Protein AF-0000000069714007 (afdb_homodimer)

Solvent-accessible surface area (backbone atoms only — not comparable to full-atom values): 21966 Å² total; per-residue (Å²): 89,36,37,36,24,44,69,87,39,59,52,26,38,43,43,52,38,53,30,43,69,69,70,55,85,66,53,75,39,84,47,55,59,91,82,41,50,42,71,35,67,73,44,36,73,62,24,87,84,42,52,67,26,30,37,36,42,80,87,69,51,64,38,42,49,43,67,18,42,47,48,28,51,43,58,77,53,71,58,96,72,40,51,57,40,83,46,50,68,47,28,18,37,28,45,25,41,34,45,49,43,37,68,49,32,36,54,30,41,50,45,13,47,42,18,61,69,37,81,50,49,91,82,41,90,55,41,48,71,48,8,56,50,25,45,49,44,31,61,68,39,48,60,60,55,21,54,44,36,68,75,27,85,23,69,56,30,84,53,76,33,54,32,41,46,51,43,50,46,30,65,64,49,37,52,82,69,76,48,78,86,50,81,92,33,51,37,46,50,54,48,50,56,56,52,58,65,34,66,38,50,47,71,70,42,79,79,127,89,37,38,35,24,44,68,87,40,60,52,26,37,41,43,50,39,53,29,43,67,69,69,54,84,67,53,74,39,84,48,55,59,89,81,40,51,42,70,36,68,74,44,35,73,61,25,88,85,41,56,68,25,30,34,35,43,80,89,69,48,64,40,42,48,42,67,18,44,48,49,30,52,45,58,79,54,73,57,96,72,40,50,57,41,83,48,49,66,46,28,18,36,27,46,27,43,34,46,48,43,37,68,50,33,37,54,29,41,49,47,14,45,42,18,61,68,36,80,50,51,92,81,42,90,57,42,48,71,48,8,54,52,25,45,50,46,31,61,69,38,49,61,59,54,21,56,43,37,68,75,28,86,22,68,56,30,85,53,76,34,53,33,42,46,50,42,50,45,31,66,64,50,37,52,82,67,76,50,79,87,50,82,92,34,52,37,46,50,54,46,49,56,56,52,57,65,33,66,37,49,47,72,70,43,80,78,127

Foldseek 3Di:
DEWEDACLDLLNVLLLLLCLVLVHDHHYDYADVLVPSLVDPVNCVQPVVSDDGWDQDPVGHIDDDSVRVSVVVCVVRPDPAGLCADDDVLNVLSVVLLCLCVVQFQVLLVLLLCQCVVSVVVPDDRPNVSSVVSLVSNVVCLVVQLVCLVVALASSHPDHHSSRSSNLSRQVSCVSVVDDDDPVSVSSVVSNVVVCPDPSNVVSPPDD/DEWEAACLDLLNVLLLLLCLVLVHDHHYDYADVLVPSLVDPVNCVQPVVSDDGWDQDPVGHIDDDSVRVSVVVCVVRPDPAGLCADDDVLNVLSVVLLCLCVVQFQVLLVLLLCQCVVSVVVPDDRPNVSSVVSLVSNVVCLVVQLVCLVVALARSHPDHHSSRSSNLSRQVSCVSVVDDDDPVSVSSVVSNVVVCPDPSNVVSPPDD

InterPro domains:
  IPR004045 Glutathione S-transferase, N-terminal [PF13409] (10-75)
  IPR004045 Glutathione S-transferase, N-terminal [PS50404] (1-81)
  IPR004046 Glutathione S-transferase, C-terminal [PF00043] (134-199)
  IPR010987 Glutathione S-transferase, C-terminal-like [PS50405] (87-208)
  IPR034345 Gtt2-like, N-terminal [cd03051] (1-74)
  IPR034346 Gtt2-like, C-terminal [cd03182] (87-201)
  IPR036249 Thioredoxin-like superfamily [SSF52833] (1-91)
  IPR036282 Glutathione S-transferase, C-terminal domain superfamily [SSF47616] (80-206)
  IPR040079 Glutathione transferase family [SFLDS00019] (1-198)

Structure (mmCIF, N/CA/C/O backbone):
data_AF-0000000069714007-model_v1
#
loop_
_entity.id
_entity.type
_entity.pdbx_description
1 polymer 'Glutathione S-transferase Gst'
#
loop_
_atom_site.group_PDB
_atom_site.id
_atom_site.type_symbol
_atom_site.label_atom_id
_atom_site.label_alt_id
_atom_site.label_comp_id
_atom_site.label_asym_id
_atom_site.label_entity_id
_atom_site.label_seq_id
_atom_site.pdbx_PDB_ins_code
_atom_site.Cartn_x
_atom_site.Cartn_y
_atom_site.Cartn_z
_atom_site.occupancy
_atom_site.B_iso_or_equiv
_atom_site.auth_seq_id
_atom_site.auth_comp_id
_atom_site.auth_asym_id
_atom_site.auth_atom_id
_atom_site.pdbx_PDB_model_num
ATOM 1 N N . MET A 1 1 ? -5.938 -3.932 24.625 1 96.88 1 MET A N 1
ATOM 2 C CA . MET A 1 1 ? -5.102 -3.621 23.469 1 96.88 1 MET A CA 1
ATOM 3 C C . MET A 1 1 ? -3.92 -2.744 23.875 1 96.88 1 MET A C 1
ATOM 5 O O . MET A 1 1 ? -4.012 -1.97 24.828 1 96.88 1 MET A O 1
ATOM 9 N N . LYS A 1 2 ? -2.783 -2.928 23.172 1 98 2 LYS A N 1
ATOM 10 C CA . LYS A 1 2 ? -1.594 -2.094 23.312 1 98 2 LYS A CA 1
ATOM 11 C C . LYS A 1 2 ? -0.913 -1.863 21.969 1 98 2 LYS A C 1
ATOM 13 O O . LYS A 1 2 ? -0.906 -2.748 21.109 1 98 2 LYS A O 1
ATOM 18 N N . LEU A 1 3 ? -0.347 -0.684 21.875 1 98.56 3 LEU A N 1
ATOM 19 C CA . LEU A 1 3 ? 0.32 -0.316 20.625 1 98.56 3 LEU A CA 1
ATOM 20 C C . LEU A 1 3 ? 1.828 -0.211 20.828 1 98.56 3 LEU A C 1
ATOM 22 O O . LEU A 1 3 ? 2.299 0.637 21.594 1 98.56 3 LEU A O 1
ATOM 26 N N . TYR A 1 4 ? 2.586 -1.122 20.203 1 98.44 4 TYR A N 1
ATOM 27 C CA . TYR A 1 4 ? 4.043 -1.044 20.156 1 98.44 4 TYR A CA 1
ATOM 28 C C . TYR A 1 4 ? 4.5 -0.059 19.094 1 98.44 4 TYR A C 1
ATOM 30 O O . TYR A 1 4 ? 4.145 -0.193 17.922 1 98.44 4 TYR A O 1
ATOM 38 N N . GLU A 1 5 ? 5.289 0.936 19.531 1 97.44 5 GLU A N 1
ATOM 39 C CA . GLU A 1 5 ? 5.637 1.971 18.562 1 97.44 5 GLU A CA 1
ATOM 40 C C . GLU A 1 5 ? 6.91 2.707 18.984 1 97.44 5 GLU A C 1
ATOM 42 O O . GLU A 1 5 ? 7.484 2.422 20.031 1 97.44 5 GLU A O 1
ATOM 47 N N . LEU A 1 6 ? 7.469 3.494 18.141 1 95.81 6 LEU A N 1
ATOM 48 C CA . LEU A 1 6 ? 8.352 4.637 18.359 1 95.81 6 LEU A CA 1
ATOM 49 C C . LEU A 1 6 ? 7.727 5.918 17.812 1 95.81 6 LEU A C 1
ATOM 51 O O . LEU A 1 6 ? 7.664 6.117 16.609 1 95.81 6 LEU A O 1
ATOM 55 N N . ALA A 1 7 ? 7.305 6.77 18.641 1 91.81 7 ALA A N 1
ATOM 56 C CA . ALA A 1 7 ? 6.312 7.816 18.422 1 91.81 7 ALA A CA 1
ATOM 57 C C . ALA A 1 7 ? 6.715 8.703 17.25 1 91.81 7 ALA A C 1
ATOM 59 O O . ALA A 1 7 ? 5.883 9.031 16.391 1 91.81 7 ALA A O 1
ATOM 60 N N . PRO A 1 8 ? 7.953 9.039 17.094 1 91.06 8 PRO A N 1
ATOM 61 C CA . PRO A 1 8 ? 8.297 10.016 16.047 1 91.06 8 PRO A CA 1
ATOM 62 C C . PRO A 1 8 ? 8.297 9.414 14.648 1 91.06 8 PRO A C 1
ATOM 64 O O . PRO A 1 8 ? 8.352 10.141 13.656 1 91.06 8 PRO A O 1
ATOM 67 N N . THR A 1 9 ? 8.25 8.078 14.562 1 94.56 9 THR A N 1
ATOM 68 C CA . THR A 1 9 ? 8.297 7.457 13.242 1 94.56 9 THR A CA 1
ATOM 69 C C . THR A 1 9 ? 7.012 7.727 12.469 1 94.56 9 THR A C 1
ATOM 71 O O . THR A 1 9 ? 5.926 7.754 13.055 1 94.56 9 THR A O 1
ATOM 74 N N . PRO A 1 10 ? 7.117 7.918 11.219 1 96.81 10 PRO A N 1
ATOM 75 C CA . PRO A 1 10 ? 5.965 8.32 10.414 1 96.81 10 PRO A CA 1
ATOM 76 C C . PRO A 1 10 ? 4.797 7.34 10.523 1 96.81 10 PRO A C 1
ATOM 78 O O . PRO A 1 10 ? 3.648 7.758 10.68 1 96.81 10 PRO A O 1
ATOM 81 N N . SER A 1 11 ? 5.07 6.027 10.43 1 97.44 11 SER A N 1
ATOM 82 C CA . SER A 1 11 ? 3.996 5.039 10.477 1 97.44 11 SER A CA 1
ATOM 83 C C . SER A 1 11 ? 3.309 5.035 11.844 1 97.44 11 SER A C 1
ATOM 85 O O . SER A 1 11 ? 2.09 4.867 11.922 1 97.44 11 SER A O 1
ATOM 87 N N . ALA A 1 12 ? 4.082 5.184 12.891 1 97.75 12 ALA A N 1
ATOM 88 C CA . ALA A 1 12 ? 3.494 5.297 14.219 1 97.75 12 ALA A CA 1
ATOM 89 C C . ALA A 1 12 ? 2.689 6.586 14.359 1 97.75 12 ALA A C 1
ATOM 91 O O . ALA A 1 12 ? 1.626 6.598 14.984 1 97.75 12 ALA A O 1
ATOM 92 N N . ARG A 1 13 ? 3.217 7.684 13.82 1 97.81 13 ARG A N 1
ATOM 93 C CA . ARG A 1 13 ? 2.521 8.969 13.844 1 97.81 13 ARG A CA 1
ATOM 94 C C . ARG A 1 13 ? 1.177 8.875 13.133 1 97.81 13 ARG A C 1
ATOM 96 O O . ARG A 1 13 ? 0.19 9.461 13.586 1 97.81 13 ARG A O 1
ATOM 103 N N . ARG A 1 14 ? 1.117 8.18 12.016 1 98.69 14 ARG A N 1
ATOM 104 C CA . ARG A 1 14 ? -0.143 7.98 11.312 1 98.69 14 ARG A CA 1
ATOM 105 C C . ARG A 1 14 ? -1.193 7.363 12.227 1 98.69 14 ARG A C 1
ATOM 107 O O . ARG A 1 14 ? -2.316 7.863 12.32 1 98.69 14 ARG A O 1
ATOM 114 N N . VAL A 1 15 ? -0.797 6.281 12.922 1 98.81 15 VAL A N 1
ATOM 115 C CA . VAL A 1 15 ? -1.733 5.59 13.797 1 98.81 15 VAL A CA 1
ATOM 116 C C . VAL A 1 15 ? -2.121 6.504 14.961 1 98.81 15 VAL A C 1
ATOM 118 O O . VAL A 1 15 ? -3.285 6.543 15.367 1 98.81 15 VAL A O 1
ATOM 121 N N . SER A 1 16 ? -1.171 7.277 15.461 1 98.5 16 SER A N 1
ATOM 122 C CA . SER A 1 16 ? -1.433 8.164 16.594 1 98.5 16 SER A CA 1
ATOM 123 C C . SER A 1 16 ? -2.428 9.258 16.219 1 98.5 16 SER A C 1
ATOM 125 O O . SER A 1 16 ? -3.346 9.562 16.984 1 98.5 16 SER A O 1
ATOM 127 N N . ILE A 1 17 ? -2.221 9.875 15.062 1 98.5 17 ILE A N 1
ATOM 128 C CA . ILE A 1 17 ? -3.154 10.898 14.602 1 98.5 17 ILE A CA 1
ATOM 129 C C . ILE A 1 17 ? -4.535 10.281 14.398 1 98.5 17 ILE A C 1
ATOM 131 O O . ILE A 1 17 ? -5.551 10.875 14.766 1 98.5 17 ILE A O 1
ATOM 135 N N . PHE A 1 18 ? -4.598 9.07 13.797 1 98.75 18 PHE A N 1
ATOM 136 C CA . PHE A 1 18 ? 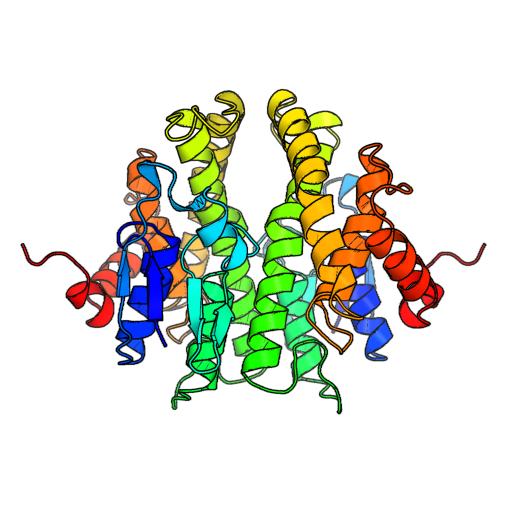-5.844 8.352 13.578 1 98.75 18 PHE A CA 1
ATOM 137 C C . PHE A 1 18 ? -6.582 8.125 14.891 1 98.75 18 PHE A C 1
ATOM 139 O O . PHE A 1 18 ? -7.777 8.406 15 1 98.75 18 PHE A O 1
ATOM 146 N N . LEU A 1 19 ? -5.859 7.621 15.922 1 98.5 19 LEU A N 1
ATOM 147 C CA . LEU A 1 19 ? -6.418 7.379 17.25 1 98.5 19 LEU A CA 1
ATOM 148 C C . LEU A 1 19 ? -6.965 8.664 17.859 1 98.5 19 LEU A C 1
ATOM 150 O O . LEU A 1 19 ? -8.078 8.68 18.391 1 98.5 19 LEU A O 1
ATOM 154 N N . ALA A 1 20 ? -6.203 9.703 17.734 1 98.06 20 ALA A N 1
ATOM 155 C CA . ALA A 1 20 ? -6.609 10.992 18.297 1 98.06 20 ALA A CA 1
ATOM 156 C C . ALA A 1 20 ? -7.875 11.508 17.609 1 98.06 20 ALA A C 1
ATOM 158 O O . ALA A 1 20 ? -8.773 12.023 18.281 1 98.06 20 ALA A O 1
ATOM 159 N N . GLU A 1 21 ? -7.949 11.383 16.312 1 97.88 21 GLU A N 1
ATOM 160 C CA . GLU A 1 21 ? -9.125 11.812 15.57 1 97.88 21 GLU A CA 1
ATOM 161 C C . GLU A 1 21 ? -10.375 11.055 16.016 1 97.88 21 GLU A C 1
ATOM 163 O O . GLU A 1 21 ? -11.477 11.609 16.016 1 97.88 21 GLU A O 1
ATOM 168 N N . LYS A 1 22 ? -10.188 9.828 16.422 1 97.69 22 LYS A N 1
ATOM 169 C CA . LYS A 1 22 ? -11.312 8.977 16.797 1 97.69 22 LYS A CA 1
ATOM 170 C C . LYS A 1 22 ? -11.586 9.047 18.297 1 97.69 22 LYS A C 1
ATOM 172 O O . LYS A 1 22 ? -12.555 8.453 18.781 1 97.69 22 LYS A O 1
ATOM 177 N N . GLY A 1 23 ? -10.711 9.703 19 1 96.94 23 GLY A N 1
ATOM 178 C CA . GLY A 1 23 ? -10.859 9.789 20.438 1 96.94 23 GLY A CA 1
ATOM 179 C C . GLY A 1 23 ? -10.57 8.477 21.156 1 96.94 23 GLY A C 1
ATOM 180 O O . GLY A 1 23 ? -11.188 8.172 22.172 1 96.94 23 GLY A O 1
ATOM 181 N N . ILE A 1 24 ? -9.727 7.648 20.594 1 97.5 24 ILE A N 1
ATOM 182 C CA . ILE A 1 24 ? -9.398 6.34 21.141 1 97.5 24 ILE A CA 1
ATOM 183 C C . ILE A 1 24 ? -8.094 6.434 21.938 1 97.5 24 ILE A C 1
ATOM 185 O O . ILE A 1 24 ? -7.098 6.973 21.438 1 97.5 24 ILE A O 1
ATOM 189 N N . VAL A 1 25 ? -8.117 5.926 23.078 1 97.19 25 VAL A N 1
ATOM 190 C CA . VAL A 1 25 ? -6.922 5.867 23.922 1 97.19 25 VAL A CA 1
ATOM 191 C C . VAL A 1 25 ? -6.523 4.41 24.141 1 97.19 25 VAL A C 1
ATOM 193 O O . VAL A 1 25 ? -7.332 3.604 24.609 1 97.19 25 VAL A O 1
ATOM 196 N N . ILE A 1 26 ? -5.312 4.148 23.766 1 97.06 26 ILE A N 1
ATOM 197 C CA . ILE A 1 26 ? -4.789 2.805 23.984 1 97.06 26 ILE A CA 1
ATOM 198 C C . ILE A 1 26 ? -3.398 2.889 24.609 1 97.06 26 ILE A C 1
ATOM 200 O O . ILE A 1 26 ? -2.605 3.766 24.25 1 97.06 26 ILE A O 1
ATOM 204 N N . PRO A 1 27 ? -3.043 2.002 25.531 1 98.12 27 PRO A N 1
ATOM 205 C CA . PRO A 1 27 ? -1.688 1.989 26.078 1 98.12 27 PRO A CA 1
ATOM 206 C C . PRO A 1 27 ? -0.609 1.854 25.016 1 98.12 27 PRO A C 1
ATOM 208 O O . PRO A 1 27 ? -0.809 1.152 24.016 1 98.12 27 PRO A O 1
ATOM 211 N N . ARG A 1 28 ? 0.517 2.529 25.281 1 98 28 ARG A N 1
ATOM 212 C CA . ARG A 1 28 ? 1.633 2.531 24.344 1 98 28 ARG A CA 1
ATOM 213 C C . ARG A 1 28 ? 2.84 1.8 24.922 1 98 28 ARG A C 1
ATOM 215 O O . ARG A 1 28 ? 3.113 1.896 26.109 1 98 28 ARG A O 1
ATOM 222 N N . VAL A 1 29 ? 3.518 1.077 24.109 1 97.81 29 VAL A N 1
ATOM 223 C CA . VAL A 1 29 ? 4.781 0.431 24.453 1 97.81 29 VAL A CA 1
ATOM 224 C C . VAL A 1 29 ? 5.887 0.922 23.531 1 97.81 29 VAL A C 1
ATOM 226 O O . VAL A 1 29 ? 5.805 0.743 22.312 1 97.81 29 VAL A O 1
ATOM 229 N N . ASN A 1 30 ? 6.883 1.522 24.109 1 97.62 30 ASN A N 1
ATOM 230 C CA . ASN A 1 30 ? 7.988 2.043 23.297 1 97.62 30 ASN A CA 1
ATOM 231 C C . ASN A 1 30 ? 8.906 0.922 22.812 1 97.62 30 ASN A C 1
ATOM 233 O O . ASN A 1 30 ? 9.281 0.041 23.594 1 97.62 30 ASN A O 1
ATOM 237 N N . VAL A 1 31 ? 9.195 0.917 21.547 1 97.25 31 VAL A N 1
ATOM 238 C CA . VAL A 1 31 ? 10.141 -0.017 20.938 1 97.25 31 VAL A CA 1
ATOM 239 C C . VAL A 1 31 ? 11.359 0.743 20.422 1 97.25 31 VAL A C 1
ATOM 241 O O . VAL A 1 31 ? 11.227 1.656 19.594 1 97.25 31 VAL A O 1
ATOM 244 N N . ASP A 1 32 ? 12.594 0.413 20.844 1 94.69 32 ASP A N 1
ATOM 245 C CA . ASP A 1 32 ? 13.828 1.06 20.422 1 94.69 32 ASP A CA 1
ATOM 246 C C . ASP A 1 32 ? 14.297 0.521 19.078 1 94.69 32 ASP A C 1
ATOM 248 O O . ASP A 1 32 ? 15.211 -0.303 19.016 1 94.69 32 ASP A O 1
ATOM 252 N N . ILE A 1 33 ? 13.805 1.102 18.062 1 92.12 33 ILE A N 1
ATOM 253 C CA . ILE A 1 33 ? 14.117 0.651 16.719 1 92.12 33 ILE A CA 1
ATOM 254 C C . ILE A 1 33 ? 15.562 1.021 16.375 1 92.12 33 ILE A C 1
ATOM 256 O O . ILE A 1 33 ? 16.219 0.33 15.586 1 92.12 33 ILE A O 1
ATOM 260 N N . ARG A 1 34 ? 16.078 2.078 16.859 1 88.94 34 ARG A N 1
ATOM 261 C CA . ARG A 1 34 ? 17.422 2.537 16.562 1 88.94 34 ARG A CA 1
ATOM 262 C C . ARG A 1 34 ? 18.469 1.507 17.016 1 88.94 34 ARG A C 1
ATOM 264 O O . ARG A 1 34 ? 19.438 1.25 16.297 1 88.94 34 ARG A O 1
ATOM 271 N N . SER A 1 35 ? 18.188 0.883 18.141 1 91.19 35 SER A N 1
ATOM 272 C CA . SER A 1 35 ? 19.109 -0.121 18.656 1 91.19 35 SER A CA 1
ATOM 273 C C . SER A 1 35 ? 18.781 -1.509 18.125 1 91.19 35 SER A C 1
ATOM 275 O O . SER A 1 35 ? 19.406 -2.496 18.5 1 91.19 35 SER A O 1
ATOM 277 N N . GLY A 1 36 ? 17.719 -1.608 17.344 1 91.56 36 GLY A N 1
ATOM 278 C CA . GLY A 1 36 ? 17.391 -2.857 16.688 1 91.56 36 GLY A CA 1
ATOM 279 C C . GLY A 1 36 ? 16.516 -3.77 17.531 1 91.56 36 GLY A C 1
ATOM 280 O O . GLY A 1 36 ? 16.531 -4.988 17.344 1 91.56 36 GLY A O 1
ATOM 281 N N . GLU A 1 37 ? 15.812 -3.262 18.469 1 92.94 37 GLU A N 1
ATOM 282 C CA . GLU A 1 37 ? 14.938 -4.062 19.312 1 92.94 37 GLU A CA 1
ATOM 283 C C . GLU A 1 37 ? 13.914 -4.824 18.484 1 92.94 37 GLU A C 1
ATOM 285 O O . GLU A 1 37 ? 13.531 -5.945 18.828 1 92.94 37 GLU A O 1
ATOM 290 N N . ASN A 1 38 ? 13.516 -4.234 17.344 1 91.88 38 ASN A N 1
ATOM 291 C CA . ASN A 1 38 ? 12.539 -4.867 16.469 1 91.88 38 ASN A CA 1
ATOM 292 C C . ASN A 1 38 ? 13.141 -6.047 15.719 1 91.88 38 ASN A C 1
ATOM 294 O O . ASN A 1 38 ? 12.43 -6.777 15.023 1 91.88 38 ASN A O 1
ATOM 298 N N . LEU A 1 39 ? 14.414 -6.27 15.859 1 91.44 39 LEU A N 1
ATOM 299 C CA . LEU A 1 39 ? 15.102 -7.352 15.156 1 91.44 39 LEU A CA 1
ATOM 300 C C . LEU A 1 39 ? 15.258 -8.57 16.062 1 91.44 39 LEU A C 1
ATOM 302 O O . LEU A 1 39 ? 15.656 -9.641 15.594 1 91.44 39 LEU A O 1
ATOM 306 N N . ASN A 1 40 ? 14.945 -8.406 17.297 1 93 40 ASN A N 1
ATOM 307 C CA . ASN A 1 40 ? 15.086 -9.539 18.203 1 93 40 ASN A CA 1
ATOM 308 C C . ASN A 1 40 ? 14.008 -10.586 17.969 1 93 40 ASN A C 1
ATOM 310 O O . ASN A 1 40 ? 12.922 -10.266 17.484 1 93 40 ASN A O 1
ATOM 314 N N . PRO A 1 41 ? 14.297 -11.836 18.25 1 93 41 PRO A N 1
ATOM 315 C CA . PRO A 1 41 ? 13.359 -12.93 18.016 1 93 41 PRO A CA 1
ATOM 316 C C . PRO A 1 41 ? 12.031 -12.742 18.75 1 93 41 PRO A C 1
ATOM 318 O O . PRO A 1 41 ? 10.977 -13.125 18.234 1 93 41 PRO A O 1
ATOM 321 N N . GLU A 1 42 ? 12.117 -12.203 19.891 1 93.38 42 GLU A N 1
ATOM 322 C CA . GLU A 1 42 ? 10.906 -12 20.672 1 93.38 42 GLU A CA 1
ATOM 323 C C . GLU A 1 42 ? 9.938 -11.062 19.969 1 93.38 42 GLU A C 1
ATOM 325 O O . GLU A 1 42 ? 8.742 -11.344 19.891 1 93.38 42 GLU A O 1
ATOM 330 N N . PHE A 1 43 ? 10.492 -9.938 19.453 1 94.88 43 PHE A N 1
ATOM 331 C CA . PHE A 1 43 ? 9.641 -9 18.734 1 94.88 43 PHE A CA 1
ATOM 332 C C . PHE A 1 43 ? 9.188 -9.586 17.406 1 94.88 43 PHE A C 1
ATOM 334 O O . PHE A 1 43 ? 8.023 -9.453 17.031 1 94.88 43 PHE A O 1
ATOM 341 N N . LYS A 1 44 ? 10.047 -10.273 16.75 1 92.31 44 LYS A N 1
ATOM 342 C CA . LYS A 1 44 ? 9.742 -10.859 15.461 1 92.31 44 LYS A CA 1
ATOM 343 C C . LYS A 1 44 ? 8.656 -11.93 15.586 1 92.31 44 LYS A C 1
ATOM 345 O O . LYS A 1 44 ? 7.902 -12.172 14.641 1 92.31 44 LYS A O 1
ATOM 350 N N . ALA A 1 45 ? 8.562 -12.531 16.734 1 92 45 ALA A N 1
ATOM 351 C CA . ALA A 1 45 ? 7.523 -13.523 16.984 1 92 45 ALA A CA 1
ATOM 352 C C . ALA A 1 45 ? 6.148 -12.875 17.047 1 92 45 ALA A C 1
ATOM 354 O O . ALA A 1 45 ? 5.129 -13.523 16.797 1 92 45 ALA A O 1
ATOM 355 N N . LYS A 1 46 ? 6.125 -11.578 17.328 1 93.56 46 LYS A N 1
ATOM 356 C CA . LYS A 1 46 ? 4.875 -10.828 17.438 1 93.56 46 LYS A CA 1
ATOM 357 C C . LYS A 1 46 ? 4.52 -10.156 16.125 1 93.56 46 LYS A C 1
ATOM 359 O O . LYS A 1 46 ? 3.357 -10.148 15.711 1 93.56 46 LYS A O 1
ATOM 364 N N . SER A 1 47 ? 5.613 -9.594 15.523 1 94.69 47 SER A N 1
ATOM 365 C CA . SER A 1 47 ? 5.414 -8.789 14.32 1 94.69 47 SER A CA 1
ATOM 366 C C . SER A 1 47 ? 5.883 -9.531 13.078 1 94.69 47 SER A C 1
ATOM 368 O O . SER A 1 47 ? 7.082 -9.578 12.789 1 94.69 47 SER A O 1
ATOM 370 N N . ILE A 1 48 ? 5.016 -9.898 12.281 1 92.06 48 ILE A N 1
ATOM 371 C CA . ILE A 1 48 ? 5.285 -10.75 11.125 1 92.06 48 ILE A CA 1
ATOM 372 C C . ILE A 1 48 ? 6.191 -10.008 10.141 1 92.06 48 ILE A C 1
ATOM 374 O O . ILE A 1 48 ? 7.016 -10.633 9.469 1 92.06 48 ILE A O 1
ATOM 378 N N . ASN A 1 49 ? 6.031 -8.68 10.055 1 93.38 49 ASN A N 1
ATOM 379 C CA . ASN A 1 49 ? 6.867 -7.934 9.125 1 93.38 49 ASN A CA 1
ATOM 380 C C . ASN A 1 49 ? 8.078 -7.316 9.82 1 93.38 49 ASN A C 1
ATOM 382 O O . ASN A 1 49 ? 8.859 -6.594 9.203 1 93.38 49 ASN A O 1
ATOM 386 N N . GLY A 1 50 ? 8.188 -7.551 11.188 1 93.38 50 GLY A N 1
ATOM 387 C CA . GLY A 1 50 ? 9.328 -7.086 11.961 1 93.38 50 GLY A CA 1
ATOM 388 C C . GLY A 1 50 ? 9.344 -5.582 12.156 1 93.38 50 GLY A C 1
ATOM 389 O O . GLY A 1 50 ? 10.391 -5 12.453 1 93.38 50 GLY A O 1
ATOM 390 N N . ARG A 1 51 ? 8.211 -4.941 11.953 1 95.19 51 ARG A N 1
ATOM 391 C CA . ARG A 1 51 ? 8.18 -3.482 11.984 1 95.19 51 ARG A CA 1
ATOM 392 C C . ARG A 1 51 ? 7.195 -2.975 13.031 1 95.19 51 ARG A C 1
ATOM 394 O O . ARG A 1 51 ? 6.41 -3.752 13.578 1 95.19 51 ARG A O 1
ATOM 401 N N . ILE A 1 52 ? 7.309 -1.776 13.414 1 96.88 52 ILE A N 1
ATOM 402 C CA . ILE A 1 52 ? 6.316 -1.025 14.172 1 96.88 52 ILE A CA 1
ATOM 403 C C . ILE A 1 52 ? 5.566 -0.074 13.242 1 96.88 52 ILE A C 1
ATOM 405 O O . ILE A 1 52 ? 6.059 0.269 12.164 1 96.88 52 ILE A O 1
ATOM 409 N N . PRO A 1 53 ? 4.348 0.292 13.586 1 98.19 53 PRO A N 1
ATOM 410 C CA . PRO A 1 53 ? 3.604 -0.032 14.805 1 98.19 53 PRO A CA 1
ATOM 411 C C . PRO A 1 53 ? 3.006 -1.437 14.773 1 98.19 53 PRO A C 1
ATOM 413 O O . PRO A 1 53 ? 2.805 -2.004 13.695 1 98.19 53 PRO A O 1
ATOM 416 N N . LEU A 1 54 ? 2.857 -1.991 15.891 1 98.56 54 LEU A N 1
ATOM 417 C CA . LEU A 1 54 ? 2.254 -3.297 16.125 1 98.56 54 LEU A CA 1
ATOM 418 C C . LEU A 1 54 ? 1.167 -3.203 17.203 1 98.56 54 LEU A C 1
ATOM 420 O O . LEU A 1 54 ? 1.41 -2.691 18.297 1 98.56 54 LEU A O 1
ATOM 424 N N . LEU A 1 55 ? -0.041 -3.609 16.859 1 98.81 55 LEU A N 1
ATOM 425 C CA . LEU A 1 55 ? -1.149 -3.59 17.812 1 98.81 55 LEU A CA 1
ATOM 426 C C . LEU A 1 55 ? -1.368 -4.969 18.422 1 98.81 55 LEU A C 1
ATOM 428 O O . LEU A 1 55 ? -1.603 -5.941 17.703 1 98.81 55 LEU A O 1
ATOM 432 N N . GLU A 1 56 ? -1.225 -5.094 19.656 1 98.44 56 GLU A N 1
ATOM 433 C CA . GLU A 1 56 ? -1.628 -6.293 20.375 1 98.44 56 GLU A CA 1
ATOM 434 C C . GLU A 1 56 ? -3.105 -6.238 20.766 1 98.44 56 GLU A C 1
ATOM 436 O O . GLU A 1 56 ? -3.545 -5.293 21.422 1 98.44 56 GLU A O 1
ATOM 441 N N . LEU A 1 57 ? -3.822 -7.195 20.344 1 97.94 57 LEU A N 1
ATOM 442 C CA . LEU A 1 57 ? -5.254 -7.266 20.625 1 97.94 57 LEU A CA 1
ATOM 443 C C . LEU A 1 57 ? -5.512 -7.906 21.984 1 97.94 57 LEU A C 1
ATOM 445 O O . LEU A 1 57 ? -4.617 -8.531 22.562 1 97.94 57 LEU A O 1
ATOM 449 N N . ASP A 1 58 ? -6.793 -7.801 22.422 1 95.69 58 ASP A N 1
ATOM 450 C CA . ASP A 1 58 ? -7.148 -8.297 23.75 1 95.69 58 ASP A CA 1
ATOM 451 C C . ASP A 1 58 ? -7.082 -9.82 23.812 1 95.69 58 ASP A C 1
ATOM 453 O O . ASP A 1 58 ? -6.836 -10.398 24.859 1 95.69 58 ASP A O 1
ATOM 457 N N . ASP A 1 59 ? -7.285 -10.445 22.719 1 93.81 59 ASP A N 1
ATOM 458 C CA . ASP A 1 59 ? -7.289 -11.906 22.688 1 93.81 59 ASP A CA 1
ATOM 459 C C . ASP A 1 59 ? -5.875 -12.453 22.5 1 93.81 59 ASP A C 1
ATOM 461 O O . ASP A 1 59 ? -5.688 -13.664 22.344 1 93.81 59 ASP A O 1
ATOM 465 N N . GLY A 1 60 ? -4.914 -11.562 22.375 1 93.19 60 GLY A N 1
ATOM 466 C CA . GLY A 1 60 ? -3.531 -11.992 22.297 1 93.19 60 GLY A CA 1
ATOM 467 C C . GLY A 1 60 ? -2.986 -12 20.875 1 93.19 60 GLY A C 1
ATOM 468 O O . GLY A 1 60 ? -1.788 -12.203 20.672 1 93.19 60 GLY A O 1
ATOM 469 N N . ASN A 1 61 ? -3.795 -11.758 19.891 1 94.25 61 ASN A N 1
ATOM 470 C CA . ASN A 1 61 ? -3.334 -11.664 18.516 1 94.25 61 ASN A CA 1
ATOM 471 C C . ASN A 1 61 ? -2.691 -10.312 18.234 1 94.25 61 ASN A C 1
ATOM 473 O O . ASN A 1 61 ? -2.807 -9.383 19.031 1 94.25 61 ASN A O 1
ATOM 477 N N . TYR A 1 62 ? -1.96 -10.25 17.094 1 97.81 62 TYR A N 1
ATOM 478 C CA . TYR A 1 62 ? -1.258 -9.023 16.719 1 97.81 62 TYR A CA 1
ATOM 479 C C . TYR A 1 62 ? -1.655 -8.57 15.32 1 97.81 62 TYR A C 1
ATOM 481 O O . TYR A 1 62 ? -1.975 -9.398 14.461 1 97.81 62 TYR A O 1
ATOM 489 N N . LEU A 1 63 ? -1.636 -7.285 15.148 1 98.38 63 LEU A N 1
ATOM 490 C CA . LEU A 1 63 ? -1.819 -6.656 13.844 1 98.38 63 LEU A CA 1
ATOM 491 C C . LEU A 1 63 ? -0.692 -5.668 13.555 1 98.38 63 LEU A C 1
ATOM 493 O O . LEU A 1 63 ? -0.404 -4.793 14.375 1 98.38 63 LEU A O 1
ATOM 497 N N . CYS A 1 64 ? -0.042 -5.887 12.43 1 98.06 64 CYS A N 1
ATOM 498 C CA . CYS A 1 64 ? 0.918 -4.895 11.961 1 98.06 64 CYS A CA 1
ATOM 499 C C . CYS A 1 64 ? 0.401 -4.176 10.727 1 98.06 64 CYS A C 1
ATOM 501 O O . CYS A 1 64 ? -0.752 -4.359 10.328 1 98.06 64 CYS A O 1
ATOM 503 N N . GLU A 1 65 ? 1.257 -3.352 10.188 1 98.31 65 GLU A N 1
ATOM 504 C CA . GLU A 1 65 ? 0.859 -2.449 9.109 1 98.31 65 GLU A CA 1
ATOM 505 C C . GLU A 1 65 ? -0.086 -1.365 9.617 1 98.31 65 GLU A C 1
ATOM 507 O O . GLU A 1 65 ? -1.229 -1.65 9.977 1 98.31 65 GLU A O 1
ATOM 512 N N . SER A 1 66 ? 0.393 -0.155 9.586 1 98.69 66 SER A N 1
ATOM 513 C CA . SER A 1 66 ? -0.308 0.962 10.211 1 98.69 66 SER A CA 1
ATOM 514 C C . SER A 1 66 ? -1.702 1.141 9.617 1 98.69 66 SER A C 1
ATOM 516 O O . SER A 1 66 ? -2.658 1.428 10.336 1 98.69 66 SER A O 1
ATOM 518 N N . VAL A 1 67 ? -1.895 0.903 8.289 1 98.81 67 VAL A N 1
ATOM 519 C CA . VAL A 1 67 ? -3.201 1.074 7.668 1 98.81 67 VAL A CA 1
ATOM 520 C C . VAL A 1 67 ? -4.141 -0.042 8.117 1 98.81 67 VAL A C 1
ATOM 522 O O . VAL A 1 67 ? -5.336 0.188 8.32 1 98.81 67 VAL A O 1
ATOM 525 N N . ALA A 1 68 ? -3.631 -1.292 8.25 1 98.81 68 ALA A N 1
ATOM 526 C CA . ALA A 1 68 ? -4.434 -2.402 8.758 1 98.81 68 ALA A CA 1
ATOM 527 C C . ALA A 1 68 ? -4.891 -2.139 10.195 1 98.81 68 ALA A C 1
ATOM 529 O O . ALA A 1 68 ? -6.035 -2.426 10.547 1 98.81 68 ALA A O 1
ATOM 530 N N . ILE A 1 69 ? -4 -1.599 11.008 1 98.81 69 ILE A N 1
ATOM 531 C CA . ILE A 1 69 ? -4.324 -1.234 12.383 1 98.81 69 ILE A CA 1
ATOM 532 C C . ILE A 1 69 ? -5.453 -0.204 12.391 1 98.81 69 ILE A C 1
ATOM 534 O O . ILE A 1 69 ? -6.445 -0.365 13.102 1 98.81 69 ILE A O 1
ATOM 538 N N . CYS A 1 70 ? -5.32 0.814 11.57 1 98.88 70 CYS A N 1
ATOM 539 C CA . CYS A 1 70 ? -6.336 1.859 11.492 1 98.88 70 CYS A CA 1
ATOM 540 C C . CYS A 1 70 ? -7.668 1.291 11.016 1 98.88 70 CYS A C 1
ATOM 542 O O . CYS A 1 70 ? -8.727 1.674 11.516 1 98.88 70 CYS A O 1
ATOM 544 N N . ARG A 1 71 ? -7.59 0.404 10.023 1 98.62 71 ARG A N 1
ATOM 545 C CA . ARG A 1 71 ? -8.812 -0.21 9.523 1 98.62 71 ARG A CA 1
ATOM 546 C C . ARG A 1 71 ? -9.531 -0.989 10.617 1 98.62 71 ARG A C 1
ATOM 548 O O . ARG A 1 71 ? -10.75 -0.895 10.758 1 98.62 71 ARG A O 1
ATOM 555 N N . TYR A 1 72 ? -8.789 -1.749 11.406 1 98.62 72 TYR A N 1
ATOM 556 C CA . TYR A 1 72 ? -9.359 -2.496 12.523 1 98.62 72 TYR A CA 1
ATOM 557 C C . TYR A 1 72 ? -10.039 -1.562 13.508 1 98.62 72 TYR A C 1
ATOM 559 O O . TYR A 1 72 ? -11.195 -1.783 13.891 1 98.62 72 TYR A O 1
ATOM 567 N N . LEU A 1 73 ? -9.375 -0.493 13.867 1 98.69 73 LEU A N 1
ATOM 568 C CA . LEU A 1 73 ? -9.867 0.456 14.859 1 98.69 73 LEU A CA 1
ATOM 569 C C . LEU A 1 73 ? -11.117 1.173 14.352 1 98.69 73 LEU A C 1
ATOM 571 O O . LEU A 1 73 ? -12.055 1.409 15.117 1 98.69 73 LEU A O 1
ATOM 575 N N . GLU A 1 74 ? -11.094 1.513 13.07 1 98.38 74 GLU A N 1
ATOM 576 C CA . GLU A 1 74 ? -12.281 2.119 12.477 1 98.38 74 GLU A CA 1
ATOM 577 C C . GLU A 1 74 ? -13.492 1.199 12.594 1 98.38 74 GLU A C 1
ATOM 579 O O . GLU A 1 74 ? -14.586 1.644 12.961 1 98.38 74 GLU A O 1
ATOM 584 N N . GLU A 1 75 ? -13.266 -0.079 12.297 1 97.19 75 GLU A N 1
ATOM 585 C CA . GLU A 1 75 ? -14.359 -1.047 12.242 1 97.19 75 GLU A CA 1
ATOM 586 C C . GLU A 1 75 ? -14.938 -1.29 13.633 1 97.19 75 GLU A C 1
ATOM 588 O O . GLU A 1 75 ? -16.156 -1.457 13.781 1 97.19 75 GLU A O 1
ATOM 593 N N . ILE A 1 76 ? -14.133 -1.274 14.648 1 97.38 76 ILE A N 1
ATOM 594 C CA . ILE A 1 76 ? -14.633 -1.636 15.977 1 97.38 76 ILE A CA 1
ATOM 595 C C . ILE A 1 76 ? -15.055 -0.378 16.719 1 97.38 76 ILE A C 1
ATOM 597 O O . ILE A 1 76 ? -15.625 -0.463 17.812 1 97.38 76 ILE A O 1
ATOM 601 N N . HIS A 1 77 ? -14.797 0.818 16.156 1 97.25 77 HIS A N 1
ATOM 602 C CA . HIS A 1 77 ? -15.25 2.1 16.672 1 97.25 77 HIS A CA 1
ATOM 603 C C . HIS A 1 77 ? -15.898 2.941 15.578 1 97.25 77 HIS A C 1
ATOM 605 O O . HIS A 1 77 ? -15.414 4.023 15.25 1 97.25 77 HIS A O 1
ATOM 611 N N . PRO A 1 78 ? -17.031 2.447 15.117 1 94.25 78 PRO A N 1
ATOM 612 C CA . PRO A 1 78 ? -17.656 3.17 14.008 1 94.25 78 PRO A CA 1
ATOM 613 C C . PRO A 1 78 ? -18.109 4.574 14.398 1 94.25 78 PRO A C 1
ATOM 615 O O . PRO A 1 78 ? -18.438 4.816 15.555 1 94.25 78 PRO A O 1
ATOM 618 N N . SER A 1 79 ? -17.984 5.477 13.508 1 93.25 79 SER A N 1
ATOM 619 C CA . SER A 1 79 ? -18.469 6.848 13.672 1 93.25 79 SER A CA 1
ATOM 620 C C . SER A 1 79 ? -19.391 7.246 12.523 1 93.25 79 SER A C 1
ATOM 622 O O . SER A 1 79 ? -19.531 6.508 11.547 1 93.25 79 SER A O 1
ATOM 624 N N . GLU A 1 80 ? -20.062 8.359 12.641 1 91.94 80 GLU A N 1
ATOM 625 C CA . GLU A 1 80 ? -20.969 8.859 11.609 1 91.94 80 GLU A CA 1
ATOM 626 C C . GLU A 1 80 ? -20.219 9.086 10.289 1 91.94 80 GLU A C 1
ATOM 628 O O . GLU A 1 80 ? -20.719 8.711 9.219 1 91.94 80 GLU A O 1
ATOM 633 N N . THR A 1 81 ? -19.094 9.68 10.477 1 93.38 81 THR A N 1
ATOM 634 C CA . THR A 1 81 ? -18.25 9.859 9.305 1 93.38 81 THR A CA 1
ATOM 635 C C . THR A 1 81 ? -17 8.977 9.406 1 93.38 81 THR A C 1
ATOM 637 O O . THR A 1 81 ? -16.156 9.188 10.273 1 93.38 81 THR A O 1
ATOM 640 N N . SER A 1 82 ? -16.953 8.023 8.508 1 97.19 82 SER A N 1
ATOM 641 C CA . SER A 1 82 ? -15.828 7.09 8.492 1 97.19 82 SER A CA 1
ATOM 642 C C . SER A 1 82 ? -14.57 7.742 7.934 1 97.19 82 SER A C 1
ATOM 644 O O . SER A 1 82 ? -14.641 8.492 6.957 1 97.19 82 SER A O 1
ATOM 646 N N . LEU A 1 83 ? -13.438 7.426 8.453 1 98.56 83 LEU A N 1
ATOM 647 C CA . LEU A 1 83 ? -12.156 7.906 7.945 1 98.56 83 LEU A CA 1
ATOM 648 C C . LEU A 1 83 ? -11.711 7.086 6.738 1 98.56 83 LEU A C 1
ATOM 650 O O . LEU A 1 83 ? -10.68 7.383 6.125 1 98.56 83 LEU A O 1
ATOM 654 N N . PHE A 1 84 ? -12.539 6.086 6.375 1 98.62 84 PHE A N 1
ATOM 655 C CA . PHE A 1 84 ? -12.227 5.258 5.219 1 98.62 84 PHE A CA 1
ATOM 656 C C . PHE A 1 84 ? -13.297 5.406 4.141 1 98.62 84 PHE A C 1
ATOM 658 O O . PHE A 1 84 ? -13.305 4.664 3.158 1 98.62 84 PHE A O 1
ATOM 665 N N . GLY A 1 85 ? -14.164 6.383 4.297 1 97.69 85 GLY A N 1
ATOM 666 C CA . GLY A 1 85 ? -15.219 6.617 3.324 1 97.69 85 GLY A CA 1
ATOM 667 C C . GLY A 1 85 ? -16.562 6.062 3.756 1 97.69 85 GLY A C 1
ATOM 668 O O . GLY A 1 85 ? -16.625 5.102 4.527 1 97.69 85 GLY A O 1
ATOM 669 N N . ASN A 1 86 ? -17.672 6.566 3.203 1 97 86 ASN A N 1
ATOM 670 C CA . ASN A 1 86 ? -19 6.254 3.715 1 97 86 ASN A CA 1
ATOM 671 C C . ASN A 1 86 ? -19.859 5.574 2.656 1 97 86 ASN A C 1
ATOM 673 O O . ASN A 1 86 ? -20.984 5.145 2.945 1 97 86 ASN A O 1
ATOM 677 N N . ASN A 1 87 ? -19.5 5.512 1.477 1 97.06 87 ASN A N 1
ATOM 678 C CA . ASN A 1 87 ? -20.156 4.805 0.385 1 97.06 87 ASN A CA 1
ATOM 679 C C . ASN A 1 87 ? -19.141 4.145 -0.547 1 97.06 87 ASN A C 1
ATOM 681 O O . ASN A 1 87 ? -17.938 4.359 -0.413 1 97.06 87 ASN A O 1
ATOM 685 N N . PRO A 1 88 ? -19.578 3.326 -1.452 1 97.25 88 PRO A N 1
ATOM 686 C CA . PRO A 1 88 ? -18.656 2.533 -2.266 1 97.25 88 PRO A CA 1
ATOM 687 C C . PRO A 1 88 ? -17.641 3.396 -3.004 1 97.25 88 PRO A C 1
ATOM 689 O O . PRO A 1 88 ? -16.438 3.1 -2.975 1 97.25 88 PRO A O 1
ATOM 692 N N . LEU A 1 89 ? -18.062 4.402 -3.596 1 97.69 89 LEU A N 1
ATOM 693 C CA . LEU A 1 89 ? -17.172 5.234 -4.383 1 97.69 89 LEU A CA 1
ATOM 694 C C . LEU A 1 89 ? -16.188 5.988 -3.482 1 97.69 89 LEU A C 1
ATOM 696 O O . LEU A 1 89 ? -15 6.078 -3.783 1 97.69 89 LEU A O 1
ATOM 700 N N . GLU A 1 90 ? -16.672 6.562 -2.373 1 97.44 90 GLU A N 1
ATOM 701 C CA . GLU A 1 90 ? -15.805 7.266 -1.431 1 97.44 90 GLU A CA 1
ATOM 702 C C . GLU A 1 90 ? -14.734 6.332 -0.865 1 97.44 90 GLU A C 1
ATOM 704 O O . GLU A 1 90 ? -13.562 6.703 -0.772 1 97.44 90 GLU A O 1
ATOM 709 N N . ARG A 1 91 ? -15.133 5.098 -0.54 1 98.12 91 ARG A N 1
ATOM 710 C CA . ARG A 1 91 ? -14.195 4.129 0.008 1 98.12 91 ARG A CA 1
ATOM 711 C C . ARG A 1 91 ? -13.109 3.787 -1.006 1 98.12 91 ARG A C 1
ATOM 713 O O . ARG A 1 91 ? -11.938 3.66 -0.65 1 98.12 91 ARG A O 1
ATOM 720 N N . ALA A 1 92 ? -13.516 3.678 -2.213 1 98.5 92 ALA A N 1
ATOM 721 C CA . ALA A 1 92 ? -12.562 3.377 -3.281 1 98.5 92 ALA A CA 1
ATOM 722 C C . ALA A 1 92 ? -11.609 4.547 -3.512 1 98.5 92 ALA A C 1
ATOM 724 O O . ALA A 1 92 ? -10.406 4.344 -3.699 1 98.5 92 ALA A O 1
ATOM 725 N N . LYS A 1 93 ? -12.133 5.742 -3.475 1 98.25 93 LYS A N 1
ATOM 726 C CA . LYS A 1 93 ? -11.305 6.926 -3.682 1 98.25 93 LYS A CA 1
ATOM 727 C C . LYS A 1 93 ? -10.312 7.109 -2.539 1 98.25 93 LYS A C 1
ATOM 729 O O . LYS A 1 93 ? -9.156 7.492 -2.766 1 98.25 93 LYS A O 1
ATOM 734 N N . VAL A 1 94 ? -10.758 6.848 -1.346 1 98.69 94 VAL A N 1
ATOM 735 C CA . VAL A 1 94 ? -9.875 6.926 -0.19 1 98.69 94 VAL A CA 1
ATOM 736 C C . VAL A 1 94 ? -8.742 5.906 -0.335 1 98.69 94 VAL A C 1
ATOM 738 O O . VAL A 1 94 ? -7.57 6.238 -0.15 1 98.69 94 VAL A O 1
ATOM 741 N N . GLU A 1 95 ? -9.078 4.684 -0.708 1 98.75 95 GLU A N 1
ATOM 742 C CA . GLU A 1 95 ? -8.062 3.66 -0.951 1 98.75 95 GLU A CA 1
ATOM 743 C C . GLU A 1 95 ? -7.086 4.098 -2.039 1 98.75 95 GLU A C 1
ATOM 745 O O . GLU A 1 95 ? -5.871 3.965 -1.879 1 98.75 95 GLU A O 1
ATOM 750 N N . MET A 1 96 ? -7.648 4.617 -3.07 1 98.75 96 MET A N 1
ATOM 751 C CA . MET A 1 96 ? -6.852 5.047 -4.215 1 98.75 96 MET A CA 1
ATOM 752 C C . MET A 1 96 ? -5.828 6.098 -3.803 1 98.75 96 MET A C 1
ATOM 754 O O . MET A 1 96 ? -4.629 5.922 -4.023 1 98.75 96 MET A O 1
ATOM 758 N N . TRP A 1 97 ? -6.242 7.105 -3.139 1 98.75 97 TRP A N 1
ATOM 759 C CA . TRP A 1 97 ? -5.359 8.211 -2.795 1 98.75 97 TRP A CA 1
ATOM 760 C C . TRP A 1 97 ? -4.43 7.832 -1.647 1 98.75 97 TRP A C 1
ATOM 762 O O . TRP A 1 97 ? -3.283 8.281 -1.592 1 98.75 97 TRP A O 1
ATOM 772 N N . GLN A 1 98 ? -4.98 7.039 -0.706 1 98.75 98 GLN A N 1
ATOM 773 C CA . GLN A 1 98 ? -4.102 6.488 0.321 1 98.75 98 GLN A CA 1
ATOM 774 C C . GLN A 1 98 ? -2.918 5.758 -0.303 1 98.75 98 GLN A C 1
ATOM 776 O O . GLN A 1 98 ? -1.774 5.945 0.117 1 98.75 98 GLN A O 1
ATOM 781 N N . ARG A 1 99 ? -3.18 4.996 -1.317 1 98.75 99 ARG A N 1
ATOM 782 C CA . ARG A 1 99 ? -2.141 4.227 -1.997 1 98.75 99 ARG A CA 1
ATOM 783 C C . ARG A 1 99 ? -1.228 5.141 -2.809 1 98.75 99 ARG A C 1
ATOM 785 O O . ARG A 1 99 ? -0.004 5 -2.766 1 98.75 99 ARG A O 1
ATOM 792 N N . ILE A 1 100 ? -1.773 6.09 -3.49 1 98.62 100 ILE A N 1
ATOM 793 C CA . ILE A 1 100 ? -0.974 6.992 -4.312 1 98.62 100 ILE A CA 1
ATOM 794 C C . ILE A 1 100 ? 0.013 7.754 -3.43 1 98.62 100 ILE A C 1
ATOM 796 O O . ILE A 1 100 ? 1.213 7.785 -3.711 1 98.62 100 ILE A O 1
ATOM 800 N N . ILE A 1 101 ? -0.468 8.305 -2.295 1 98.69 101 ILE A N 1
ATOM 801 C CA . ILE A 1 101 ? 0.379 9.086 -1.397 1 98.69 101 ILE A CA 1
ATOM 802 C C . ILE A 1 101 ? 1.442 8.18 -0.777 1 98.69 101 ILE A C 1
ATOM 804 O O . ILE A 1 101 ? 2.604 8.57 -0.651 1 98.69 101 ILE A O 1
ATOM 808 N N . GLU A 1 102 ? 1.031 7.012 -0.454 1 98.25 102 GLU A N 1
ATOM 809 C CA . GLU A 1 102 ? 1.962 6.102 0.206 1 98.25 102 GLU A CA 1
ATOM 810 C C . GLU A 1 102 ? 3.02 5.59 -0.769 1 98.25 102 GLU A C 1
ATOM 812 O O . GLU A 1 102 ? 4.215 5.656 -0.483 1 98.25 102 GLU A O 1
ATOM 817 N N . LEU A 1 103 ? 2.625 5.141 -1.95 1 98.19 103 LEU A N 1
ATOM 818 C CA . LEU A 1 103 ? 3.49 4.406 -2.865 1 98.19 103 LEU A CA 1
ATOM 819 C C . LEU A 1 103 ? 4.355 5.363 -3.68 1 98.19 103 LEU A C 1
ATOM 821 O O . LEU A 1 103 ? 5.48 5.02 -4.059 1 98.19 103 LEU A O 1
ATOM 825 N N . GLN A 1 104 ? 3.844 6.574 -3.945 1 98.19 104 GLN A N 1
ATOM 826 C CA . GLN A 1 104 ? 4.598 7.523 -4.758 1 98.19 104 GLN A CA 1
ATOM 827 C C . GLN A 1 104 ? 5.223 8.617 -3.891 1 98.19 104 GLN A C 1
ATOM 829 O O . GLN A 1 104 ? 6.102 9.352 -4.344 1 98.19 104 GLN A O 1
ATOM 834 N N . GLY A 1 105 ? 4.762 8.766 -2.672 1 98.5 105 GLY A N 1
ATOM 835 C CA . GLY A 1 105 ? 5.254 9.812 -1.789 1 98.5 105 GLY A CA 1
ATOM 836 C C . GLY A 1 105 ? 6.031 9.281 -0.602 1 98.5 105 GLY A C 1
ATOM 837 O O . GLY A 1 105 ? 7.258 9.18 -0.649 1 98.5 105 GLY A O 1
ATOM 838 N N . LEU A 1 106 ? 5.312 8.773 0.387 1 98.69 106 LEU A N 1
ATOM 839 C CA . LEU A 1 106 ? 5.867 8.508 1.71 1 98.69 106 LEU A CA 1
ATOM 840 C C . LEU A 1 106 ? 6.902 7.391 1.649 1 98.69 106 LEU A C 1
ATOM 842 O O . LEU A 1 106 ? 8.031 7.555 2.125 1 98.69 106 LEU A O 1
ATOM 846 N N . MET A 1 107 ? 6.582 6.258 1.06 1 98.12 107 MET A N 1
ATOM 847 C CA . MET A 1 107 ? 7.496 5.121 1.015 1 98.12 107 MET A CA 1
ATOM 848 C C . MET A 1 107 ? 8.727 5.441 0.17 1 98.12 107 MET A C 1
ATOM 850 O O . MET A 1 107 ? 9.828 4.992 0.478 1 98.12 107 MET A O 1
ATOM 854 N N . VAL A 1 108 ? 8.508 6.203 -0.91 1 98.5 108 VAL A N 1
ATOM 855 C CA . VAL A 1 108 ? 9.625 6.66 -1.733 1 98.5 108 VAL A CA 1
ATOM 856 C C . VAL A 1 108 ? 10.516 7.598 -0.922 1 98.5 108 VAL A C 1
ATOM 858 O O . VAL A 1 108 ? 11.742 7.539 -1.024 1 98.5 108 VAL A O 1
ATOM 861 N N . GLY A 1 109 ? 9.914 8.477 -0.15 1 98.69 109 GLY A N 1
ATOM 862 C CA . GLY A 1 109 ? 10.664 9.305 0.77 1 98.69 109 GLY A CA 1
ATOM 863 C C . GLY A 1 109 ? 11.492 8.508 1.76 1 98.69 109 GLY A C 1
ATOM 864 O O . GLY A 1 109 ? 12.641 8.859 2.049 1 98.69 109 GLY A O 1
ATOM 865 N N . PHE A 1 110 ? 10.914 7.395 2.307 1 98.06 110 PHE A N 1
ATOM 866 C CA . PHE A 1 110 ? 11.641 6.508 3.201 1 98.06 110 PHE A CA 1
ATOM 867 C C . PHE A 1 110 ? 12.883 5.945 2.512 1 98.06 110 PHE A C 1
ATOM 869 O O . PHE A 1 110 ? 13.961 5.887 3.107 1 98.06 110 PHE A O 1
ATOM 876 N N . GLN A 1 111 ? 12.711 5.531 1.265 1 98 111 GLN A N 1
ATOM 877 C CA . GLN A 1 111 ? 13.836 4.992 0.512 1 98 111 GLN A CA 1
ATOM 878 C C . GLN A 1 111 ? 14.93 6.043 0.333 1 98 111 GLN A C 1
ATOM 880 O O . GLN A 1 111 ? 16.109 5.75 0.508 1 98 111 GLN A O 1
ATOM 885 N N . ALA A 1 112 ? 14.5 7.262 -0.046 1 98.75 112 ALA A N 1
ATOM 886 C CA . ALA A 1 112 ? 15.469 8.344 -0.185 1 98.75 112 ALA A CA 1
ATOM 887 C C . ALA A 1 112 ? 16.25 8.562 1.113 1 98.75 112 ALA A C 1
ATOM 889 O O . ALA A 1 112 ? 17.484 8.578 1.114 1 98.75 112 ALA A O 1
ATOM 890 N N . PHE A 1 113 ? 15.508 8.625 2.178 1 98.44 113 PHE A N 1
ATOM 891 C CA . PHE A 1 113 ? 16.094 8.945 3.475 1 98.44 113 PHE A CA 1
ATOM 892 C C . PHE A 1 113 ? 17.062 7.852 3.91 1 98.44 113 PHE A C 1
ATOM 894 O O . PHE A 1 113 ? 18.219 8.141 4.246 1 98.44 113 PHE A O 1
ATOM 901 N N . ARG A 1 114 ? 16.641 6.59 3.881 1 97.12 114 ARG A N 1
ATOM 902 C CA . ARG A 1 114 ? 17.453 5.469 4.359 1 97.12 114 ARG A CA 1
ATOM 903 C C . ARG A 1 114 ? 18.688 5.277 3.502 1 97.12 114 ARG A C 1
ATOM 905 O O . ARG A 1 114 ? 19.781 5.051 4.027 1 97.12 114 ARG A O 1
ATOM 912 N N . ASN A 1 115 ? 18.578 5.445 2.164 1 98.31 115 ASN A N 1
ATOM 913 C CA . ASN A 1 115 ? 19.688 5.156 1.257 1 98.31 115 ASN A CA 1
ATOM 914 C C . ASN A 1 115 ? 20.688 6.309 1.207 1 98.31 115 ASN A C 1
ATOM 916 O O . ASN A 1 115 ? 21.875 6.098 0.971 1 98.31 115 ASN A O 1
ATOM 920 N N . LEU A 1 116 ? 20.219 7.539 1.46 1 98.31 116 LEU A N 1
ATOM 921 C CA . LEU A 1 116 ? 21.125 8.688 1.414 1 98.31 116 LEU A CA 1
ATOM 922 C C . LEU A 1 116 ? 21.859 8.859 2.74 1 98.31 116 LEU A C 1
ATOM 924 O O . LEU A 1 116 ? 23.047 9.211 2.758 1 98.31 116 LEU A O 1
ATOM 928 N N . THR A 1 117 ? 21.172 8.602 3.867 1 97.12 117 THR A N 1
ATOM 929 C CA . THR A 1 117 ? 21.766 8.852 5.172 1 97.12 117 THR A CA 1
ATOM 930 C C . THR A 1 117 ? 22.531 7.621 5.66 1 97.12 117 THR A C 1
ATOM 932 O O . THR A 1 117 ? 23.453 7.738 6.461 1 97.12 117 THR A O 1
ATOM 935 N N . GLY A 1 118 ? 22.078 6.441 5.242 1 95.06 118 GLY A N 1
ATOM 936 C CA . GLY A 1 118 ?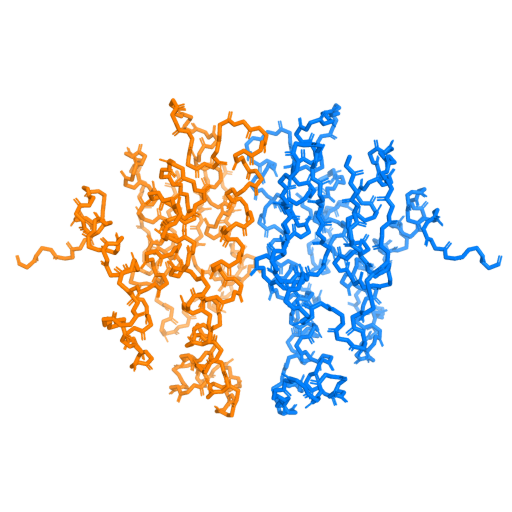 22.641 5.207 5.762 1 95.06 118 GLY A CA 1
ATOM 937 C C . GLY A 1 118 ? 22.312 4.973 7.227 1 95.06 118 GLY A C 1
ATOM 938 O O . GLY A 1 118 ? 23.094 4.348 7.949 1 95.06 118 GLY A O 1
ATOM 939 N N . ILE A 1 119 ? 21.219 5.488 7.66 1 91.56 119 ILE A N 1
ATOM 940 C CA . ILE A 1 119 ? 20.859 5.465 9.07 1 91.56 119 ILE A CA 1
ATOM 941 C C . ILE A 1 119 ? 20.797 4.02 9.562 1 91.56 119 ILE A C 1
ATOM 943 O O . ILE A 1 119 ? 21.062 3.738 10.734 1 91.56 119 ILE A O 1
ATOM 947 N N . TYR A 1 120 ? 20.484 3.1 8.664 1 91.81 120 TYR A N 1
ATOM 948 C CA . TYR A 1 120 ? 20.391 1.688 9.016 1 91.81 120 TYR A CA 1
ATOM 949 C C . TYR A 1 120 ? 21.453 0.868 8.289 1 91.81 120 TYR A C 1
ATOM 951 O O . TYR A 1 120 ? 21.219 -0.293 7.945 1 91.81 120 TYR A O 1
ATOM 959 N N . LYS A 1 121 ? 22.562 1.413 8.023 1 93.31 121 LYS A N 1
ATOM 960 C CA . LYS A 1 121 ? 23.609 0.762 7.238 1 93.31 121 LYS A CA 1
ATOM 961 C C . LYS A 1 121 ? 24.156 -0.46 7.969 1 93.31 121 LYS A C 1
ATOM 963 O O . LYS A 1 121 ? 24.812 -1.312 7.363 1 93.31 121 LYS A O 1
ATOM 968 N N . ASP A 1 122 ? 23.922 -0.523 9.234 1 92.44 122 ASP A N 1
ATOM 969 C CA . ASP A 1 122 ? 24.406 -1.646 10.031 1 92.44 122 ASP A CA 1
ATOM 970 C C . ASP A 1 122 ? 23.562 -2.898 9.781 1 92.44 122 ASP A C 1
ATOM 972 O O . ASP A 1 122 ? 23.984 -4.008 10.133 1 92.44 122 ASP A O 1
ATOM 976 N N . ARG A 1 123 ? 22.344 -2.721 9.055 1 91.06 123 ARG A N 1
ATOM 977 C CA . ARG A 1 123 ? 21.469 -3.877 8.891 1 91.06 123 ARG A CA 1
ATOM 978 C C . ARG A 1 123 ? 20.828 -3.895 7.504 1 91.06 123 ARG A C 1
ATOM 980 O O . ARG A 1 123 ? 20.094 -4.82 7.168 1 91.06 123 ARG A O 1
ATOM 987 N N . GLU A 1 124 ? 21.094 -2.838 6.789 1 92.38 124 GLU A N 1
ATOM 988 C CA . GLU A 1 124 ? 20.562 -2.754 5.426 1 92.38 124 GLU A CA 1
ATOM 989 C C . GLU A 1 124 ? 21.656 -2.361 4.441 1 92.38 124 GLU A C 1
ATOM 991 O O . GLU A 1 124 ? 22.625 -1.694 4.812 1 92.38 124 GLU A O 1
ATOM 996 N N . ASN A 1 125 ? 21.531 -2.879 3.262 1 96.19 125 ASN A N 1
ATOM 997 C CA . ASN A 1 125 ? 22.391 -2.398 2.18 1 96.19 125 ASN A CA 1
ATOM 998 C C . ASN A 1 125 ? 21.844 -1.112 1.566 1 96.19 125 ASN A C 1
ATOM 1000 O O . ASN A 1 125 ? 20.844 -1.14 0.842 1 96.19 125 ASN A O 1
ATOM 1004 N N . CYS A 1 126 ? 22.5 -0.006 1.849 1 97.5 126 CYS A N 1
ATOM 1005 C CA . CYS A 1 126 ? 22.062 1.294 1.348 1 97.5 126 CYS A CA 1
ATOM 1006 C C . CYS A 1 126 ? 22.703 1.604 0.004 1 97.5 126 CYS A C 1
ATOM 1008 O O . CYS A 1 126 ? 23.922 1.493 -0.141 1 97.5 126 CYS A O 1
ATOM 1010 N N . ILE A 1 127 ? 21.891 1.918 -0.926 1 98.31 127 ILE A N 1
ATOM 1011 C CA . ILE A 1 127 ? 22.344 2.252 -2.273 1 98.31 127 ILE A CA 1
ATOM 1012 C C . ILE A 1 127 ? 22.156 3.746 -2.525 1 98.31 127 ILE A C 1
ATOM 1014 O O . ILE A 1 127 ? 21.062 4.184 -2.887 1 98.31 127 ILE A O 1
ATOM 1018 N N . GLU A 1 128 ? 23.234 4.477 -2.404 1 98.12 128 GLU A N 1
ATOM 1019 C CA . GLU A 1 128 ? 23.188 5.938 -2.432 1 98.12 128 GLU A CA 1
ATOM 1020 C C . GLU A 1 128 ? 22.531 6.441 -3.721 1 98.12 128 GLU A C 1
ATOM 1022 O O . GLU A 1 128 ? 21.719 7.359 -3.691 1 98.12 128 GLU A O 1
ATOM 1027 N N . ALA A 1 129 ? 22.859 5.828 -4.871 1 98.44 129 ALA A N 1
ATOM 1028 C CA . ALA A 1 129 ? 22.312 6.254 -6.152 1 98.44 129 ALA A CA 1
ATOM 1029 C C . ALA A 1 129 ? 20.797 6.105 -6.168 1 98.44 129 ALA A C 1
ATOM 1031 O O . ALA A 1 129 ? 20.094 6.93 -6.762 1 98.44 129 ALA A O 1
ATOM 1032 N N . TRP A 1 130 ? 20.344 5.113 -5.551 1 98.44 130 TRP A N 1
ATOM 1033 C CA . TRP A 1 130 ? 18.906 4.918 -5.449 1 98.44 130 TRP A CA 1
ATOM 1034 C C . TRP A 1 130 ? 18.266 5.965 -4.539 1 98.44 130 TRP A C 1
ATOM 1036 O O . TRP A 1 130 ? 17.156 6.441 -4.805 1 98.44 130 TRP A O 1
ATOM 1046 N N . GLY A 1 131 ? 18.953 6.258 -3.418 1 98.62 131 GLY A N 1
ATOM 1047 C CA . GLY A 1 131 ? 18.484 7.34 -2.564 1 98.62 131 GLY A CA 1
ATOM 1048 C C . GLY A 1 131 ? 18.281 8.648 -3.307 1 98.62 131 GLY A C 1
ATOM 1049 O O . GLY A 1 131 ? 17.266 9.312 -3.15 1 98.62 131 GLY A O 1
ATOM 1050 N N . ALA A 1 132 ? 19.266 8.984 -4.141 1 98.69 132 ALA A N 1
ATOM 1051 C CA . ALA A 1 132 ? 19.203 10.211 -4.926 1 98.69 132 ALA A CA 1
ATOM 1052 C C . ALA A 1 132 ? 18.031 10.164 -5.914 1 98.69 132 ALA A C 1
ATOM 1054 O O . ALA A 1 132 ? 17.297 11.141 -6.051 1 98.69 132 ALA A O 1
ATOM 1055 N N . GLU A 1 133 ? 17.891 9.047 -6.562 1 98.56 133 GLU A N 1
ATOM 1056 C CA . GLU A 1 133 ? 16.781 8.867 -7.496 1 98.56 133 GLU A CA 1
ATOM 1057 C C . GLU A 1 133 ? 15.438 8.961 -6.785 1 98.56 133 GLU A C 1
ATOM 1059 O O . GLU A 1 133 ? 14.516 9.609 -7.277 1 98.56 133 GLU A O 1
ATOM 1064 N N . SER A 1 134 ? 15.352 8.344 -5.633 1 98.69 134 SER A N 1
ATOM 1065 C CA . SER A 1 134 ? 14.117 8.359 -4.855 1 98.69 134 SER A CA 1
ATOM 1066 C C . SER A 1 134 ? 13.766 9.781 -4.414 1 98.69 134 SER A C 1
ATOM 1068 O O . SER A 1 134 ? 12.594 10.172 -4.438 1 98.69 134 SER A O 1
ATOM 1070 N N . ARG A 1 135 ? 14.75 10.508 -3.959 1 98.75 135 ARG A N 1
ATOM 1071 C CA . ARG A 1 135 ? 14.516 11.898 -3.574 1 98.75 135 ARG A CA 1
ATOM 1072 C C . ARG A 1 135 ? 13.922 12.695 -4.73 1 98.75 135 ARG A C 1
ATOM 1074 O O . ARG A 1 135 ? 12.977 13.461 -4.543 1 98.75 135 ARG A O 1
ATOM 1081 N N . GLN A 1 136 ? 14.492 12.469 -5.914 1 98.56 136 GLN A N 1
ATOM 1082 C CA . GLN A 1 136 ? 13.984 13.164 -7.09 1 98.56 136 GLN A CA 1
ATOM 1083 C C . GLN A 1 136 ? 12.555 12.75 -7.402 1 98.56 136 GLN A C 1
ATOM 1085 O O . GLN A 1 136 ? 11.727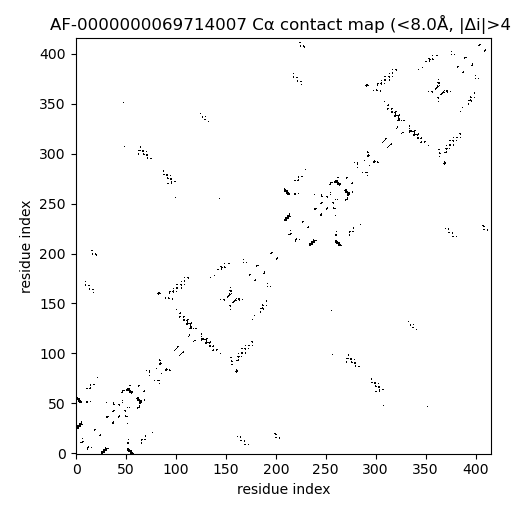 13.578 -7.777 1 98.56 136 GLN A O 1
ATOM 1090 N N . ARG A 1 137 ? 12.211 11.531 -7.25 1 98.25 137 ARG A N 1
ATOM 1091 C CA . ARG A 1 137 ? 10.867 11.031 -7.508 1 98.25 137 ARG A CA 1
ATOM 1092 C C . ARG A 1 137 ? 9.859 11.664 -6.551 1 98.25 137 ARG A C 1
ATOM 1094 O O . ARG A 1 137 ? 8.711 11.922 -6.926 1 98.25 137 ARG A O 1
ATOM 1101 N N . VAL A 1 138 ? 10.289 11.859 -5.305 1 98.69 138 VAL A N 1
ATOM 1102 C CA . VAL A 1 138 ? 9.43 12.539 -4.34 1 98.69 138 VAL A CA 1
ATOM 1103 C C . VAL A 1 138 ? 9.117 13.945 -4.832 1 98.69 138 VAL A C 1
ATOM 1105 O O . VAL A 1 138 ? 7.961 14.367 -4.84 1 98.69 138 VAL A O 1
ATOM 1108 N N . ILE A 1 139 ? 10.172 14.633 -5.266 1 98.56 139 ILE A N 1
ATOM 1109 C CA . ILE A 1 139 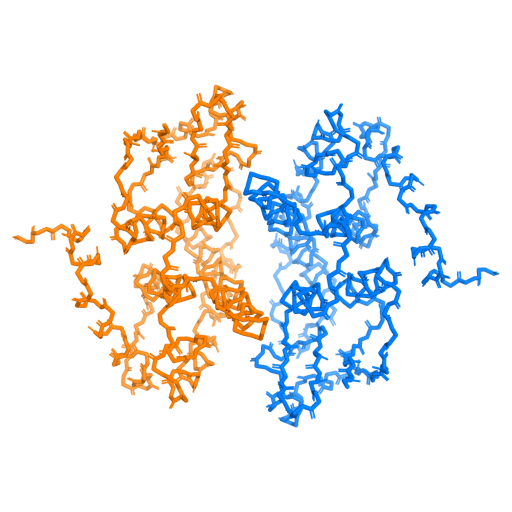? 10.016 15.992 -5.762 1 98.56 139 ILE A CA 1
ATOM 1110 C C . ILE A 1 139 ? 9.07 16 -6.961 1 98.56 139 ILE A C 1
ATOM 1112 O O . ILE A 1 139 ? 8.164 16.844 -7.047 1 98.56 139 ILE A O 1
ATOM 1116 N N . ASP A 1 140 ? 9.211 15.023 -7.879 1 97.38 140 ASP A N 1
ATOM 1117 C CA . ASP A 1 140 ? 8.422 14.938 -9.102 1 97.38 140 ASP A CA 1
ATOM 1118 C C . ASP A 1 140 ? 6.961 14.625 -8.789 1 97.38 140 ASP A C 1
ATOM 1120 O O . ASP A 1 140 ? 6.078 14.883 -9.609 1 97.38 140 ASP A O 1
ATOM 1124 N N . PHE A 1 141 ? 6.664 14.078 -7.629 1 98.19 141 PHE A N 1
ATOM 1125 C CA . PHE A 1 141 ? 5.316 13.664 -7.254 1 98.19 141 PHE A CA 1
ATOM 1126 C C . PHE A 1 141 ? 4.527 14.844 -6.695 1 98.19 141 PHE A C 1
ATOM 1128 O O . PHE A 1 141 ? 3.303 14.891 -6.82 1 98.19 141 PHE A O 1
ATOM 1135 N N . LEU A 1 142 ? 5.148 15.828 -6.062 1 98.69 142 LEU A N 1
ATOM 1136 C CA . LEU A 1 142 ? 4.516 16.875 -5.27 1 98.69 142 LEU A CA 1
ATOM 1137 C C . LEU A 1 142 ? 3.523 17.672 -6.113 1 98.69 142 LEU A C 1
ATOM 1139 O O . LEU A 1 142 ? 2.426 18 -5.652 1 98.69 142 LEU A O 1
ATOM 1143 N N . PRO A 1 143 ? 3.809 17.969 -7.422 1 97.75 143 PRO A N 1
ATOM 1144 C CA . PRO A 1 143 ? 2.832 18.703 -8.234 1 97.75 143 PRO A CA 1
ATOM 1145 C C . PRO A 1 143 ? 1.524 17.938 -8.414 1 97.75 143 PRO A C 1
ATOM 1147 O O . PRO A 1 143 ? 0.452 18.547 -8.484 1 97.75 143 PRO A O 1
ATOM 1150 N N . THR A 1 144 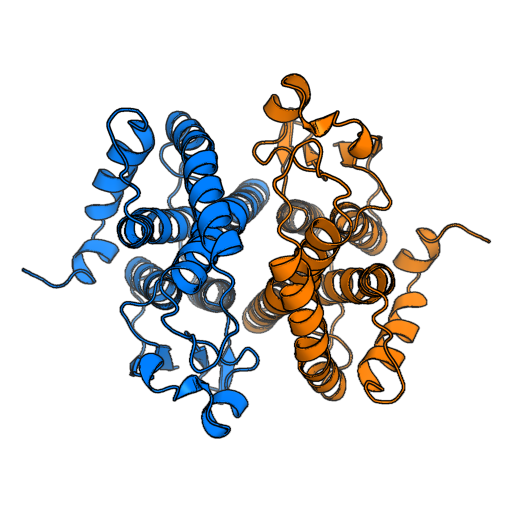? 1.597 16.625 -8.523 1 97.25 144 THR A N 1
ATOM 1151 C CA . THR A 1 144 ? 0.394 15.805 -8.633 1 97.25 144 THR A CA 1
ATOM 1152 C C . THR A 1 144 ? -0.5 15.984 -7.414 1 97.25 144 THR A C 1
ATOM 1154 O O . THR A 1 144 ? -1.71 16.172 -7.547 1 97.25 144 THR A O 1
ATOM 1157 N N . LEU A 1 145 ? 0.104 15.922 -6.238 1 98.38 145 LEU A N 1
ATOM 1158 C CA . LEU A 1 145 ? -0.651 16.125 -5.004 1 98.38 145 LEU A CA 1
ATOM 1159 C C . LEU A 1 145 ? -1.204 17.547 -4.93 1 98.38 145 LEU A C 1
ATOM 1161 O O . LEU A 1 145 ? -2.348 17.75 -4.516 1 98.38 145 LEU A O 1
ATOM 1165 N N . ASP A 1 146 ? -0.375 18.5 -5.305 1 98.62 146 ASP A N 1
ATOM 1166 C CA . ASP A 1 146 ? -0.806 19.891 -5.281 1 98.62 146 ASP A CA 1
ATOM 1167 C C . ASP A 1 146 ? -2.025 20.109 -6.176 1 98.62 146 ASP A C 1
ATOM 1169 O O . ASP A 1 146 ? -2.969 20.797 -5.793 1 98.62 146 ASP A O 1
ATOM 1173 N N . GLN A 1 147 ? -2.002 19.516 -7.352 1 96.94 147 GLN A N 1
ATOM 1174 C CA . GLN A 1 147 ? -3.119 19.625 -8.281 1 96.94 147 GLN A CA 1
ATOM 1175 C C . GLN A 1 147 ? -4.391 19.016 -7.695 1 96.94 147 GLN A C 1
ATOM 1177 O O . GLN A 1 147 ? -5.48 19.578 -7.848 1 96.94 147 GLN A O 1
ATOM 1182 N N . GLN A 1 148 ? -4.223 17.906 -7.055 1 97.31 148 GLN A N 1
ATOM 1183 C CA . GLN A 1 148 ? -5.379 17.281 -6.422 1 97.31 148 GLN A CA 1
ATOM 1184 C C . GLN A 1 148 ? -5.977 18.188 -5.348 1 97.31 148 GLN A C 1
ATOM 1186 O O . GLN A 1 148 ? -7.199 18.328 -5.266 1 97.31 148 GLN A O 1
ATOM 1191 N N . LEU A 1 149 ? -5.172 18.781 -4.559 1 98.19 149 LEU A N 1
ATOM 1192 C CA . LEU A 1 149 ? -5.613 19.625 -3.447 1 98.19 149 LEU A CA 1
ATOM 1193 C C . LEU A 1 149 ? -6.168 20.953 -3.953 1 98.19 149 LEU A C 1
ATOM 1195 O O . LEU A 1 149 ? -6.797 21.688 -3.197 1 98.19 149 LEU A O 1
ATOM 1199 N N . ALA A 1 150 ? -5.969 21.25 -5.211 1 97.62 150 ALA A N 1
ATOM 1200 C CA . ALA A 1 150 ? -6.621 22.391 -5.844 1 97.62 150 ALA A CA 1
ATOM 1201 C C . ALA A 1 150 ? -8.086 22.094 -6.137 1 97.62 150 ALA A C 1
ATOM 1203 O O . ALA A 1 150 ? -8.898 23.016 -6.289 1 97.62 150 ALA A O 1
ATOM 1204 N N . GLN A 1 151 ? -8.445 20.859 -6.23 1 95.56 151 GLN A N 1
ATOM 1205 C CA . GLN A 1 151 ? -9.758 20.438 -6.703 1 95.56 151 GLN A CA 1
ATOM 1206 C C . GLN A 1 151 ? -10.68 20.094 -5.535 1 95.56 151 GLN A C 1
ATOM 1208 O O . GLN A 1 151 ? -11.906 20.078 -5.688 1 95.56 151 GLN A O 1
ATOM 1213 N N . SER A 1 152 ? -10.125 19.797 -4.41 1 94.94 152 SER A N 1
ATOM 1214 C CA . SER A 1 152 ? -10.922 19.359 -3.266 1 94.94 152 SER A CA 1
ATOM 1215 C C . SER A 1 152 ? -10.305 19.828 -1.952 1 94.94 152 SER A C 1
ATOM 1217 O O . SER A 1 152 ? -9.102 20.094 -1.886 1 94.94 152 SER A O 1
ATOM 1219 N N . SER A 1 153 ? -11.172 19.906 -0.881 1 95.81 153 SER A N 1
ATOM 1220 C CA . SER A 1 153 ? -10.711 20.359 0.425 1 95.81 153 SER A CA 1
ATOM 1221 C C . SER A 1 153 ? -9.758 19.359 1.066 1 95.81 153 SER A C 1
ATOM 1223 O O . SER A 1 153 ? -8.867 19.75 1.826 1 95.81 153 SER A O 1
ATOM 1225 N N . TYR A 1 154 ? -10.008 18.094 0.765 1 98.31 154 TYR A N 1
ATOM 1226 C CA . TYR A 1 154 ? -9.164 17.031 1.281 1 98.31 154 TYR A CA 1
ATOM 1227 C C . TYR A 1 154 ? -8.641 16.156 0.15 1 98.31 154 TYR A C 1
ATOM 1229 O O . TYR A 1 154 ? -9.062 16.297 -1 1 98.31 154 TYR A O 1
ATOM 1237 N N . VAL A 1 155 ? -7.707 15.312 0.42 1 98.38 155 VAL A N 1
ATOM 1238 C CA . VAL A 1 155 ? -6.949 14.578 -0.589 1 98.38 155 VAL A CA 1
ATOM 1239 C C . VAL A 1 155 ? -7.895 13.703 -1.41 1 98.38 155 VAL A C 1
ATOM 1241 O O . VAL A 1 155 ? -7.84 13.711 -2.643 1 98.38 155 VAL A O 1
ATOM 1244 N N . ALA A 1 156 ? -8.781 12.992 -0.742 1 97.94 156 ALA A N 1
ATOM 1245 C CA . ALA A 1 156 ? -9.625 12.031 -1.441 1 97.94 156 ALA A CA 1
ATOM 1246 C C . ALA A 1 156 ? -10.992 12.625 -1.752 1 97.94 156 ALA A C 1
ATOM 1248 O O . ALA A 1 156 ? -11.891 11.922 -2.23 1 97.94 156 ALA A O 1
ATOM 1249 N N . GLY A 1 157 ? -11.234 13.922 -1.434 1 95.94 157 GLY A N 1
ATOM 1250 C CA . GLY A 1 157 ? -12.523 14.547 -1.67 1 95.94 157 GLY A CA 1
ATOM 1251 C C . GLY A 1 157 ? -12.875 15.594 -0.625 1 95.94 157 GLY A C 1
ATOM 1252 O O . GLY A 1 157 ? -12.016 16.359 -0.19 1 95.94 157 GLY A O 1
ATOM 1253 N N . ASP A 1 158 ? -14.125 15.555 -0.253 1 94.62 158 ASP A N 1
ATOM 1254 C CA . ASP A 1 158 ? -14.641 16.641 0.567 1 94.62 158 ASP A CA 1
ATOM 1255 C C . ASP A 1 158 ? -14.547 16.312 2.055 1 94.62 158 ASP A C 1
ATOM 1257 O O . ASP A 1 158 ? -14.734 17.172 2.906 1 94.62 158 ASP A O 1
ATOM 1261 N N . ASN A 1 159 ? -14.273 15.133 2.344 1 96.5 159 ASN A N 1
ATOM 1262 C CA . ASN A 1 159 ? -14.203 14.711 3.738 1 96.5 159 ASN A CA 1
ATOM 1263 C C . ASN A 1 159 ? -12.773 14.359 4.141 1 96.5 159 ASN A C 1
ATOM 1265 O O . ASN A 1 159 ? -11.992 13.867 3.32 1 96.5 159 ASN A O 1
ATOM 1269 N N . PHE A 1 160 ? -12.461 14.594 5.414 1 98 160 PHE A N 1
ATOM 1270 C CA . PHE A 1 160 ? -11.195 14.188 6.023 1 98 160 PHE A CA 1
ATOM 1271 C C . PHE A 1 160 ? -11.125 12.672 6.152 1 98 160 PHE A C 1
ATOM 1273 O O . PHE A 1 160 ? -12.078 12.031 6.605 1 98 160 PHE A O 1
ATOM 1280 N N . THR A 1 161 ? -10.039 12.086 5.699 1 98.69 161 THR A N 1
ATOM 1281 C CA . THR A 1 161 ? -9.891 10.633 5.742 1 98.69 161 THR A CA 1
ATOM 1282 C C . THR A 1 161 ? -8.461 10.25 6.117 1 98.69 161 THR A C 1
ATOM 1284 O O . THR A 1 161 ? -7.621 11.117 6.359 1 98.69 161 THR A O 1
ATOM 1287 N N . ILE A 1 162 ? -8.172 8.984 6.133 1 98.88 162 ILE A N 1
ATOM 1288 C CA . ILE A 1 162 ? -6.84 8.477 6.434 1 98.88 162 ILE A CA 1
ATOM 1289 C C . ILE A 1 162 ? -5.852 8.945 5.371 1 98.88 162 ILE A C 1
ATOM 1291 O O . ILE A 1 162 ? -4.66 9.109 5.652 1 98.88 162 ILE A O 1
ATOM 1295 N N . ALA A 1 163 ? -6.324 9.188 4.133 1 98.88 163 ALA A N 1
ATOM 1296 C CA . ALA A 1 163 ? -5.453 9.695 3.076 1 98.88 163 ALA A CA 1
ATOM 1297 C C . ALA A 1 163 ? -4.855 11.047 3.459 1 98.88 163 ALA A C 1
ATOM 1299 O O . ALA A 1 163 ? -3.705 11.336 3.133 1 98.88 163 ALA A O 1
ATOM 1300 N N . ASP A 1 164 ? -5.629 11.859 4.145 1 98.88 164 ASP A N 1
ATOM 1301 C CA . ASP A 1 164 ? -5.129 13.148 4.609 1 98.88 164 ASP A CA 1
ATOM 1302 C C . ASP A 1 164 ? -4.09 12.969 5.715 1 98.88 164 ASP A C 1
ATOM 1304 O O . ASP A 1 164 ? -3.109 13.711 5.781 1 98.88 164 ASP A O 1
ATOM 1308 N N . ILE A 1 165 ? -4.32 12.031 6.594 1 98.81 165 ILE A N 1
ATOM 1309 C CA . ILE A 1 165 ? -3.361 11.742 7.652 1 98.81 165 ILE A CA 1
ATOM 1310 C C . ILE A 1 165 ? -2.033 11.305 7.039 1 98.81 165 ILE A C 1
ATOM 1312 O O . ILE A 1 165 ? -0.972 11.805 7.418 1 98.81 165 ILE A O 1
ATOM 1316 N N . THR A 1 166 ? -2.102 10.406 6.082 1 98.88 166 THR A N 1
ATOM 1317 C CA . THR A 1 166 ? -0.908 9.914 5.402 1 98.88 166 THR A CA 1
ATOM 1318 C C . THR A 1 166 ? -0.196 11.047 4.672 1 98.88 166 THR A C 1
ATOM 1320 O O . THR A 1 166 ? 1.03 11.164 4.734 1 98.88 166 THR A O 1
ATOM 1323 N N . ALA A 1 167 ? -0.969 11.875 4.016 1 98.88 167 ALA A N 1
ATOM 1324 C CA . ALA A 1 167 ? -0.394 13.016 3.312 1 98.88 167 ALA A CA 1
ATOM 1325 C C . ALA A 1 167 ? 0.295 13.969 4.289 1 98.88 167 ALA A C 1
ATOM 1327 O O . ALA A 1 167 ? 1.381 14.484 4.004 1 98.88 167 ALA A O 1
ATOM 1328 N N . TYR A 1 168 ? -0.327 14.211 5.406 1 98.75 168 TYR A N 1
ATOM 1329 C CA . TYR A 1 168 ? 0.25 15.102 6.402 1 98.75 168 TYR A CA 1
ATOM 1330 C C . TYR A 1 168 ? 1.58 14.562 6.914 1 98.75 168 TYR A C 1
ATOM 1332 O O . TYR A 1 168 ? 2.561 15.305 7.016 1 98.75 168 TYR A O 1
ATOM 1340 N N . VAL A 1 169 ? 1.59 13.281 7.223 1 98.56 169 VAL A N 1
ATOM 1341 C CA . VAL A 1 169 ? 2.807 12.625 7.684 1 98.56 169 VAL A CA 1
ATOM 1342 C C . VAL A 1 169 ? 3.881 12.695 6.602 1 98.56 169 VAL A C 1
ATOM 1344 O O . VAL A 1 169 ? 5.047 12.977 6.895 1 98.56 169 VAL A O 1
ATOM 1347 N N . PHE A 1 170 ? 3.482 12.523 5.348 1 98.88 170 PHE A N 1
ATOM 1348 C CA . PHE A 1 170 ? 4.383 12.578 4.203 1 98.88 170 PHE A CA 1
ATOM 1349 C C . PHE A 1 170 ? 5 13.961 4.059 1 98.88 170 PHE A C 1
ATOM 1351 O O . PHE A 1 170 ? 6.223 14.102 4.039 1 98.88 170 PHE A O 1
ATOM 1358 N N . ILE A 1 171 ? 4.188 14.984 4.023 1 98.75 171 ILE A N 1
ATOM 1359 C CA . ILE A 1 171 ? 4.66 16.344 3.814 1 98.75 171 ILE A CA 1
ATOM 1360 C C . ILE A 1 171 ? 5.523 16.781 4.996 1 98.75 171 ILE A C 1
ATOM 1362 O O . ILE A 1 171 ? 6.504 17.516 4.824 1 98.75 171 ILE A O 1
ATOM 1366 N N . SER A 1 172 ? 5.164 16.328 6.215 1 97.75 172 SER A N 1
ATOM 1367 C CA . SER A 1 172 ? 5.992 16.609 7.387 1 97.75 172 SER A CA 1
ATOM 1368 C C . SER A 1 172 ? 7.352 15.922 7.277 1 97.75 172 SER A C 1
ATOM 1370 O O . SER A 1 172 ? 8.359 16.453 7.758 1 97.75 172 SER A O 1
ATOM 1372 N N . PHE A 1 173 ? 7.441 14.766 6.672 1 98.25 173 PHE A N 1
ATOM 1373 C CA . PHE A 1 173 ? 8.625 13.914 6.637 1 98.25 173 PHE A CA 1
ATOM 1374 C C . PHE A 1 173 ? 9.656 14.461 5.652 1 98.25 173 PHE A C 1
ATOM 1376 O O . PHE A 1 173 ? 10.859 14.32 5.871 1 98.25 173 PHE A O 1
ATOM 1383 N N . ILE A 1 174 ? 9.242 15.102 4.523 1 98.19 174 ILE A N 1
ATOM 1384 C CA . ILE A 1 174 ? 10.141 15.367 3.408 1 98.19 174 ILE A CA 1
ATOM 1385 C C . ILE A 1 174 ? 11.109 16.5 3.785 1 98.19 174 ILE A C 1
ATOM 1387 O O . ILE A 1 174 ? 12.094 16.734 3.088 1 98.19 174 ILE A O 1
ATOM 1391 N N . LYS A 1 175 ? 10.883 17.203 4.902 1 96.81 175 LYS A N 1
ATOM 1392 C CA . LYS A 1 175 ? 11.875 18.141 5.426 1 96.81 175 LYS A CA 1
ATOM 1393 C C . LYS A 1 175 ? 13.188 17.438 5.738 1 96.81 175 LYS A C 1
ATOM 1395 O O . LYS A 1 175 ? 14.266 18.031 5.617 1 96.81 175 LYS A O 1
ATOM 1400 N N . ASN A 1 176 ? 13.133 16.141 6.18 1 97.06 176 ASN A N 1
ATOM 1401 C CA . ASN A 1 176 ? 14.312 15.336 6.465 1 97.06 176 ASN A CA 1
ATOM 1402 C C . ASN A 1 176 ? 15.125 15.062 5.199 1 97.06 176 ASN A C 1
ATOM 1404 O O . ASN A 1 176 ? 16.266 14.617 5.277 1 97.06 176 ASN A O 1
ATOM 1408 N N . LEU A 1 177 ? 14.555 15.32 4.023 1 98.19 177 LEU A N 1
ATOM 1409 C CA . LEU A 1 177 ? 15.203 15.125 2.732 1 98.19 177 LEU A CA 1
ATOM 1410 C C . LEU A 1 177 ? 15.609 16.469 2.125 1 98.19 177 LEU A C 1
ATOM 1412 O O . LEU A 1 177 ? 15.953 16.547 0.945 1 98.19 177 LEU A O 1
ATOM 1416 N N . ASP A 1 178 ? 15.445 17.516 2.92 1 97.62 178 ASP A N 1
ATOM 1417 C CA . ASP A 1 178 ? 15.727 18.891 2.484 1 97.62 178 ASP A CA 1
ATOM 1418 C C . ASP A 1 178 ? 14.844 19.281 1.297 1 97.62 178 ASP A C 1
ATOM 1420 O O . ASP A 1 178 ? 15.305 19.953 0.372 1 97.62 178 ASP A O 1
ATOM 1424 N N . ILE A 1 179 ? 13.656 18.734 1.243 1 97.94 179 ILE A N 1
ATOM 1425 C CA . ILE A 1 179 ? 12.641 19.125 0.274 1 97.94 179 ILE A CA 1
ATOM 1426 C C . ILE A 1 179 ? 11.656 20.094 0.928 1 97.94 179 ILE A C 1
ATOM 1428 O O . ILE A 1 179 ? 11.031 19.766 1.938 1 97.94 179 ILE A O 1
ATOM 1432 N N . LEU A 1 180 ? 11.508 21.234 0.367 1 94.06 180 LEU A N 1
ATOM 1433 C CA . LEU A 1 180 ? 10.656 22.281 0.945 1 94.06 180 LEU A CA 1
ATOM 1434 C C . LEU A 1 180 ? 9.414 22.5 0.09 1 94.06 180 LEU A C 1
ATOM 1436 O O . LEU A 1 180 ? 9.492 22.484 -1.141 1 94.06 180 LEU A O 1
ATOM 1440 N N . VAL A 1 181 ? 8.328 22.578 0.728 1 95.88 181 VAL A N 1
ATOM 1441 C CA . VAL A 1 181 ? 7.102 23 0.071 1 95.88 181 VAL A CA 1
ATOM 1442 C C . VAL A 1 181 ? 7.07 24.531 -0.022 1 95.88 181 VAL A C 1
ATOM 1444 O O . VAL A 1 181 ? 6.875 25.219 0.984 1 95.88 181 VAL A O 1
ATOM 1447 N N . ASP A 1 182 ? 7.281 25.047 -1.187 1 94.69 182 ASP A N 1
ATOM 1448 C CA . ASP A 1 182 ? 7.367 26.5 -1.349 1 94.69 182 ASP A CA 1
ATOM 1449 C C . ASP A 1 182 ? 6.16 27.031 -2.113 1 94.69 182 ASP A C 1
ATOM 1451 O O . ASP A 1 182 ? 5.137 26.359 -2.225 1 94.69 182 ASP A O 1
ATOM 1455 N N . ASP A 1 183 ? 6.281 28.25 -2.645 1 96.69 183 ASP A N 1
ATOM 1456 C CA . ASP A 1 183 ? 5.156 28.969 -3.232 1 96.69 183 ASP A CA 1
ATOM 1457 C C . ASP A 1 183 ? 4.715 28.328 -4.543 1 96.69 183 ASP A C 1
ATOM 1459 O O . ASP A 1 183 ? 3.617 28.594 -5.035 1 96.69 183 ASP A O 1
ATOM 1463 N N . SER A 1 184 ? 5.543 27.5 -5.109 1 97.38 184 SER A N 1
ATOM 1464 C CA . SER A 1 184 ? 5.164 26.797 -6.332 1 97.38 184 SER A CA 1
ATOM 1465 C C . SER A 1 184 ? 4.156 25.688 -6.047 1 97.38 184 SER A C 1
ATOM 1467 O O . SER A 1 184 ? 3.559 25.141 -6.969 1 97.38 184 SER A O 1
ATOM 1469 N N . LEU A 1 185 ? 3.943 25.359 -4.789 1 98.5 185 LEU A N 1
ATOM 1470 C CA . LEU A 1 185 ? 2.998 24.344 -4.332 1 98.5 185 LEU A CA 1
ATOM 1471 C C . LEU A 1 185 ? 1.981 24.938 -3.365 1 98.5 185 LEU A C 1
ATOM 1473 O O . LEU A 1 185 ? 1.864 24.484 -2.223 1 98.5 185 LEU A O 1
ATOM 1477 N N . PRO A 1 186 ? 1.204 25.906 -3.838 1 98.44 186 PRO A N 1
ATOM 1478 C CA . PRO A 1 186 ? 0.375 26.719 -2.941 1 98.44 186 PRO A CA 1
ATOM 1479 C C . PRO A 1 186 ? -0.748 25.922 -2.289 1 98.44 186 PRO A C 1
ATOM 1481 O O . PRO A 1 186 ? -1.13 26.188 -1.149 1 98.44 186 PRO A O 1
ATOM 1484 N N . HIS A 1 187 ? -1.25 24.953 -2.979 1 98.69 187 HIS A N 1
ATOM 1485 C CA . HIS A 1 187 ? -2.381 24.219 -2.436 1 98.69 187 HIS A CA 1
ATOM 1486 C C . HIS A 1 187 ? -1.935 23.25 -1.338 1 98.69 187 HIS A C 1
ATOM 1488 O O . HIS A 1 187 ? -2.65 23.047 -0.354 1 98.69 187 HIS A O 1
ATOM 1494 N N . ILE A 1 188 ? -0.743 22.656 -1.504 1 98.81 188 ILE A N 1
ATOM 1495 C CA . ILE A 1 188 ? -0.186 21.844 -0.427 1 98.81 188 ILE A CA 1
ATOM 1496 C C . ILE A 1 188 ? 0.076 22.719 0.796 1 98.81 188 ILE A C 1
ATOM 1498 O O . ILE A 1 188 ? -0.224 22.328 1.926 1 98.81 188 ILE A O 1
ATOM 1502 N N . GLN A 1 189 ? 0.62 23.875 0.546 1 98.12 189 GLN A N 1
ATOM 1503 C CA . GLN A 1 189 ? 0.935 24.781 1.648 1 98.12 189 GLN A CA 1
ATOM 1504 C C . GLN A 1 189 ? -0.318 25.141 2.447 1 98.12 189 GLN A C 1
ATOM 1506 O O . GLN A 1 189 ? -0.324 25.031 3.676 1 98.12 189 GLN A O 1
ATOM 1511 N N . ALA A 1 190 ? -1.329 25.562 1.754 1 98.12 190 ALA A N 1
ATOM 1512 C CA . ALA A 1 190 ? -2.58 25.953 2.398 1 98.12 190 ALA A CA 1
ATOM 1513 C C . ALA A 1 190 ? -3.209 24.766 3.135 1 98.12 190 ALA A C 1
ATOM 1515 O O . ALA A 1 190 ? -3.641 24.906 4.281 1 98.12 190 ALA A O 1
ATOM 1516 N N . TRP A 1 191 ? -3.254 23.625 2.475 1 98.5 191 TRP A N 1
ATOM 1517 C CA . TRP A 1 191 ? -3.805 22.406 3.059 1 98.5 191 TRP A CA 1
ATOM 1518 C C . TRP A 1 191 ? -3.035 22.016 4.312 1 98.5 191 TRP A C 1
ATOM 1520 O O . TRP A 1 191 ? -3.635 21.719 5.348 1 98.5 191 TRP A O 1
ATOM 1530 N N . PHE A 1 192 ? -1.736 22.031 4.242 1 98.31 192 PHE A N 1
ATOM 1531 C CA . PHE A 1 192 ? -0.873 21.641 5.344 1 98.31 192 PHE A CA 1
ATOM 1532 C C . PHE A 1 192 ? -1.09 22.531 6.559 1 98.31 192 PHE A C 1
ATOM 1534 O O . PHE A 1 192 ? -1.16 22.047 7.688 1 98.31 192 PHE A O 1
ATOM 1541 N N . ALA A 1 193 ? -1.22 23.797 6.332 1 97.31 193 ALA A N 1
ATOM 1542 C CA . ALA A 1 193 ? -1.489 24.75 7.402 1 97.31 193 ALA A CA 1
ATOM 1543 C C . ALA A 1 193 ? -2.828 24.453 8.078 1 97.31 193 ALA A C 1
ATOM 1545 O O . ALA A 1 193 ? -2.947 24.547 9.297 1 97.31 193 ALA A O 1
ATOM 1546 N N . THR A 1 194 ? -3.791 24.141 7.273 1 97.31 194 THR A N 1
ATOM 1547 C CA . THR A 1 194 ? -5.109 23.781 7.797 1 97.31 194 THR A CA 1
ATOM 1548 C C . THR A 1 194 ? -5.031 22.516 8.641 1 97.31 194 THR A C 1
ATOM 1550 O O . THR A 1 194 ? -5.586 22.453 9.742 1 97.31 194 THR A O 1
ATOM 1553 N N . MET A 1 195 ? -4.336 21.516 8.148 1 97.69 195 MET A N 1
ATOM 1554 C CA . MET A 1 195 ? -4.188 20.25 8.844 1 97.69 195 MET A CA 1
ATOM 1555 C C . MET A 1 195 ? -3.475 20.438 10.18 1 97.69 195 MET A C 1
ATOM 1557 O O . MET A 1 195 ? -3.844 19.812 11.18 1 97.69 195 MET A O 1
ATOM 1561 N N . ALA A 1 196 ? -2.488 21.266 10.195 1 97.19 196 ALA A N 1
ATOM 1562 C CA . ALA A 1 196 ? -1.655 21.484 11.375 1 97.19 196 ALA A CA 1
ATOM 1563 C C . ALA A 1 196 ? -2.477 22.047 12.531 1 97.19 196 ALA A C 1
ATOM 1565 O O . ALA A 1 196 ? -2.061 21.969 13.688 1 97.19 196 ALA A O 1
ATOM 1566 N N . GLN A 1 197 ? -3.656 22.562 12.266 1 97.38 197 GLN A N 1
ATOM 1567 C CA . GLN A 1 197 ? -4.5 23.172 13.281 1 97.38 197 GLN A CA 1
ATOM 1568 C C . GLN A 1 197 ? -5.527 22.188 13.82 1 97.38 197 GLN A C 1
ATOM 1570 O O . GLN A 1 197 ? -6.246 22.484 14.773 1 97.38 197 GLN A O 1
ATOM 1575 N N . ARG A 1 198 ? -5.598 21.062 13.234 1 97.31 198 ARG A N 1
ATOM 1576 C CA . ARG A 1 198 ? -6.539 20.062 13.734 1 97.31 198 ARG A CA 1
ATOM 1577 C C . ARG A 1 198 ? -6.207 19.672 15.172 1 97.31 198 ARG A C 1
ATOM 1579 O O . ARG A 1 198 ? -5.047 19.422 15.5 1 97.31 198 ARG A O 1
ATOM 1586 N N . PRO A 1 199 ? -7.238 19.547 16 1 97.38 199 PRO A N 1
ATOM 1587 C CA . PRO A 1 199 ? -7.008 19.25 17.406 1 97.38 199 PRO A CA 1
ATOM 1588 C C . PRO A 1 199 ? -6.188 17.984 17.609 1 97.38 199 PRO A C 1
ATOM 1590 O O . PRO A 1 199 ? -5.309 17.938 18.484 1 97.38 199 PRO A O 1
ATOM 1593 N N . ALA A 1 200 ? -6.434 16.953 16.875 1 97 200 ALA A N 1
ATOM 1594 C CA . ALA A 1 200 ? -5.707 15.688 16.969 1 97 200 ALA A CA 1
ATOM 1595 C C . ALA A 1 200 ? -4.215 15.891 16.734 1 97 200 ALA A C 1
ATOM 1597 O O . ALA A 1 200 ? -3.381 15.352 17.469 1 97 200 ALA A O 1
ATOM 1598 N N . ILE A 1 201 ? -3.855 16.688 15.695 1 97.12 201 ILE A N 1
ATOM 1599 C CA . ILE A 1 201 ? -2.467 16.922 15.312 1 97.12 201 ILE A CA 1
ATOM 1600 C C . ILE A 1 201 ? -1.798 17.844 16.344 1 97.12 201 ILE A C 1
ATOM 1602 O O . ILE A 1 201 ? -0.674 17.578 16.781 1 97.12 201 ILE A O 1
ATOM 1606 N N . VAL A 1 202 ? -2.504 18.859 16.781 1 96.81 202 VAL A N 1
ATOM 1607 C CA . VAL A 1 202 ? -1.987 19.797 17.781 1 96.81 202 VAL A CA 1
ATOM 1608 C C . VAL A 1 202 ? -1.671 19.047 19.078 1 96.81 202 VAL A C 1
ATOM 1610 O O . VAL A 1 202 ? -0.628 19.281 19.688 1 96.81 202 VAL A O 1
ATOM 1613 N N . SER A 1 203 ? -2.535 18.141 19.469 1 94.12 203 SER A N 1
ATOM 1614 C CA . SER A 1 203 ? -2.389 17.422 20.734 1 94.12 203 SER A CA 1
ATOM 1615 C C . SER A 1 203 ? -1.157 16.531 20.719 1 94.12 203 SER A C 1
ATOM 1617 O O . SER A 1 203 ? -0.639 16.156 21.781 1 94.12 203 SER A O 1
ATOM 1619 N N . LEU A 1 204 ? -0.678 16.109 19.562 1 92.38 204 LEU A N 1
ATOM 1620 C CA . LEU A 1 204 ? 0.433 15.172 19.438 1 92.38 204 LEU A CA 1
ATOM 1621 C C . LEU A 1 204 ? 1.755 15.914 19.266 1 92.38 204 LEU A C 1
ATOM 1623 O O . LEU A 1 204 ? 2.824 15.305 19.312 1 92.38 204 LEU A O 1
ATOM 1627 N N . ASN A 1 205 ? 1.672 17.156 18.891 1 84.19 205 ASN A N 1
ATOM 1628 C CA . ASN A 1 205 ? 2.885 17.969 18.75 1 84.19 205 ASN A CA 1
ATOM 1629 C C . ASN A 1 205 ? 3.387 18.453 20.109 1 84.19 205 ASN A C 1
ATOM 1631 O O . ASN A 1 205 ? 2.59 18.797 20.984 1 84.19 205 ASN A O 1
ATOM 1635 N N . PRO A 1 206 ? 4.699 18.125 20.297 1 73.38 206 PRO A N 1
ATOM 1636 C CA . PRO A 1 206 ? 5.219 18.594 21.578 1 73.38 206 PRO A CA 1
ATOM 1637 C C . PRO A 1 206 ? 4.871 20.062 21.859 1 73.38 206 PRO A C 1
ATOM 1639 O O . PRO A 1 206 ? 4.809 20.875 20.938 1 73.38 206 PRO A O 1
ATOM 1642 N N . LYS A 1 207 ? 4.086 20.328 22.938 1 60.88 207 LYS A N 1
ATOM 1643 C CA . LYS A 1 207 ? 3.795 21.672 23.391 1 60.88 207 LYS A CA 1
ATOM 1644 C C . LYS A 1 207 ? 5.078 22.469 23.609 1 60.88 207 LYS A C 1
ATOM 1646 O O . LYS A 1 207 ? 6.059 21.938 24.141 1 60.88 207 LYS A O 1
ATOM 1651 N N . ASN A 1 208 ? 5.414 23.375 22.547 1 45.47 208 ASN A N 1
ATOM 1652 C CA . ASN A 1 208 ? 6.477 24.297 22.938 1 45.47 208 ASN A CA 1
ATOM 1653 C C . ASN A 1 208 ? 6.289 24.781 24.375 1 45.47 208 ASN A C 1
ATOM 1655 O O . ASN A 1 208 ? 5.156 24.984 24.828 1 45.47 208 ASN A O 1
ATOM 1659 N N . MET B 1 1 ? -19.156 0.797 -17.391 1 96.88 1 MET B N 1
ATOM 1660 C CA . MET B 1 1 ? -17.781 0.733 -16.891 1 96.88 1 MET B CA 1
ATOM 1661 C C . MET B 1 1 ? -16.859 0.081 -17.922 1 96.88 1 MET B C 1
ATOM 1663 O O . MET B 1 1 ? -17.297 -0.752 -18.719 1 96.88 1 MET B O 1
ATOM 1667 N N . LYS B 1 2 ? -15.586 0.535 -17.953 1 98.06 2 LYS B N 1
ATOM 1668 C CA . LYS B 1 2 ? -14.531 -0.056 -18.781 1 98.06 2 LYS B CA 1
ATOM 1669 C C . LYS B 1 2 ? -13.195 -0.068 -18.047 1 98.06 2 LYS B C 1
ATOM 1671 O O . LYS B 1 2 ? -12.891 0.853 -17.281 1 98.06 2 LYS B O 1
ATOM 1676 N N . LEU B 1 3 ? -12.445 -1.115 -18.328 1 98.5 3 LEU B N 1
ATOM 1677 C CA . LEU B 1 3 ? -11.148 -1.272 -17.688 1 98.5 3 LEU B CA 1
ATOM 1678 C C . LEU B 1 3 ? -10.016 -1.09 -18.688 1 98.5 3 LEU B C 1
ATOM 1680 O O . LEU B 1 3 ? -9.883 -1.872 -19.625 1 98.5 3 LEU B O 1
ATOM 1684 N N . TYR B 1 4 ? -9.234 -0.004 -18.531 1 98.44 4 TYR B N 1
ATOM 1685 C CA . TYR B 1 4 ? -8.016 0.209 -19.297 1 98.44 4 TYR B CA 1
ATOM 1686 C C . TYR B 1 4 ? -6.863 -0.604 -18.719 1 98.44 4 TYR B C 1
ATOM 1688 O O . TYR B 1 4 ? -6.539 -0.477 -17.531 1 98.44 4 TYR B O 1
ATOM 1696 N N . GLU B 1 5 ? -6.27 -1.452 -19.578 1 97.44 5 GLU B N 1
ATOM 1697 C CA . GLU B 1 5 ? -5.254 -2.34 -19.016 1 97.44 5 GLU B CA 1
ATOM 1698 C C . GLU B 1 5 ? -4.301 -2.832 -20.109 1 97.44 5 GLU B C 1
ATOM 1700 O O . GLU B 1 5 ? -4.465 -2.504 -21.281 1 97.44 5 GLU B O 1
ATOM 1705 N N . LEU B 1 6 ? -3.225 -3.434 -19.75 1 95.81 6 LEU B N 1
ATOM 1706 C CA . LEU B 1 6 ? -2.41 -4.391 -20.5 1 95.81 6 LEU B CA 1
ATOM 1707 C C . LEU B 1 6 ? -2.365 -5.734 -19.781 1 95.81 6 LEU B C 1
ATOM 1709 O O . LEU B 1 6 ? -1.712 -5.871 -18.734 1 95.81 6 LEU B O 1
ATOM 1713 N N . ALA B 1 7 ? -2.992 -6.707 -20.281 1 91.75 7 ALA B N 1
ATOM 1714 C CA . ALA B 1 7 ? -3.469 -7.91 -19.609 1 91.75 7 ALA B CA 1
ATOM 1715 C C . ALA B 1 7 ? -2.324 -8.633 -18.906 1 91.75 7 ALA B C 1
ATOM 1717 O O . ALA B 1 7 ? -2.473 -9.062 -17.75 1 91.75 7 ALA B O 1
ATOM 1718 N N . PRO B 1 8 ? -1.171 -8.711 -19.469 1 90.94 8 PRO B N 1
ATOM 1719 C CA . PRO B 1 8 ? -0.132 -9.531 -18.844 1 90.94 8 PRO B CA 1
ATOM 1720 C C . PRO B 1 8 ? 0.514 -8.852 -17.641 1 90.94 8 PRO B C 1
ATOM 1722 O O . PRO B 1 8 ? 1.242 -9.5 -16.891 1 90.94 8 PRO B O 1
ATOM 1725 N N . THR B 1 9 ? 0.269 -7.555 -17.484 1 94.62 9 THR B N 1
ATOM 1726 C CA . THR B 1 9 ? 0.908 -6.855 -16.375 1 94.62 9 THR B CA 1
ATOM 1727 C C . THR B 1 9 ? 0.338 -7.328 -15.039 1 94.62 9 THR B C 1
ATOM 1729 O O . THR B 1 9 ? -0.86 -7.602 -14.93 1 94.62 9 THR B O 1
ATOM 1732 N N . PRO B 1 10 ? 1.148 -7.414 -14.055 1 96.88 10 PRO B N 1
ATOM 1733 C CA . PRO B 1 10 ? 0.73 -7.988 -12.773 1 96.88 10 PRO B CA 1
ATOM 1734 C C . PRO B 1 10 ? -0.47 -7.262 -12.164 1 96.88 10 PRO B C 1
ATOM 1736 O O . PRO B 1 10 ? -1.412 -7.906 -11.695 1 96.88 10 PRO B O 1
ATOM 1739 N N . SER B 1 11 ? -0.457 -5.926 -12.164 1 97.44 11 SER B N 1
ATOM 1740 C CA . SER B 1 11 ? -1.548 -5.172 -11.555 1 97.44 11 SER B CA 1
ATOM 1741 C C . SER B 1 11 ? -2.855 -5.383 -12.312 1 97.44 11 SER B C 1
ATOM 1743 O O . SER B 1 11 ? -3.924 -5.465 -11.703 1 97.44 11 SER B O 1
ATOM 1745 N N . ALA B 1 12 ? -2.781 -5.441 -13.625 1 97.75 12 ALA B N 1
ATOM 1746 C CA . ALA B 1 12 ? -3.971 -5.742 -14.414 1 97.75 12 ALA B CA 1
ATOM 1747 C C . ALA B 1 12 ? -4.445 -7.172 -14.172 1 97.75 12 ALA B C 1
ATOM 1749 O O . ALA B 1 12 ? -5.652 -7.43 -14.109 1 97.75 12 ALA B O 1
ATOM 1750 N N . ARG B 1 13 ? -3.498 -8.109 -14.07 1 97.81 13 ARG B N 1
ATOM 1751 C CA . ARG B 1 13 ? -3.824 -9.5 -13.797 1 97.81 13 ARG B CA 1
ATOM 1752 C C . ARG B 1 13 ? -4.547 -9.641 -12.461 1 97.81 13 ARG B C 1
ATOM 1754 O O . ARG B 1 13 ? -5.48 -10.438 -12.336 1 97.81 13 ARG B O 1
ATOM 1761 N N . ARG B 1 14 ? -4.125 -8.906 -11.453 1 98.69 14 ARG B N 1
ATOM 1762 C CA . ARG B 1 14 ? -4.809 -8.922 -10.164 1 98.69 14 ARG B CA 1
ATOM 1763 C C . ARG B 1 14 ? -6.285 -8.578 -10.32 1 98.69 14 ARG B C 1
ATOM 1765 O O . ARG B 1 14 ? -7.152 -9.297 -9.812 1 98.69 14 ARG B O 1
ATOM 1772 N N . VAL B 1 15 ? -6.551 -7.48 -11.047 1 98.81 15 VAL B N 1
ATOM 1773 C CA . VAL B 1 15 ? -7.93 -7.043 -11.227 1 98.81 15 VAL B CA 1
ATOM 1774 C C . VAL B 1 15 ? -8.695 -8.078 -12.039 1 98.81 15 VAL B C 1
ATOM 1776 O O . VAL B 1 15 ? -9.859 -8.375 -11.742 1 98.81 15 VAL B O 1
ATOM 1779 N N . SER B 1 16 ? -8.047 -8.68 -13.031 1 98.5 16 SER B N 1
ATOM 1780 C CA . SER B 1 16 ? -8.695 -9.664 -13.883 1 98.5 16 SER B CA 1
ATOM 1781 C C . SER B 1 16 ? -9.086 -10.914 -13.086 1 98.5 16 SER B C 1
ATOM 1783 O O . SER B 1 16 ? -10.188 -11.43 -13.234 1 98.5 16 SER B O 1
ATOM 1785 N N . ILE B 1 17 ? -8.164 -11.406 -12.273 1 98.5 17 ILE B N 1
ATOM 1786 C CA . ILE B 1 17 ? -8.469 -12.562 -11.438 1 98.5 17 ILE B CA 1
ATOM 1787 C C . ILE B 1 17 ? -9.602 -12.219 -10.477 1 98.5 17 ILE B C 1
ATOM 1789 O O . ILE B 1 17 ? -10.516 -13.023 -10.266 1 98.5 17 ILE B O 1
ATOM 1793 N N . PHE B 1 18 ? -9.57 -11.016 -9.875 1 98.75 18 PHE B N 1
ATOM 1794 C CA . PHE B 1 18 ? -10.609 -10.547 -8.961 1 98.75 18 PHE B CA 1
ATOM 1795 C C . PHE B 1 18 ? -11.969 -10.547 -9.641 1 98.75 18 PHE B C 1
ATOM 1797 O O . PHE B 1 18 ? -12.945 -11.062 -9.094 1 98.75 18 PHE B O 1
ATOM 1804 N N . LEU B 1 19 ? -12.039 -9.969 -10.867 1 98.5 19 LEU B N 1
ATOM 1805 C CA . LEU B 1 19 ? -13.266 -9.914 -11.656 1 98.5 19 LEU B CA 1
ATOM 1806 C C . LEU B 1 19 ? -13.789 -11.32 -11.938 1 98.5 19 LEU B C 1
ATOM 1808 O O . LEU B 1 19 ? -14.984 -11.586 -11.773 1 98.5 19 LEU B O 1
ATOM 1812 N N . ALA B 1 20 ? -12.906 -12.18 -12.32 1 98.06 20 ALA B N 1
ATOM 1813 C CA . ALA B 1 20 ? -13.289 -13.555 -12.641 1 98.06 20 ALA B CA 1
ATOM 1814 C C . ALA B 1 20 ? -13.844 -14.273 -11.414 1 98.06 20 ALA B C 1
ATOM 1816 O O . ALA B 1 20 ? -14.836 -14.992 -11.5 1 98.06 20 ALA B O 1
ATOM 1817 N N . GLU B 1 21 ? -13.219 -14.086 -10.273 1 97.88 21 GLU B N 1
ATOM 1818 C CA . GLU B 1 21 ? -13.68 -14.688 -9.031 1 97.88 21 GLU B CA 1
ATOM 1819 C C . GLU B 1 21 ? -15.094 -14.219 -8.68 1 97.88 21 GLU B C 1
ATOM 1821 O O . GLU B 1 21 ? -15.883 -14.984 -8.109 1 97.88 21 GLU B O 1
ATOM 1826 N N . LYS B 1 22 ? -15.398 -13.008 -9.047 1 97.62 22 LYS B N 1
ATOM 1827 C CA . LYS B 1 22 ? -16.688 -12.422 -8.68 1 97.62 22 LYS B CA 1
ATOM 1828 C C . LYS B 1 22 ? -17.719 -12.625 -9.789 1 97.62 22 LYS B C 1
ATOM 1830 O O . LYS B 1 22 ? -18.891 -12.273 -9.633 1 97.62 22 LYS B O 1
ATOM 1835 N N . GLY B 1 23 ? -17.266 -13.141 -10.891 1 96.94 23 GLY B N 1
ATOM 1836 C CA . GLY B 1 23 ? -18.156 -13.344 -12.023 1 96.94 23 GLY B CA 1
ATOM 1837 C C . GLY B 1 23 ? -18.578 -12.047 -12.695 1 96.94 23 GLY B C 1
ATOM 1838 O O . GLY B 1 23 ? -19.688 -11.93 -13.195 1 96.94 23 GLY B O 1
ATOM 1839 N N . ILE B 1 24 ? -17.734 -11.031 -12.633 1 97.5 24 ILE B N 1
ATOM 1840 C CA . ILE B 1 24 ? -18.031 -9.719 -13.203 1 97.5 24 ILE B CA 1
ATOM 1841 C C . ILE B 1 24 ? -17.391 -9.602 -14.586 1 97.5 24 ILE B C 1
ATOM 1843 O O . ILE B 1 24 ? -16.203 -9.906 -14.75 1 97.5 24 ILE B O 1
ATOM 1847 N N . VAL B 1 25 ? -18.125 -9.18 -15.5 1 97.19 25 VAL B N 1
ATOM 1848 C CA . VAL B 1 25 ? -17.625 -8.93 -16.844 1 97.19 25 VAL B CA 1
ATOM 1849 C C . VAL B 1 25 ? -17.703 -7.441 -17.172 1 97.19 25 VAL B C 1
ATOM 1851 O O . VAL B 1 25 ? -18.781 -6.836 -17.062 1 97.19 25 VAL B O 1
ATOM 1854 N N . ILE B 1 26 ? -16.562 -6.926 -17.5 1 97.06 26 ILE B N 1
ATOM 1855 C CA . ILE B 1 26 ? -16.516 -5.52 -17.875 1 97.06 26 ILE B CA 1
ATOM 1856 C C . ILE B 1 26 ? -15.711 -5.367 -19.172 1 97.06 26 ILE B C 1
ATOM 1858 O O . ILE B 1 26 ? -14.703 -6.051 -19.375 1 97.06 26 ILE B O 1
ATOM 1862 N N . PRO B 1 27 ? -16.125 -4.484 -20.078 1 98.19 27 PRO B N 1
ATOM 1863 C CA . PRO B 1 27 ? -15.328 -4.234 -21.281 1 98.19 27 PRO B CA 1
ATOM 1864 C C . PRO B 1 27 ? -13.891 -3.826 -20.969 1 98.19 27 PRO B C 1
ATOM 1866 O O . PRO B 1 27 ? -13.641 -3.119 -19.984 1 98.19 27 PRO B O 1
ATOM 1869 N N . ARG B 1 28 ? -12.977 -4.293 -21.844 1 98 28 ARG B N 1
ATOM 1870 C CA . ARG B 1 28 ? -11.555 -4.023 -21.672 1 98 28 ARG B CA 1
ATOM 1871 C C . ARG B 1 28 ? -11.031 -3.105 -22.766 1 98 28 ARG B C 1
ATOM 1873 O O . ARG B 1 28 ? -11.445 -3.217 -23.922 1 98 28 ARG B O 1
ATOM 1880 N N . VAL B 1 29 ? -10.188 -2.207 -22.422 1 97.81 29 VAL B N 1
ATOM 1881 C CA . VAL B 1 29 ? -9.477 -1.345 -23.359 1 97.81 29 VAL B CA 1
ATOM 1882 C C . VAL B 1 29 ? -7.973 -1.554 -23.219 1 97.81 29 VAL B C 1
ATOM 1884 O O . VAL B 1 29 ? -7.406 -1.322 -22.156 1 97.81 29 VAL B O 1
ATOM 1887 N N . ASN B 1 30 ? -7.355 -1.988 -24.281 1 97.62 30 ASN B N 1
ATOM 1888 C CA . ASN B 1 30 ? -5.918 -2.232 -24.25 1 97.62 30 ASN B CA 1
ATOM 1889 C C . ASN B 1 30 ? -5.125 -0.928 -24.281 1 97.62 30 ASN B C 1
ATOM 1891 O O . ASN B 1 30 ? -5.422 -0.035 -25.078 1 97.62 30 ASN B O 1
ATOM 1895 N N . VAL B 1 31 ? -4.191 -0.784 -23.391 1 97.25 31 VAL B N 1
ATOM 1896 C CA . VAL B 1 31 ? -3.275 0.351 -23.344 1 97.25 31 VAL B CA 1
ATOM 1897 C C . VAL B 1 31 ? -1.852 -0.122 -23.625 1 97.25 31 VAL B C 1
ATOM 1899 O O . VAL B 1 31 ? -1.33 -0.998 -22.938 1 97.25 31 VAL B O 1
ATOM 1902 N N . ASP B 1 32 ? -1.141 0.428 -24.641 1 94.75 32 ASP B N 1
ATOM 1903 C CA . ASP B 1 32 ? 0.225 0.064 -25 1 94.75 32 ASP B CA 1
ATOM 1904 C C . ASP B 1 32 ? 1.24 0.758 -24.094 1 94.75 32 ASP B C 1
ATOM 1906 O O . ASP B 1 32 ? 1.854 1.752 -24.484 1 94.75 32 ASP B O 1
ATOM 1910 N N . ILE B 1 33 ? 1.501 0.132 -23.016 1 92.19 33 ILE B N 1
ATOM 1911 C CA . ILE B 1 33 ? 2.41 0.708 -22.031 1 92.19 33 ILE B CA 1
ATOM 1912 C C . ILE B 1 33 ? 3.844 0.649 -22.562 1 92.19 33 ILE B C 1
ATOM 1914 O O . ILE B 1 33 ? 4.672 1.499 -22.219 1 92.19 33 ILE B O 1
ATOM 1918 N N . ARG B 1 34 ? 4.199 -0.303 -23.312 1 88.94 34 ARG B N 1
ATOM 1919 C CA . ARG B 1 34 ? 5.547 -0.468 -23.844 1 88.94 34 ARG B CA 1
ATOM 1920 C C . ARG B 1 34 ? 5.945 0.723 -24.719 1 88.94 34 ARG B C 1
ATOM 1922 O O . ARG B 1 34 ? 7.074 1.212 -24.625 1 88.94 34 ARG B O 1
ATOM 1929 N N . SER B 1 35 ? 4.98 1.221 -25.469 1 91.25 35 SER B N 1
ATOM 1930 C CA . SER B 1 35 ? 5.262 2.357 -26.344 1 91.25 35 SER B CA 1
ATOM 1931 C C . SER B 1 35 ? 5.008 3.68 -25.625 1 91.25 35 SER B C 1
ATOM 1933 O O . SER B 1 35 ? 5.133 4.75 -26.219 1 91.25 35 SER B O 1
ATOM 1935 N N . GLY B 1 36 ? 4.547 3.605 -24.406 1 91.56 36 GLY B N 1
ATOM 1936 C CA . GLY B 1 36 ? 4.395 4.801 -23.594 1 91.56 36 GLY B CA 1
ATOM 1937 C C . GLY B 1 36 ? 3.045 5.473 -23.766 1 91.56 36 GLY B C 1
ATOM 1938 O O . GLY B 1 36 ? 2.914 6.68 -23.547 1 91.56 36 GLY B O 1
ATOM 1939 N N . GLU B 1 37 ? 2.059 4.789 -24.203 1 93 37 GLU B N 1
ATOM 1940 C CA . GLU B 1 37 ? 0.722 5.352 -24.375 1 93 37 GLU B CA 1
ATOM 1941 C C . GLU B 1 37 ? 0.199 5.945 -23.078 1 93 37 GLU B C 1
ATOM 1943 O O . GLU B 1 37 ? -0.522 6.945 -23.078 1 93 37 GLU B O 1
ATOM 1948 N N . ASN B 1 38 ? 0.627 5.359 -21.953 1 91.94 38 ASN B N 1
ATOM 1949 C CA . ASN B 1 38 ? 0.189 5.836 -20.656 1 91.94 38 ASN B CA 1
ATOM 1950 C C . ASN B 1 38 ? 0.866 7.152 -20.281 1 91.94 38 ASN B C 1
ATOM 1952 O O . ASN B 1 38 ? 0.521 7.77 -19.266 1 91.94 38 ASN B O 1
ATOM 1956 N N . LEU B 1 39 ? 1.779 7.617 -21.078 1 91.44 39 LEU B N 1
ATOM 1957 C CA . LEU B 1 39 ? 2.51 8.852 -20.812 1 91.44 39 LEU B CA 1
ATOM 1958 C C . LEU B 1 39 ? 1.897 10.023 -21.562 1 91.44 39 LEU B C 1
ATOM 1960 O O . LEU B 1 39 ? 2.258 11.18 -21.328 1 91.44 39 LEU B O 1
ATOM 1964 N N . ASN B 1 40 ? 0.99 9.727 -22.438 1 93 40 ASN B N 1
ATOM 1965 C CA . ASN B 1 40 ? 0.383 10.805 -23.203 1 93 40 ASN B CA 1
ATOM 1966 C C . ASN B 1 40 ? -0.569 11.633 -22.344 1 93 40 ASN B C 1
ATOM 1968 O O . ASN B 1 40 ? -1.12 11.133 -21.359 1 93 40 ASN B O 1
ATOM 1972 N N . PRO B 1 41 ? -0.726 12.883 -22.672 1 92.94 41 PRO B N 1
ATOM 1973 C CA . PRO B 1 41 ? -1.576 13.789 -21.891 1 92.94 41 PRO B CA 1
ATOM 1974 C C . PRO B 1 41 ? -3.02 13.297 -21.781 1 92.94 41 PRO B C 1
ATOM 1976 O O . PRO B 1 41 ? -3.674 13.5 -20.75 1 92.94 41 PRO B O 1
ATOM 1979 N N . GLU B 1 42 ? -3.471 12.727 -22.812 1 93.31 42 GLU B N 1
ATOM 1980 C CA . GLU B 1 42 ? -4.848 12.242 -22.828 1 93.31 42 GLU B CA 1
ATOM 1981 C C . GLU B 1 42 ? -5.062 11.172 -21.766 1 93.31 42 GLU B C 1
ATOM 1983 O O . GLU B 1 42 ? -6.047 11.219 -21.016 1 93.31 42 GLU B O 1
ATOM 1988 N N . PHE B 1 43 ? -4.109 10.211 -21.703 1 94.81 43 PHE B N 1
ATOM 1989 C CA . PHE B 1 43 ? -4.23 9.172 -20.688 1 94.81 43 PHE B CA 1
ATOM 1990 C C . PHE B 1 43 ? -3.988 9.734 -19.297 1 94.81 43 PHE B C 1
ATOM 1992 O O . PHE B 1 43 ? -4.703 9.391 -18.344 1 94.81 43 PHE B O 1
ATOM 1999 N N . LYS B 1 44 ? -3.07 10.609 -19.188 1 92.25 44 LYS B N 1
ATOM 2000 C CA . LYS B 1 44 ? -2.732 11.203 -17.891 1 92.25 44 LYS B CA 1
ATOM 2001 C C . LYS B 1 44 ? -3.895 12.031 -17.344 1 92.25 44 LYS B C 1
ATOM 2003 O O . LYS B 1 44 ? -4.043 12.172 -16.125 1 92.25 44 LYS B O 1
ATOM 2008 N N . ALA B 1 45 ? -4.711 12.531 -18.219 1 91.88 45 ALA B N 1
ATOM 2009 C CA . ALA B 1 45 ? -5.891 13.281 -17.797 1 91.88 45 ALA B CA 1
ATOM 2010 C C . ALA B 1 45 ? -6.922 12.367 -17.141 1 91.88 45 ALA B C 1
ATOM 2012 O O . ALA B 1 45 ? -7.742 12.82 -16.344 1 91.88 45 ALA B O 1
ATOM 2013 N N . LYS B 1 46 ? -6.832 11.086 -17.453 1 93.44 46 LYS B N 1
ATOM 2014 C CA . LYS B 1 46 ? -7.762 10.102 -16.906 1 93.44 46 LYS B CA 1
ATOM 2015 C C . LYS B 1 46 ? -7.199 9.445 -15.648 1 93.44 46 LYS B C 1
ATOM 2017 O O . LYS B 1 46 ? -7.922 9.234 -14.672 1 93.44 46 LYS B O 1
ATOM 2022 N N . SER B 1 47 ? -5.871 9.141 -15.781 1 94.69 47 SER B N 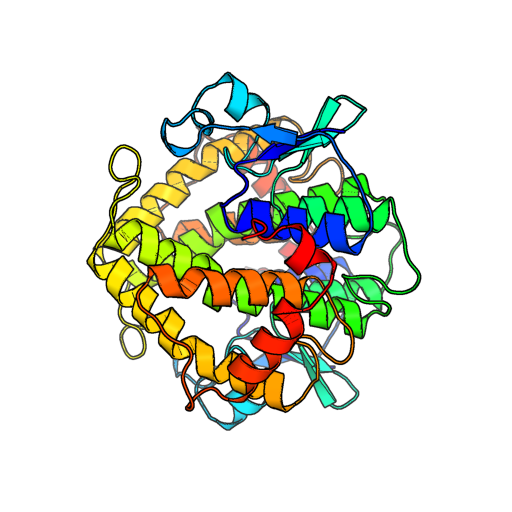1
ATOM 2023 C CA . SER B 1 47 ? -5.215 8.391 -14.711 1 94.69 47 SER B CA 1
ATOM 2024 C C . SER B 1 47 ? -4.297 9.289 -13.891 1 94.69 47 SER B C 1
ATOM 2026 O O . SER B 1 47 ? -3.182 9.594 -14.312 1 94.69 47 SER B O 1
ATOM 2028 N N . ILE B 1 48 ? -4.637 9.523 -12.734 1 92.12 48 ILE B N 1
ATOM 2029 C CA . ILE B 1 48 ? -3.947 10.477 -11.875 1 92.12 48 ILE B CA 1
ATOM 2030 C C . ILE B 1 48 ? -2.529 9.992 -11.586 1 92.12 48 ILE B C 1
ATOM 2032 O O . ILE B 1 48 ? -1.606 10.797 -11.445 1 92.12 48 ILE B O 1
ATOM 2036 N N . ASN B 1 49 ? -2.355 8.656 -11.508 1 93.44 49 ASN B N 1
ATOM 2037 C CA . ASN B 1 49 ? -1.019 8.148 -11.227 1 93.44 49 ASN B CA 1
ATOM 2038 C C . ASN B 1 49 ? -0.298 7.738 -12.508 1 93.44 49 ASN B C 1
ATOM 2040 O O . ASN B 1 49 ? 0.82 7.219 -12.461 1 93.44 49 ASN B O 1
ATOM 2044 N N . GLY B 1 50 ? -0.991 7.922 -13.703 1 93.38 50 GLY B N 1
ATOM 2045 C CA . GLY B 1 50 ? -0.395 7.648 -15 1 93.38 50 GLY B CA 1
ATOM 2046 C C . GLY B 1 50 ? -0.191 6.168 -15.258 1 93.38 50 GLY B C 1
ATOM 2047 O O . GLY B 1 50 ? 0.617 5.789 -16.109 1 93.38 50 GLY B O 1
ATOM 2048 N N . ARG B 1 51 ? -0.891 5.32 -14.5 1 95.25 51 ARG B N 1
ATOM 2049 C CA . ARG B 1 51 ? -0.644 3.885 -14.602 1 95.25 51 ARG B CA 1
ATOM 2050 C C . ARG B 1 51 ? -1.92 3.133 -14.961 1 95.25 51 ARG B C 1
ATOM 2052 O O . ARG B 1 51 ? -3.012 3.703 -14.938 1 95.25 51 ARG B O 1
ATOM 2059 N N . ILE B 1 52 ? -1.797 1.967 -15.414 1 96.88 52 ILE B N 1
ATOM 2060 C CA . ILE B 1 52 ? -2.873 0.991 -15.547 1 96.88 52 ILE B CA 1
ATOM 206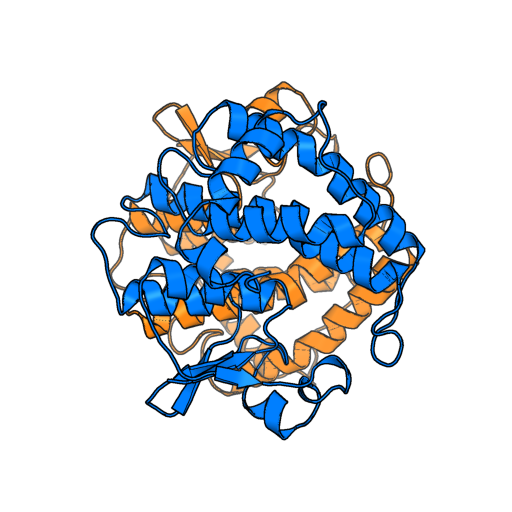1 C C . ILE B 1 52 ? -2.783 -0.035 -14.422 1 96.88 52 ILE B C 1
ATOM 2063 O O . ILE B 1 52 ? -1.722 -0.214 -13.82 1 96.88 52 ILE B O 1
ATOM 2067 N N . PRO B 1 53 ? -3.885 -0.638 -14.062 1 98.19 53 PRO B N 1
ATOM 2068 C CA . PRO B 1 53 ? -5.223 -0.542 -14.648 1 98.19 53 PRO B CA 1
ATOM 2069 C C . PRO B 1 53 ? -5.969 0.717 -14.211 1 98.19 53 PRO B C 1
ATOM 2071 O O . PRO B 1 53 ? -5.652 1.297 -13.172 1 98.19 53 PRO B O 1
ATOM 2074 N N . LEU B 1 54 ? -6.816 1.151 -15.031 1 98.56 54 LEU B N 1
ATOM 2075 C CA . LEU B 1 54 ? -7.695 2.295 -14.828 1 98.56 54 LEU B CA 1
ATOM 2076 C C . LEU B 1 54 ? -9.148 1.926 -15.125 1 98.56 54 LEU B C 1
ATOM 2078 O O . LEU B 1 54 ? -9.445 1.408 -16.203 1 98.56 54 LEU B O 1
ATOM 2082 N N . LEU B 1 55 ? -10.023 2.111 -14.164 1 98.81 55 LEU B N 1
ATOM 2083 C CA . LEU B 1 55 ? -11.438 1.817 -14.352 1 98.81 55 LEU B CA 1
ATOM 2084 C C . LEU B 1 55 ? -12.219 3.09 -14.656 1 98.81 55 LEU B C 1
ATOM 2086 O O . LEU B 1 55 ? -12.203 4.039 -13.867 1 98.81 55 LEU B O 1
ATOM 2090 N N . GLU B 1 56 ? -12.812 3.16 -15.75 1 98.5 56 GLU B N 1
ATOM 2091 C CA . GLU B 1 56 ? -13.773 4.215 -16.062 1 98.5 56 GLU B CA 1
ATOM 2092 C C . GLU B 1 56 ? -15.172 3.846 -15.586 1 98.5 56 GLU B C 1
ATOM 2094 O O . GLU B 1 56 ? -15.711 2.799 -15.953 1 98.5 56 GLU B O 1
ATOM 2099 N N . LEU B 1 57 ? -15.719 4.66 -14.781 1 97.94 57 LEU B N 1
ATOM 2100 C CA . LEU B 1 57 ? -17.047 4.43 -14.227 1 97.94 57 LEU B CA 1
ATOM 2101 C C . LEU B 1 57 ? -18.125 4.926 -15.188 1 97.94 57 LEU B C 1
ATOM 2103 O O . LEU B 1 57 ? -17.844 5.672 -16.125 1 97.94 57 LEU B O 1
ATOM 2107 N N . ASP B 1 58 ? -19.391 4.547 -14.867 1 95.69 58 ASP B N 1
ATOM 2108 C CA . ASP B 1 58 ? -20.516 4.883 -15.75 1 95.69 58 ASP B CA 1
ATOM 2109 C C . ASP B 1 58 ? -20.781 6.387 -15.742 1 95.69 58 ASP B C 1
ATOM 2111 O O . ASP B 1 58 ? -21.281 6.938 -16.734 1 95.69 58 ASP B O 1
ATOM 2115 N N . ASP B 1 59 ? -20.484 7.016 -14.68 1 93.94 59 ASP B N 1
ATOM 2116 C CA . ASP B 1 59 ? -20.75 8.445 -14.57 1 93.94 59 ASP B CA 1
ATOM 2117 C C . ASP B 1 59 ? -19.609 9.266 -15.156 1 93.94 59 ASP B C 1
ATOM 2119 O O . ASP B 1 59 ? -19.609 10.5 -15.055 1 93.94 59 ASP B O 1
ATOM 2123 N N . GLY B 1 60 ? -18.578 8.594 -15.617 1 93.12 60 GLY B N 1
ATOM 2124 C CA . GLY B 1 60 ? -17.5 9.297 -16.281 1 93.12 60 GLY B CA 1
ATOM 2125 C C . GLY B 1 60 ? -16.281 9.492 -15.391 1 93.12 60 GLY B C 1
ATOM 2126 O O . GLY B 1 60 ? -15.227 9.938 -15.859 1 93.12 60 GLY B O 1
ATOM 2127 N N . ASN B 1 61 ? -16.344 9.148 -14.148 1 94.25 61 ASN B N 1
ATOM 2128 C CA . ASN B 1 61 ? -15.203 9.227 -13.258 1 94.25 61 ASN B CA 1
ATOM 2129 C C . ASN B 1 61 ? -14.25 8.047 -13.453 1 94.25 61 ASN B C 1
ATOM 2131 O O . ASN B 1 61 ? -14.609 7.066 -14.109 1 94.25 61 ASN B O 1
ATOM 2135 N N . TYR B 1 62 ? -13.023 8.203 -12.906 1 97.81 62 TYR B N 1
ATOM 2136 C CA . TYR B 1 62 ? -12.008 7.168 -13.055 1 97.81 62 TYR B CA 1
ATOM 2137 C C . TYR B 1 62 ? -11.477 6.73 -11.695 1 97.81 62 TYR B C 1
ATOM 2139 O O . TYR B 1 62 ? -11.422 7.527 -10.758 1 97.81 62 TYR B O 1
ATOM 2147 N N . LEU B 1 63 ? -11.117 5.488 -11.641 1 98.38 63 LEU B N 1
ATOM 2148 C CA . LEU B 1 63 ? -10.43 4.914 -10.492 1 98.38 63 LEU B CA 1
ATOM 2149 C C . LEU B 1 63 ? -9.164 4.188 -10.922 1 98.38 63 LEU B C 1
ATOM 2151 O O . LEU B 1 63 ? -9.203 3.34 -11.82 1 98.38 63 LEU B O 1
ATOM 2155 N N . CYS B 1 64 ? -8.062 4.59 -10.312 1 98.06 64 CYS B N 1
ATOM 2156 C CA . CYS B 1 64 ? -6.832 3.834 -10.516 1 98.06 64 CYS B CA 1
ATOM 2157 C C . CYS B 1 64 ? -6.426 3.105 -9.234 1 98.06 64 CYS B C 1
ATOM 2159 O O . CYS B 1 64 ? -7.184 3.082 -8.266 1 98.06 64 CYS B O 1
ATOM 2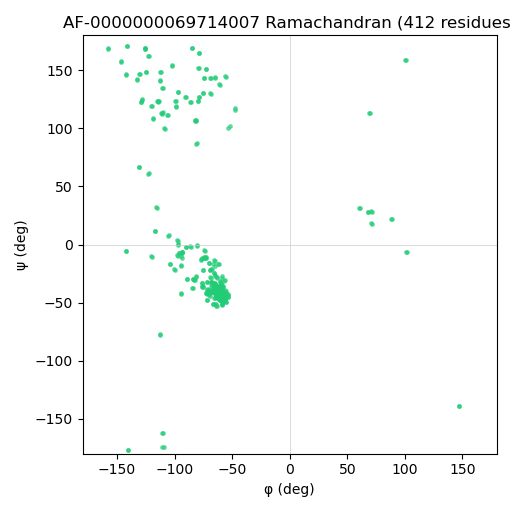161 N N . GLU B 1 65 ? -5.27 2.502 -9.305 1 98.31 65 GLU B N 1
ATOM 2162 C CA . GLU B 1 65 ? -4.824 1.605 -8.242 1 98.31 65 GLU B CA 1
ATOM 2163 C C . GLU B 1 65 ? -5.66 0.328 -8.211 1 98.31 65 GLU B C 1
ATOM 2165 O O . GLU B 1 65 ? -6.84 0.361 -7.871 1 98.31 65 GLU B O 1
ATOM 2170 N N . SER B 1 66 ? -5.012 -0.758 -8.523 1 98.69 66 SER B N 1
ATOM 2171 C CA . SER B 1 66 ? -5.703 -2.025 -8.734 1 98.69 66 SER B CA 1
ATOM 2172 C C . SER B 1 66 ? -6.48 -2.438 -7.484 1 98.69 66 SER B C 1
ATOM 2174 O O . SER B 1 66 ? -7.598 -2.951 -7.586 1 98.69 66 SER B O 1
ATOM 2176 N N . VAL B 1 67 ? -5.961 -2.166 -6.254 1 98.81 67 VAL B N 1
ATOM 2177 C CA . VAL B 1 67 ? -6.652 -2.551 -5.031 1 98.81 67 VAL B CA 1
ATOM 2178 C C . VAL B 1 67 ? -7.883 -1.671 -4.832 1 98.81 67 VAL B C 1
ATOM 2180 O O . VAL B 1 67 ? -8.922 -2.143 -4.363 1 98.81 67 VAL B O 1
ATOM 2183 N N . ALA B 1 68 ? -7.785 -0.357 -5.145 1 98.81 68 ALA B N 1
ATOM 2184 C CA . ALA B 1 68 ? -8.93 0.542 -5.066 1 98.81 68 ALA B CA 1
ATOM 2185 C C . ALA B 1 68 ? -10.031 0.109 -6.031 1 98.81 68 ALA B C 1
ATOM 2187 O O . ALA B 1 68 ? -11.219 0.146 -5.684 1 98.81 68 ALA B O 1
ATOM 2188 N N . ILE B 1 69 ? -9.648 -0.295 -7.227 1 98.81 69 ILE B N 1
ATOM 2189 C CA . ILE B 1 69 ? -10.594 -0.796 -8.219 1 98.81 69 ILE B CA 1
ATOM 2190 C C . ILE B 1 69 ? -11.312 -2.025 -7.668 1 98.81 69 ILE B C 1
ATOM 2192 O O . ILE B 1 69 ? -12.547 -2.105 -7.711 1 98.81 69 ILE B O 1
ATOM 2196 N N . CYS B 1 70 ? -10.555 -2.953 -7.113 1 98.88 70 CYS B N 1
ATOM 2197 C CA . CYS B 1 70 ? -11.141 -4.172 -6.555 1 98.88 70 CYS B CA 1
ATOM 2198 C C . CYS B 1 70 ? -12.07 -3.85 -5.395 1 98.88 70 CYS B C 1
ATOM 2200 O O . CYS B 1 70 ? -13.133 -4.461 -5.262 1 98.88 70 CYS B O 1
ATOM 2202 N N . ARG B 1 71 ? -11.648 -2.908 -4.559 1 98.62 71 ARG B N 1
ATOM 2203 C CA . ARG B 1 71 ? -12.492 -2.518 -3.434 1 98.62 71 ARG B CA 1
ATOM 2204 C C . ARG B 1 71 ? -13.828 -1.96 -3.914 1 98.62 71 ARG B C 1
ATOM 2206 O O . ARG B 1 71 ? -14.875 -2.301 -3.371 1 98.62 71 ARG B O 1
ATOM 2213 N N . TYR B 1 72 ? -13.797 -1.114 -4.93 1 98.62 72 TYR B N 1
ATOM 2214 C CA . TYR B 1 72 ? -15.016 -0.559 -5.504 1 98.62 72 TYR B CA 1
ATOM 2215 C C . TYR B 1 72 ? -15.93 -1.666 -6.016 1 98.62 72 TYR B C 1
ATOM 2217 O O . TYR B 1 72 ? -17.125 -1.698 -5.684 1 98.62 72 TYR B O 1
ATOM 2225 N N . LEU B 1 73 ? -15.367 -2.6 -6.738 1 98.69 73 LEU B N 1
ATOM 2226 C CA . LEU B 1 73 ? -16.125 -3.682 -7.355 1 98.69 73 LEU B CA 1
ATOM 2227 C C . LEU B 1 73 ? -16.719 -4.602 -6.293 1 98.69 73 LEU B C 1
ATOM 2229 O O . LEU B 1 73 ? -17.859 -5.062 -6.434 1 98.69 73 LEU B O 1
ATOM 2233 N N . GLU B 1 74 ? -15.945 -4.859 -5.254 1 98.38 74 GLU B N 1
ATOM 2234 C CA . GLU B 1 74 ? -16.469 -5.652 -4.141 1 98.38 74 GLU B CA 1
ATOM 2235 C C . GLU B 1 74 ? -17.688 -4.996 -3.523 1 98.38 74 GLU B C 1
ATOM 2237 O O . GLU B 1 74 ? -18.688 -5.668 -3.256 1 98.38 74 GLU B O 1
ATOM 2242 N N . GLU B 1 75 ? -17.594 -3.686 -3.322 1 97.25 75 GLU B N 1
ATOM 2243 C CA . GLU B 1 75 ? -18.641 -2.949 -2.627 1 97.25 75 GLU B CA 1
ATOM 2244 C C . GLU B 1 75 ? -19.922 -2.908 -3.451 1 97.25 75 GLU B C 1
ATOM 2246 O O . GLU B 1 75 ? -21.031 -2.992 -2.902 1 97.25 75 GLU B O 1
ATOM 2251 N N . ILE B 1 76 ? -19.828 -2.82 -4.746 1 97.38 76 ILE B N 1
ATOM 2252 C CA . ILE B 1 76 ? -21.031 -2.643 -5.559 1 97.38 76 ILE B CA 1
ATOM 2253 C C . ILE B 1 76 ? -21.547 -4.004 -6.027 1 97.38 76 ILE B C 1
ATOM 2255 O O . ILE B 1 76 ? -22.625 -4.098 -6.617 1 97.38 76 ILE B O 1
ATOM 2259 N N . HIS B 1 77 ? -20.781 -5.086 -5.754 1 97.25 77 HIS B N 1
ATOM 2260 C CA . HIS B 1 77 ? -21.188 -6.461 -6.016 1 97.25 77 HIS B CA 1
ATOM 2261 C C . HIS B 1 77 ? -20.953 -7.348 -4.797 1 97.25 77 HIS B C 1
ATOM 2263 O O . HIS B 1 77 ? -20.156 -8.297 -4.855 1 97.25 77 HIS B O 1
ATOM 2269 N N . PRO B 1 78 ? -21.719 -7.051 -3.773 1 94.12 78 PRO B N 1
ATOM 2270 C CA . PRO B 1 78 ? -21.469 -7.816 -2.547 1 94.12 78 PRO B CA 1
ATOM 2271 C C . PRO B 1 78 ? -21.781 -9.305 -2.709 1 94.12 78 PRO B C 1
ATOM 2273 O O . PRO B 1 78 ? -22.641 -9.68 -3.51 1 94.12 78 PRO B O 1
ATOM 2276 N N . SER B 1 79 ? -21.016 -10.117 -2.082 1 93.12 79 SER B N 1
ATOM 2277 C CA . SER B 1 79 ? -21.219 -11.562 -2.035 1 93.12 79 SER B CA 1
ATOM 2278 C C . SER B 1 79 ? -21.266 -12.07 -0.598 1 93.12 79 SER B C 1
ATOM 2280 O O . SER B 1 79 ? -20.984 -11.312 0.339 1 93.12 79 SER B O 1
ATOM 2282 N N . GLU B 1 80 ? -21.656 -13.289 -0.408 1 91.75 80 GLU B N 1
ATOM 2283 C CA . GLU B 1 80 ? -21.719 -13.898 0.918 1 91.75 80 GLU B CA 1
ATOM 2284 C C . GLU B 1 80 ? -20.359 -13.891 1.603 1 91.75 80 GLU B C 1
ATOM 2286 O O . GLU B 1 80 ? -20.25 -13.562 2.787 1 91.75 80 GLU B O 1
ATOM 2291 N N . THR B 1 81 ? -19.422 -14.266 0.805 1 93.31 81 THR B N 1
ATOM 2292 C CA . THR B 1 81 ? -18.062 -14.195 1.307 1 93.31 81 THR B CA 1
ATOM 2293 C C . THR B 1 81 ? -17.281 -13.094 0.597 1 93.31 81 THR B C 1
ATOM 2295 O O . THR B 1 81 ? -17.016 -13.18 -0.606 1 93.31 81 THR B O 1
ATOM 2298 N N . SER B 1 82 ? -16.938 -12.102 1.375 1 97.19 82 SER B N 1
ATOM 2299 C CA . SER B 1 82 ? -16.203 -10.969 0.831 1 97.19 82 SER B CA 1
ATOM 2300 C C . SER B 1 82 ? -14.742 -11.328 0.573 1 97.19 82 SER B C 1
ATOM 2302 O O . SER B 1 82 ? -14.117 -12.016 1.381 1 97.19 82 SER B O 1
ATOM 2304 N N . LEU B 1 83 ? -14.164 -10.82 -0.466 1 98.56 83 LEU B N 1
ATOM 2305 C CA . LEU B 1 83 ? -12.75 -11.008 -0.767 1 98.56 83 LEU B CA 1
ATOM 2306 C C . LEU B 1 83 ? -11.891 -10.047 0.043 1 98.56 83 LEU B C 1
ATOM 2308 O O . LEU B 1 83 ? -10.656 -10.094 -0.029 1 98.56 83 LEU B O 1
ATOM 2312 N N . PHE B 1 84 ? -12.555 -9.211 0.856 1 98.62 84 PHE B N 1
ATOM 2313 C CA . PHE B 1 84 ? -11.828 -8.273 1.701 1 98.62 84 PHE B CA 1
ATOM 2314 C C . PHE B 1 84 ? -12.078 -8.562 3.176 1 98.62 84 PHE B C 1
ATOM 2316 O O . PHE B 1 84 ? -11.695 -7.773 4.043 1 98.62 84 PHE B O 1
ATOM 2323 N N . GLY B 1 85 ? -12.68 -9.703 3.467 1 97.69 85 GLY B N 1
ATOM 2324 C CA . GLY B 1 85 ? -12.961 -10.078 4.844 1 97.69 85 GLY B CA 1
ATOM 2325 C C . GLY B 1 85 ? -14.398 -9.828 5.25 1 97.69 85 GLY B C 1
ATOM 2326 O O . GLY B 1 85 ? -15.062 -8.945 4.695 1 97.69 85 GLY B O 1
ATOM 2327 N N . ASN B 1 86 ? -14.891 -10.5 6.289 1 96.94 86 ASN B N 1
ATOM 2328 C CA . ASN B 1 86 ? -16.312 -10.484 6.609 1 96.94 86 ASN B CA 1
ATOM 2329 C C . ASN B 1 86 ? -16.578 -9.93 8.008 1 96.94 86 ASN B C 1
ATOM 2331 O O . ASN B 1 86 ? -17.719 -9.75 8.406 1 96.94 86 ASN B O 1
ATOM 2335 N N . ASN B 1 87 ? -15.641 -9.734 8.797 1 97.06 87 ASN B N 1
ATOM 2336 C CA . ASN B 1 87 ? -15.719 -9.102 10.109 1 97.06 87 ASN B CA 1
ATOM 2337 C C . ASN B 1 87 ? -14.516 -8.203 10.375 1 97.06 87 ASN B C 1
ATOM 2339 O O . ASN B 1 87 ? -13.562 -8.188 9.586 1 97.06 87 ASN B O 1
ATOM 2343 N N . PRO B 1 88 ? -14.547 -7.438 11.422 1 97.25 88 PRO B N 1
ATOM 2344 C CA . PRO B 1 88 ? -13.5 -6.43 11.641 1 97.25 88 PRO B CA 1
ATOM 2345 C C . PRO B 1 88 ? -12.094 -7.027 11.648 1 97.25 88 PRO B C 1
ATOM 2347 O O . PRO B 1 88 ? -11.195 -6.5 10.984 1 97.25 88 PRO B O 1
ATOM 2350 N N . LEU B 1 89 ? -11.922 -8.062 12.312 1 97.69 89 LEU B N 1
ATOM 2351 C CA . LEU B 1 89 ? -10.594 -8.656 12.43 1 97.69 89 LEU B CA 1
ATOM 2352 C C . LEU B 1 89 ? -10.148 -9.258 11.094 1 97.69 89 LEU B C 1
ATOM 2354 O O . LEU B 1 89 ? -9 -9.086 10.688 1 97.69 89 LEU B O 1
ATOM 2358 N N . GLU B 1 90 ? -11.031 -9.969 10.391 1 97.5 90 GLU B N 1
ATOM 2359 C CA . GLU B 1 90 ? -10.703 -10.539 9.086 1 97.5 90 GLU B CA 1
ATOM 2360 C C . GLU B 1 90 ? -10.328 -9.445 8.086 1 97.5 90 GLU B C 1
ATOM 2362 O O . GLU B 1 90 ? -9.352 -9.594 7.344 1 97.5 90 GLU B O 1
ATOM 2367 N N . ARG B 1 91 ? -11.07 -8.336 8.109 1 98.12 91 ARG B N 1
ATOM 2368 C CA . ARG B 1 91 ? -10.797 -7.234 7.195 1 98.12 91 ARG B CA 1
ATOM 2369 C C . ARG B 1 91 ? -9.422 -6.629 7.469 1 98.12 91 ARG B C 1
ATOM 2371 O O . ARG B 1 91 ? -8.688 -6.297 6.535 1 98.12 91 ARG B O 1
ATOM 2378 N N . ALA B 1 92 ? -9.117 -6.535 8.711 1 98.5 92 ALA B N 1
ATOM 2379 C CA . ALA B 1 92 ? -7.816 -5.992 9.094 1 98.5 92 ALA B CA 1
ATOM 2380 C C . ALA B 1 92 ? -6.688 -6.938 8.695 1 98.5 92 ALA B C 1
ATOM 2382 O O . ALA B 1 92 ? -5.645 -6.496 8.203 1 98.5 92 ALA B O 1
ATOM 2383 N N . LYS B 1 93 ? -6.895 -8.211 8.875 1 98.25 93 LYS B N 1
ATOM 2384 C CA . LYS B 1 93 ? -5.879 -9.203 8.523 1 98.25 93 LYS B CA 1
ATOM 2385 C C . LYS B 1 93 ? -5.656 -9.25 7.016 1 98.25 93 LYS B C 1
ATOM 2387 O O . LYS B 1 93 ? -4.523 -9.383 6.555 1 98.25 93 LYS B O 1
ATOM 2392 N N . VAL B 1 94 ? -6.73 -9.156 6.281 1 98.69 94 VAL B N 1
ATOM 2393 C CA . VAL B 1 94 ? -6.625 -9.125 4.824 1 98.69 94 VAL B CA 1
ATOM 2394 C C . VAL B 1 94 ? -5.828 -7.898 4.391 1 98.69 94 VAL B C 1
ATOM 2396 O O . VAL B 1 94 ? -4.91 -8.008 3.572 1 98.69 94 VAL B O 1
ATOM 2399 N N . GLU B 1 95 ? -6.137 -6.746 4.961 1 98.75 95 GLU B N 1
ATOM 2400 C CA . GLU B 1 95 ? -5.379 -5.531 4.672 1 98.75 95 GLU B CA 1
ATOM 2401 C C . GLU B 1 95 ? -3.904 -5.703 5.02 1 98.75 95 GLU B C 1
ATOM 2403 O O . GLU B 1 95 ? -3.029 -5.344 4.227 1 98.75 95 GLU B O 1
ATOM 2408 N N . MET B 1 96 ? -3.693 -6.258 6.152 1 98.75 96 MET B N 1
ATOM 2409 C CA . MET B 1 96 ? -2.334 -6.457 6.648 1 98.75 96 MET B CA 1
ATOM 2410 C C . MET B 1 96 ? -1.522 -7.309 5.676 1 98.75 96 MET B C 1
ATOM 2412 O O . MET B 1 96 ? -0.461 -6.887 5.215 1 98.75 96 MET B O 1
ATOM 2416 N N . TRP B 1 97 ? -2.021 -8.414 5.293 1 98.75 97 TRP B N 1
ATOM 2417 C CA . TRP B 1 97 ? -1.272 -9.344 4.453 1 98.75 97 TRP B CA 1
ATOM 2418 C C . TRP B 1 97 ? -1.218 -8.859 3.012 1 98.75 97 TRP B C 1
ATOM 2420 O O . TRP B 1 97 ? -0.224 -9.078 2.312 1 98.75 97 TRP B O 1
ATOM 2430 N N . GLN B 1 98 ? -2.338 -8.25 2.566 1 98.75 98 GLN B N 1
ATOM 2431 C CA . GLN B 1 98 ? -2.293 -7.602 1.261 1 98.75 98 GLN B CA 1
ATOM 2432 C C . GLN B 1 98 ? -1.132 -6.613 1.176 1 98.75 98 GLN B C 1
ATOM 2434 O O . GLN B 1 98 ? -0.396 -6.598 0.187 1 98.75 98 GLN B O 1
ATOM 2439 N N . ARG B 1 99 ? -0.943 -5.855 2.223 1 98.75 99 ARG B N 1
ATOM 2440 C CA . ARG B 1 99 ? 0.123 -4.863 2.266 1 98.75 99 ARG B CA 1
ATOM 2441 C C . ARG B 1 99 ? 1.489 -5.527 2.389 1 98.75 99 ARG B C 1
ATOM 2443 O O . ARG B 1 99 ? 2.434 -5.148 1.691 1 98.75 99 ARG B O 1
ATOM 2450 N N . ILE B 1 100 ? 1.604 -6.523 3.195 1 98.62 100 ILE B N 1
ATOM 2451 C CA . ILE B 1 100 ? 2.881 -7.203 3.389 1 98.62 100 ILE B CA 1
ATOM 2452 C C . ILE B 1 100 ? 3.348 -7.805 2.066 1 98.62 100 ILE B C 1
ATOM 2454 O O . ILE B 1 100 ? 4.484 -7.582 1.642 1 98.62 100 ILE B O 1
ATOM 2458 N N . ILE B 1 101 ? 2.447 -8.508 1.347 1 98.69 101 ILE B N 1
ATOM 2459 C CA . ILE B 1 101 ? 2.797 -9.156 0.088 1 98.69 101 ILE B CA 1
ATOM 2460 C C . ILE B 1 101 ? 3.141 -8.102 -0.96 1 98.69 101 ILE B C 1
ATOM 2462 O O . ILE B 1 101 ? 4.094 -8.266 -1.727 1 98.69 101 ILE B O 1
ATOM 2466 N N . GLU B 1 102 ? 2.393 -7.059 -0.936 1 98.19 102 GLU B N 1
ATOM 2467 C CA . GLU B 1 102 ? 2.605 -6.02 -1.941 1 98.19 102 GLU B CA 1
ATOM 2468 C C . GLU B 1 102 ? 3.9 -5.258 -1.682 1 98.19 102 GLU B C 1
ATOM 2470 O O . GLU B 1 102 ? 4.727 -5.102 -2.582 1 98.19 102 GLU B O 1
ATOM 2475 N N . LEU B 1 103 ? 4.148 -4.824 -0.45 1 98.12 103 LEU B N 1
ATOM 2476 C CA . LEU B 1 103 ? 5.207 -3.879 -0.122 1 98.12 103 LEU B CA 1
ATOM 2477 C C . LEU B 1 103 ? 6.547 -4.598 0.032 1 98.12 103 LEU B C 1
ATOM 2479 O O . LEU B 1 103 ? 7.598 -4.023 -0.253 1 98.12 103 LEU B O 1
ATOM 2483 N N . GLN B 1 104 ? 6.508 -5.859 0.467 1 98.19 104 GLN B N 1
ATOM 2484 C CA . GLN B 1 104 ? 7.754 -6.594 0.676 1 98.19 104 GLN B CA 1
ATOM 2485 C C . GLN B 1 104 ? 8 -7.59 -0.451 1 98.19 104 GLN B C 1
ATOM 2487 O O . GLN B 1 104 ? 9.109 -8.109 -0.596 1 98.19 104 GLN B O 1
ATOM 2492 N N . GLY B 1 105 ? 6.988 -7.906 -1.23 1 98.5 105 GLY B N 1
ATOM 2493 C CA . GLY B 1 105 ? 7.113 -8.891 -2.295 1 98.5 105 GLY B CA 1
ATOM 2494 C C . GLY B 1 105 ? 6.992 -8.281 -3.682 1 98.5 105 GLY B C 1
ATOM 2495 O O . GLY B 1 105 ? 7.996 -7.945 -4.309 1 98.5 105 GLY B O 1
ATOM 2496 N N . LEU B 1 106 ? 5.773 -7.992 -4.082 1 98.69 106 LEU B N 1
ATOM 2497 C CA . LEU B 1 106 ? 5.449 -7.699 -5.477 1 98.69 106 LEU B CA 1
ATOM 2498 C C . LEU B 1 106 ? 6.109 -6.398 -5.926 1 98.69 106 LEU B C 1
ATOM 2500 O O . LEU B 1 106 ? 6.797 -6.371 -6.949 1 98.69 106 LEU B O 1
ATOM 2504 N N . MET B 1 107 ? 5.945 -5.32 -5.195 1 98.19 107 MET B N 1
ATOM 2505 C CA . MET B 1 107 ? 6.492 -4.023 -5.594 1 98.19 107 MET B CA 1
ATOM 2506 C C . MET B 1 107 ? 8.016 -4.051 -5.578 1 98.19 107 MET B C 1
ATOM 2508 O O . MET B 1 107 ? 8.664 -3.406 -6.406 1 98.19 107 MET B O 1
ATOM 2512 N N . VAL B 1 108 ? 8.57 -4.777 -4.609 1 98.5 108 VAL B N 1
ATOM 2513 C CA . VAL B 1 108 ? 10.023 -4.957 -4.559 1 98.5 108 VAL B CA 1
ATOM 2514 C C . VAL B 1 108 ? 10.484 -5.75 -5.777 1 98.5 108 VAL B C 1
ATOM 2516 O O . VAL B 1 108 ? 11.531 -5.449 -6.359 1 98.5 108 VAL B O 1
ATOM 2519 N N . GLY B 1 109 ? 9.75 -6.773 -6.145 1 98.69 109 GLY B N 1
ATOM 2520 C CA . GLY B 1 109 ? 10.023 -7.496 -7.375 1 98.69 109 GLY B CA 1
ATOM 2521 C C . GLY B 1 109 ? 9.992 -6.609 -8.609 1 98.69 109 GLY B C 1
ATOM 2522 O O . GLY B 1 109 ? 10.836 -6.746 -9.5 1 98.69 109 GLY B O 1
ATOM 2523 N N . PHE B 1 110 ? 9.008 -5.664 -8.68 1 98.06 110 PHE B N 1
ATOM 2524 C CA . PHE B 1 110 ? 8.938 -4.703 -9.773 1 98.06 110 PHE B CA 1
ATOM 2525 C C . PHE B 1 110 ? 10.219 -3.873 -9.844 1 98.06 110 PHE B C 1
ATOM 2527 O O . PHE B 1 110 ? 10.758 -3.643 -10.93 1 98.06 110 PHE B O 1
ATOM 2534 N N . GLN B 1 111 ? 10.672 -3.43 -8.688 1 98 111 GLN B N 1
ATOM 2535 C CA . GLN B 1 111 ? 11.898 -2.637 -8.641 1 98 111 GLN B CA 1
ATOM 2536 C C . GLN B 1 111 ? 13.086 -3.439 -9.156 1 98 111 GLN B C 1
ATOM 2538 O O . GLN B 1 111 ? 13.898 -2.932 -9.93 1 98 111 GLN B O 1
ATOM 2543 N N . ALA B 1 112 ? 13.188 -4.691 -8.672 1 98.75 112 ALA B N 1
ATOM 2544 C CA . ALA B 1 112 ? 14.266 -5.555 -9.156 1 98.75 112 ALA B CA 1
ATOM 2545 C C . ALA B 1 112 ? 14.219 -5.688 -10.672 1 98.75 112 ALA B C 1
ATOM 2547 O O . ALA B 1 112 ? 15.227 -5.453 -11.352 1 98.75 112 ALA B O 1
ATOM 2548 N N . PHE B 1 113 ? 13.062 -5.961 -11.164 1 98.44 113 PHE B N 1
ATOM 2549 C CA . PHE B 1 113 ? 12.891 -6.234 -12.586 1 98.44 113 PHE B CA 1
ATOM 2550 C C . PHE B 1 113 ? 13.227 -5 -13.414 1 98.44 113 PHE B C 1
ATOM 2552 O O . PHE B 1 113 ? 14.039 -5.07 -14.344 1 98.44 113 PHE B O 1
ATOM 2559 N N . ARG B 1 114 ? 12.648 -3.842 -13.086 1 97.12 114 ARG B N 1
ATOM 2560 C CA . ARG B 1 114 ? 12.812 -2.613 -13.852 1 97.12 114 ARG B CA 1
ATOM 2561 C C . ARG B 1 114 ? 14.258 -2.133 -13.812 1 97.12 114 ARG B C 1
ATOM 2563 O O . ARG B 1 114 ? 14.812 -1.723 -14.836 1 97.12 114 ARG B O 1
ATOM 2570 N N . ASN B 1 115 ? 14.938 -2.242 -12.648 1 98.31 115 ASN B N 1
ATOM 2571 C CA . ASN B 1 115 ? 16.281 -1.69 -12.484 1 98.31 115 ASN B CA 1
ATOM 2572 C C . ASN B 1 115 ? 17.344 -2.621 -13.055 1 98.31 115 ASN B C 1
ATOM 2574 O O . ASN B 1 115 ? 18.391 -2.166 -13.508 1 98.31 115 ASN B O 1
ATOM 2578 N N . LEU B 1 116 ? 17.062 -3.924 -13.086 1 98.31 116 LEU B N 1
ATOM 2579 C CA . LEU B 1 116 ? 18.047 -4.871 -13.609 1 98.31 116 LEU B CA 1
ATOM 2580 C C . LEU B 1 116 ? 17.953 -4.977 -15.125 1 98.31 116 LEU B C 1
ATOM 2582 O O . LEU B 1 116 ? 18.969 -5.09 -15.812 1 98.31 116 LEU B O 1
ATOM 2586 N N . THR B 1 117 ? 16.719 -4.926 -15.672 1 97.12 117 THR B N 1
ATOM 2587 C CA . THR B 1 117 ? 16.531 -5.125 -17.109 1 97.12 117 THR B CA 1
ATOM 2588 C C . THR B 1 117 ? 16.641 -3.803 -17.859 1 97.12 117 THR B C 1
ATOM 2590 O O . THR B 1 117 ? 17 -3.779 -19.047 1 97.12 117 THR B O 1
ATOM 2593 N N . GLY B 1 118 ? 16.281 -2.709 -17.188 1 95.06 118 GLY B N 1
ATOM 2594 C CA . GLY B 1 118 ? 16.219 -1.42 -17.859 1 95.06 118 GLY B CA 1
ATOM 2595 C C . GLY B 1 118 ? 15.102 -1.337 -18.891 1 95.06 118 GLY B C 1
ATOM 2596 O O . GLY B 1 118 ? 15.219 -0.614 -19.875 1 95.06 118 GLY B O 1
ATOM 2597 N N . ILE B 1 119 ? 14.07 -2.09 -18.672 1 91.81 119 ILE B N 1
ATOM 2598 C CA . ILE B 1 119 ? 13 -2.215 -19.656 1 91.81 119 ILE B CA 1
ATOM 2599 C C . ILE B 1 119 ? 12.398 -0.842 -19.938 1 91.81 119 ILE B C 1
ATOM 2601 O O . ILE B 1 119 ? 11.922 -0.584 -21.047 1 91.81 119 ILE B O 1
ATOM 2605 N N . TYR B 1 120 ? 12.469 0.05 -18.969 1 91.94 120 TYR B N 1
ATOM 2606 C CA . TYR B 1 120 ? 11.93 1.394 -19.125 1 91.94 120 TYR B CA 1
ATOM 2607 C C . TYR B 1 120 ? 13.031 2.441 -19.047 1 91.94 120 TYR B C 1
ATOM 2609 O O . TYR B 1 120 ? 12.805 3.553 -18.562 1 91.94 120 TYR B O 1
ATOM 2617 N N . LYS B 1 121 ? 14.188 2.137 -19.484 1 93.38 121 LYS B N 1
ATOM 2618 C CA . LYS B 1 121 ? 15.344 3.023 -19.359 1 93.38 121 LYS B CA 1
ATOM 2619 C C . LYS B 1 121 ? 15.156 4.285 -20.203 1 93.38 121 LYS B C 1
ATOM 2621 O O . LYS B 1 121 ? 15.852 5.281 -20 1 93.38 121 LYS B O 1
ATOM 2626 N N . ASP B 1 122 ? 14.242 4.23 -21.109 1 92.56 122 ASP B N 1
ATOM 2627 C CA . ASP B 1 122 ? 13.977 5.379 -21.984 1 92.56 122 ASP B CA 1
ATOM 2628 C C . ASP B 1 122 ? 13.195 6.457 -21.234 1 92.56 122 ASP B C 1
ATOM 2630 O O . ASP B 1 122 ? 13.133 7.605 -21.688 1 92.56 122 ASP B O 1
ATOM 2634 N N . ARG B 1 123 ? 12.641 6.086 -19.969 1 91.19 123 ARG B N 1
ATOM 2635 C CA . ARG B 1 123 ? 11.797 7.059 -19.281 1 91.19 123 ARG B CA 1
ATOM 2636 C C . ARG B 1 123 ? 12.039 7.027 -17.766 1 91.19 123 ARG B C 1
ATOM 2638 O O . ARG B 1 123 ? 11.445 7.812 -17.031 1 91.19 123 ARG B O 1
ATOM 2645 N N . GLU B 1 124 ? 12.836 6.09 -17.375 1 92.44 124 GLU B N 1
ATOM 2646 C CA . GLU B 1 124 ? 13.18 5.984 -15.961 1 92.44 124 GLU B CA 1
ATOM 2647 C C . GLU B 1 124 ? 14.688 5.875 -15.766 1 92.44 124 GLU B C 1
ATOM 2649 O O . GLU B 1 124 ? 15.406 5.391 -16.641 1 92.44 124 GLU B O 1
ATOM 2654 N N . ASN B 1 125 ? 15.133 6.43 -14.68 1 96.25 125 ASN B N 1
ATOM 2655 C CA . ASN B 1 125 ? 16.516 6.188 -14.273 1 96.25 125 ASN B CA 1
ATOM 2656 C C . ASN B 1 125 ? 16.656 4.859 -13.539 1 96.25 125 ASN B C 1
ATOM 2658 O O . ASN B 1 125 ? 16.234 4.734 -12.383 1 96.25 125 ASN B O 1
ATOM 2662 N N . CYS B 1 126 ? 17.25 3.883 -14.203 1 97.5 126 CYS B N 1
ATOM 2663 C CA . CYS B 1 126 ? 17.422 2.555 -13.625 1 97.5 126 CYS B CA 1
ATOM 2664 C C . CYS B 1 126 ? 18.75 2.447 -12.883 1 97.5 126 CYS B C 1
ATOM 2666 O O . CYS B 1 126 ? 19.797 2.795 -13.422 1 97.5 126 CYS B O 1
ATOM 2668 N N . ILE B 1 127 ? 18.656 2.037 -11.672 1 98.31 127 ILE B N 1
ATOM 2669 C CA . ILE B 1 127 ? 19.812 1.877 -10.812 1 98.31 127 ILE B CA 1
ATOM 2670 C C . ILE B 1 127 ? 20.094 0.392 -10.586 1 98.31 127 ILE B C 1
ATOM 2672 O O . ILE B 1 127 ? 19.484 -0.23 -9.711 1 98.31 127 ILE B O 1
ATOM 2676 N N . GLU B 1 128 ? 21.047 -0.13 -11.328 1 98.12 128 GLU B N 1
ATOM 2677 C CA . GLU B 1 128 ? 21.312 -1.566 -11.359 1 98.12 128 GLU B CA 1
ATOM 2678 C C . GLU B 1 128 ? 21.594 -2.107 -9.961 1 98.12 128 GLU B C 1
ATOM 2680 O O . GLU B 1 128 ? 21.078 -3.17 -9.586 1 98.12 128 GLU B O 1
ATOM 2685 N N . ALA B 1 129 ? 22.375 -1.372 -9.148 1 98.44 129 ALA B N 1
ATOM 2686 C CA . ALA B 1 129 ? 22.703 -1.819 -7.797 1 98.44 129 ALA B CA 1
ATOM 2687 C C . ALA B 1 129 ? 21.453 -1.977 -6.945 1 98.44 129 ALA B C 1
ATOM 2689 O O . ALA B 1 129 ? 21.359 -2.887 -6.117 1 98.44 129 ALA B O 1
ATOM 2690 N N . TRP B 1 130 ? 20.547 -1.127 -7.145 1 98.44 130 TRP B N 1
ATOM 2691 C CA . TRP B 1 130 ? 19.281 -1.226 -6.43 1 98.44 130 TRP B CA 1
ATOM 2692 C C . TRP B 1 130 ? 18.469 -2.43 -6.906 1 98.44 130 TRP B C 1
ATOM 2694 O O . TRP B 1 130 ? 17.812 -3.1 -6.109 1 98.44 130 TRP B O 1
ATOM 2704 N N . GLY B 1 131 ? 18.469 -2.643 -8.234 1 98.62 131 GLY B N 1
ATOM 2705 C CA . GLY B 1 131 ? 17.828 -3.838 -8.758 1 98.62 131 GLY B CA 1
ATOM 2706 C C . GLY B 1 131 ? 18.328 -5.113 -8.109 1 98.62 131 GLY B C 1
ATOM 2707 O O . GLY B 1 131 ? 17.547 -5.977 -7.723 1 98.62 131 GLY B O 1
ATOM 2708 N N . ALA B 1 132 ? 19.641 -5.207 -7.969 1 98.69 132 ALA B N 1
ATOM 2709 C CA . ALA B 1 132 ? 20.266 -6.375 -7.348 1 98.69 132 ALA B CA 1
ATOM 2710 C C . ALA B 1 132 ? 19.844 -6.5 -5.883 1 98.69 132 ALA B C 1
ATOM 2712 O O . ALA B 1 132 ? 19.5 -7.59 -5.418 1 98.69 132 ALA B O 1
ATOM 2713 N N . GLU B 1 133 ? 19.875 -5.398 -5.203 1 98.56 133 GLU B N 1
ATOM 2714 C CA . GLU B 1 133 ? 19.453 -5.379 -3.807 1 98.56 133 GLU B CA 1
ATOM 2715 C C . GLU B 1 133 ? 17.984 -5.777 -3.668 1 98.56 133 GLU B C 1
ATOM 2717 O O . GLU B 1 133 ? 17.625 -6.562 -2.789 1 98.56 133 GLU B O 1
ATOM 2722 N N . SER B 1 134 ? 17.156 -5.25 -4.539 1 98.69 134 SER B N 1
ATOM 2723 C CA . SER B 1 134 ? 15.727 -5.555 -4.512 1 98.69 134 SER B CA 1
ATOM 2724 C C . SER B 1 134 ? 15.469 -7.039 -4.766 1 98.69 134 SER B C 1
ATOM 2726 O O . SER B 1 134 ? 14.609 -7.648 -4.129 1 98.69 134 SER B O 1
ATOM 2728 N N . ARG B 1 135 ? 16.172 -7.586 -5.746 1 98.75 135 ARG B N 1
ATOM 2729 C CA . ARG B 1 135 ? 16.031 -9.016 -6.02 1 98.75 135 ARG B CA 1
ATOM 2730 C C . ARG B 1 135 ? 16.344 -9.836 -4.773 1 98.75 135 ARG B C 1
ATOM 2732 O O . ARG B 1 135 ? 15.617 -10.781 -4.457 1 98.75 135 ARG B O 1
ATOM 2739 N N . GLN B 1 136 ? 17.422 -9.438 -4.09 1 98.56 136 GLN B N 1
ATOM 2740 C CA . GLN B 1 136 ? 17.781 -10.148 -2.873 1 98.56 136 GLN B CA 1
ATOM 2741 C C . GLN B 1 136 ? 16.703 -10 -1.801 1 98.56 136 GLN B C 1
ATOM 2743 O O . GLN B 1 136 ? 16.406 -10.961 -1.084 1 98.56 136 GLN B O 1
ATOM 2748 N N . ARG B 1 137 ? 16.109 -8.883 -1.661 1 98.25 137 ARG B N 1
ATOM 2749 C CA . ARG B 1 137 ? 15.055 -8.648 -0.681 1 98.25 137 ARG B CA 1
ATOM 2750 C C . ARG B 1 137 ? 13.836 -9.516 -0.966 1 98.25 137 ARG B C 1
ATOM 2752 O O . ARG B 1 137 ? 13.164 -9.977 -0.039 1 98.25 137 ARG B O 1
ATOM 2759 N N . VAL B 1 138 ? 13.547 -9.695 -2.25 1 98.69 138 VAL B N 1
ATOM 2760 C CA . VAL B 1 138 ? 12.453 -10.594 -2.625 1 98.69 138 VAL B CA 1
ATOM 2761 C C . VAL B 1 138 ? 12.75 -12 -2.125 1 98.69 138 VAL B C 1
ATOM 2763 O O . VAL B 1 138 ? 11.891 -12.641 -1.51 1 98.69 138 VAL B O 1
ATOM 2766 N N . ILE B 1 139 ? 13.969 -12.445 -2.381 1 98.56 139 ILE B N 1
ATOM 2767 C CA . ILE B 1 139 ? 14.383 -13.781 -1.961 1 98.56 139 ILE B CA 1
ATOM 2768 C C . ILE B 1 139 ? 14.266 -13.898 -0.442 1 98.56 139 ILE B C 1
ATOM 2770 O O . ILE B 1 139 ? 13.75 -14.891 0.072 1 98.56 139 ILE B O 1
ATOM 2774 N N . ASP B 1 140 ? 14.703 -12.852 0.301 1 97.31 140 ASP B N 1
ATOM 2775 C CA . ASP B 1 140 ? 14.711 -12.852 1.761 1 97.31 140 ASP B CA 1
ATOM 2776 C C . ASP B 1 140 ? 13.289 -12.852 2.318 1 97.31 140 ASP B C 1
ATOM 2778 O O . ASP B 1 140 ? 13.07 -13.227 3.473 1 97.31 140 ASP B O 1
ATOM 2782 N N . PHE B 1 141 ? 12.305 -12.445 1.549 1 98.19 141 PHE B N 1
ATOM 2783 C CA . PHE B 1 141 ? 10.922 -12.328 1.997 1 98.19 141 PHE B CA 1
ATOM 2784 C C . PHE B 1 141 ? 10.203 -13.672 1.893 1 98.19 141 PHE B C 1
ATOM 2786 O O . PHE B 1 141 ? 9.281 -13.953 2.664 1 98.19 141 PHE B O 1
ATOM 2793 N N . LEU B 1 142 ? 10.555 -14.555 0.964 1 98.62 142 LEU B N 1
ATOM 2794 C CA . LEU B 1 142 ? 9.812 -15.75 0.588 1 98.62 142 LEU B CA 1
ATOM 2795 C C . LEU B 1 142 ? 9.625 -16.672 1.789 1 98.62 142 LEU B C 1
ATOM 2797 O O . LEU B 1 142 ? 8.539 -17.219 1.987 1 98.62 142 LEU B O 1
ATOM 2801 N N . PRO B 1 143 ? 10.633 -16.828 2.709 1 97.75 143 PRO B N 1
ATOM 2802 C CA . PRO B 1 143 ? 10.422 -17.688 3.879 1 97.75 143 PRO B CA 1
ATOM 2803 C C . PRO B 1 143 ? 9.305 -17.172 4.789 1 97.75 143 PRO B C 1
ATOM 2805 O O . PRO B 1 143 ? 8.594 -17.984 5.398 1 97.75 143 PRO B O 1
ATOM 2808 N N . THR B 1 144 ? 9.172 -15.875 4.922 1 97.19 144 THR B N 1
ATOM 2809 C CA . THR B 1 144 ? 8.094 -15.305 5.723 1 97.19 144 THR B CA 1
ATOM 2810 C C . THR B 1 144 ? 6.73 -15.727 5.184 1 97.19 144 THR B C 1
ATOM 2812 O O . THR B 1 144 ? 5.859 -16.156 5.945 1 97.19 144 THR B O 1
ATOM 2815 N N . LEU B 1 145 ? 6.562 -15.617 3.875 1 98.31 145 LEU B N 1
ATOM 2816 C CA . LEU B 1 145 ? 5.312 -16.031 3.25 1 98.31 145 LEU B CA 1
ATOM 2817 C C . LEU B 1 145 ? 5.098 -17.531 3.404 1 98.31 145 LEU B C 1
ATOM 2819 O O . LEU B 1 145 ? 3.982 -17.984 3.674 1 98.31 145 LEU B O 1
ATOM 2823 N N . ASP B 1 146 ? 6.164 -18.281 3.209 1 98.62 146 ASP B N 1
ATOM 2824 C CA . ASP B 1 146 ? 6.078 -19.734 3.342 1 98.62 146 ASP B CA 1
ATOM 2825 C C . ASP B 1 146 ? 5.617 -20.125 4.742 1 98.62 146 ASP B C 1
ATOM 2827 O O . ASP B 1 146 ? 4.781 -21.016 4.898 1 98.62 146 ASP B O 1
ATOM 2831 N N . GLN B 1 147 ? 6.164 -19.484 5.746 1 96.94 147 GLN B N 1
ATOM 2832 C CA . GLN B 1 147 ? 5.789 -19.75 7.129 1 96.94 147 GLN B CA 1
ATOM 2833 C C . GLN B 1 147 ? 4.312 -19.453 7.371 1 96.94 147 GLN B C 1
ATOM 2835 O O . GLN B 1 147 ? 3.621 -20.203 8.062 1 96.94 147 GLN B O 1
ATOM 2840 N N . GLN B 1 148 ? 3.881 -18.359 6.816 1 97.31 148 GLN B N 1
ATOM 2841 C CA . GLN B 1 148 ? 2.471 -18.016 6.961 1 97.31 148 GLN B CA 1
ATOM 2842 C C . GLN B 1 148 ? 1.573 -19.078 6.34 1 97.31 148 GLN B C 1
ATOM 2844 O O . GLN B 1 148 ? 0.565 -19.469 6.93 1 97.31 148 GLN B O 1
ATOM 2849 N N . LEU B 1 149 ? 1.915 -19.547 5.195 1 98.12 149 LEU B N 1
ATOM 2850 C CA . LEU B 1 149 ? 1.108 -20.516 4.461 1 98.12 149 LEU B CA 1
ATOM 2851 C C . LEU B 1 149 ? 1.196 -21.906 5.105 1 98.12 149 LEU B C 1
ATOM 2853 O O . LEU B 1 149 ? 0.416 -22.797 4.773 1 98.12 149 LEU B O 1
ATOM 2857 N N . ALA B 1 150 ? 2.117 -22.094 6.035 1 97.69 150 ALA B N 1
ATOM 2858 C CA . ALA B 1 150 ? 2.158 -23.297 6.855 1 97.69 150 ALA B CA 1
ATOM 2859 C C . ALA B 1 150 ? 1.065 -23.281 7.918 1 97.69 150 ALA B C 1
ATOM 2861 O O . ALA B 1 150 ? 0.675 -24.328 8.438 1 97.69 150 ALA B O 1
ATOM 2862 N N . GLN B 1 151 ? 0.573 -22.125 8.258 1 95.56 151 GLN B N 1
ATOM 2863 C CA . GLN B 1 151 ? -0.321 -21.953 9.398 1 95.56 151 GLN B CA 1
ATOM 2864 C C . GLN B 1 151 ? -1.775 -21.859 8.945 1 95.56 151 GLN B C 1
ATOM 2866 O O . GLN B 1 151 ? -2.691 -22.062 9.742 1 95.56 151 GLN B O 1
ATOM 2871 N N . SER B 1 152 ? -2 -21.531 7.723 1 95 152 SER B N 1
ATOM 2872 C CA . SER B 1 152 ? -3.359 -21.312 7.23 1 95 152 SER B CA 1
ATOM 2873 C C . SER B 1 152 ? -3.484 -21.734 5.766 1 95 152 SER B C 1
ATOM 2875 O O . SER B 1 152 ? -2.492 -21.766 5.039 1 95 152 SER B O 1
ATOM 2877 N N . SER B 1 153 ? -4.754 -22.047 5.336 1 95.88 153 SER B N 1
ATOM 2878 C CA . SER B 1 153 ? -5.008 -22.484 3.967 1 95.88 153 SER B CA 1
ATOM 2879 C C . SER B 1 153 ? -4.781 -21.344 2.971 1 95.88 153 SER B C 1
ATOM 2881 O O . SER B 1 153 ? -4.395 -21.594 1.826 1 95.88 153 SER B O 1
ATOM 2883 N N . TYR B 1 154 ? -5.066 -20.141 3.432 1 98.25 154 TYR B N 1
ATOM 2884 C CA . TYR B 1 154 ? -4.871 -18.953 2.604 1 98.25 154 TYR B CA 1
ATOM 2885 C C . TYR B 1 154 ? -4 -17.938 3.316 1 98.25 154 TYR B C 1
ATOM 2887 O O . TYR B 1 154 ? -3.691 -18.094 4.5 1 98.25 154 TYR B O 1
ATOM 2895 N N . VAL B 1 155 ? -3.557 -16.953 2.633 1 98.38 155 VAL B N 1
ATOM 2896 C CA . VAL B 1 155 ? -2.533 -16.016 3.107 1 98.38 155 VAL B CA 1
ATOM 2897 C C . VAL B 1 155 ? -3.025 -15.312 4.367 1 98.38 155 VAL B C 1
ATOM 2899 O O . VAL B 1 155 ? -2.312 -15.25 5.371 1 98.38 155 VAL B O 1
ATOM 2902 N N . ALA B 1 156 ? -4.25 -14.812 4.332 1 97.94 156 ALA B N 1
ATOM 2903 C CA . ALA B 1 156 ? -4.742 -13.992 5.438 1 97.94 156 ALA B CA 1
ATOM 2904 C C . ALA B 1 156 ? -5.57 -14.828 6.41 1 97.94 156 ALA B C 1
ATOM 2906 O O . ALA B 1 156 ? -6.164 -14.297 7.348 1 97.94 156 ALA B O 1
ATOM 2907 N N . GLY B 1 157 ? -5.691 -16.172 6.191 1 96 157 GLY B N 1
ATOM 2908 C CA . GLY B 1 157 ? -6.484 -17.031 7.055 1 96 157 GLY B CA 1
ATOM 2909 C C . GLY B 1 157 ? -7.141 -18.172 6.309 1 96 157 GLY B C 1
ATOM 2910 O O . GLY B 1 157 ? -6.527 -18.781 5.422 1 96 157 GLY B O 1
ATOM 2911 N N . ASP B 1 158 ? -8.359 -18.406 6.68 1 94.69 158 ASP B N 1
ATOM 2912 C CA . ASP B 1 158 ? -9.008 -19.625 6.203 1 94.69 158 ASP B CA 1
ATOM 2913 C C . ASP B 1 158 ? -9.82 -19.359 4.941 1 94.69 158 ASP B C 1
ATOM 2915 O O . ASP B 1 158 ? -10.281 -20.297 4.281 1 94.69 158 ASP B O 1
ATOM 2919 N N . ASN B 1 159 ? -9.977 -18.172 4.625 1 96.5 159 ASN B N 1
ATOM 2920 C CA . ASN B 1 159 ? -10.766 -17.828 3.447 1 96.5 159 ASN B CA 1
ATOM 2921 C C . ASN B 1 159 ? -9.898 -17.219 2.352 1 96.5 159 ASN B C 1
ATOM 2923 O O . ASN B 1 159 ? -8.914 -16.531 2.643 1 96.5 159 ASN B O 1
ATOM 2927 N N . PHE B 1 160 ? -10.297 -17.469 1.105 1 98 160 PHE B N 1
ATOM 2928 C CA . PHE B 1 160 ? -9.688 -16.844 -0.068 1 98 160 PHE B CA 1
ATOM 2929 C C . PHE B 1 160 ? -10 -15.359 -0.127 1 98 160 PHE B C 1
ATOM 2931 O O . PHE B 1 160 ? -11.148 -14.953 0.058 1 98 160 PHE B O 1
ATOM 2938 N N . THR B 1 161 ? -8.977 -14.555 -0.305 1 98.69 161 THR B N 1
ATOM 2939 C CA . THR B 1 161 ? -9.164 -13.109 -0.338 1 98.69 161 THR B CA 1
ATOM 2940 C C . THR B 1 161 ? -8.281 -12.469 -1.408 1 98.69 161 THR B C 1
ATOM 2942 O O . THR B 1 161 ? -7.562 -13.164 -2.123 1 98.69 161 THR B O 1
ATOM 2945 N N . ILE B 1 162 ? -8.297 -11.18 -1.511 1 98.88 162 ILE B N 1
ATOM 2946 C CA . ILE B 1 162 ? -7.484 -10.43 -2.461 1 98.88 162 ILE B CA 1
ATOM 2947 C C . ILE B 1 162 ? -6.004 -10.633 -2.145 1 98.88 162 ILE B C 1
ATOM 2949 O O . ILE B 1 162 ? -5.156 -10.586 -3.039 1 98.88 162 ILE B O 1
ATOM 2953 N N . ALA B 1 163 ? -5.664 -10.883 -0.861 1 98.88 163 ALA B N 1
ATOM 2954 C CA . ALA B 1 163 ? -4.277 -11.148 -0.487 1 98.88 163 ALA B CA 1
ATOM 2955 C C . ALA B 1 163 ? -3.738 -12.375 -1.211 1 98.88 163 ALA B C 1
ATOM 2957 O O . ALA B 1 163 ? -2.562 -12.422 -1.586 1 98.88 163 ALA B O 1
ATOM 2958 N N . ASP B 1 164 ? -4.578 -13.359 -1.415 1 98.88 164 ASP B N 1
ATOM 2959 C CA . ASP B 1 164 ? -4.176 -14.555 -2.152 1 98.88 164 ASP B CA 1
ATOM 2960 C C . ASP B 1 164 ? -3.969 -14.242 -3.633 1 98.88 164 ASP B C 1
ATOM 2962 O O . ASP B 1 164 ? -3.062 -14.789 -4.266 1 98.88 164 ASP B O 1
ATOM 2966 N N . ILE B 1 165 ? -4.82 -13.43 -4.18 1 98.81 165 ILE B N 1
ATOM 2967 C CA . ILE B 1 165 ? -4.676 -13.016 -5.574 1 98.81 165 ILE B CA 1
ATOM 2968 C C . ILE B 1 165 ? -3.344 -12.297 -5.762 1 98.81 165 ILE B C 1
ATOM 2970 O O . ILE B 1 165 ? -2.59 -12.602 -6.688 1 98.81 165 ILE B O 1
ATOM 2974 N N . THR B 1 166 ? -3.057 -11.367 -4.871 1 98.88 166 THR B N 1
ATOM 2975 C CA . THR B 1 166 ? -1.809 -10.609 -4.93 1 98.88 166 THR B CA 1
ATOM 2976 C C . THR B 1 166 ? -0.609 -11.547 -4.777 1 98.88 166 THR B C 1
ATOM 2978 O O . THR B 1 166 ? 0.377 -11.414 -5.508 1 98.88 166 THR B O 1
ATOM 2981 N N . ALA B 1 167 ? -0.714 -12.469 -3.855 1 98.88 167 ALA B N 1
ATOM 2982 C CA . ALA B 1 167 ? 0.361 -13.438 -3.654 1 98.88 167 ALA B CA 1
ATOM 2983 C C . ALA B 1 167 ? 0.574 -14.289 -4.902 1 98.88 167 ALA B C 1
ATOM 2985 O O . ALA B 1 167 ? 1.713 -14.562 -5.289 1 98.88 167 ALA B O 1
ATOM 2986 N N . TYR B 1 168 ? -0.494 -14.703 -5.508 1 98.75 168 TYR B N 1
ATOM 2987 C CA . TYR B 1 168 ? -0.397 -15.523 -6.707 1 98.75 168 TYR B CA 1
ATOM 2988 C C . TYR B 1 168 ? 0.299 -14.766 -7.832 1 98.75 168 TYR B C 1
ATOM 2990 O O . TYR B 1 168 ? 1.186 -15.305 -8.5 1 98.75 168 TYR B O 1
ATOM 2998 N N . VAL B 1 169 ? -0.111 -13.531 -8.023 1 98.56 169 VAL B N 1
ATOM 2999 C CA . VAL B 1 169 ? 0.496 -12.68 -9.039 1 98.56 169 VAL B CA 1
ATOM 3000 C C . VAL B 1 169 ? 1.978 -12.477 -8.727 1 98.56 169 VAL B C 1
ATOM 3002 O O . VAL B 1 169 ? 2.82 -12.539 -9.625 1 98.56 169 VAL B O 1
ATOM 3005 N N . PHE B 1 170 ? 2.303 -12.32 -7.449 1 98.81 170 PHE B N 1
ATOM 3006 C CA . PHE B 1 170 ? 3.672 -12.117 -6.988 1 98.81 170 PHE B CA 1
ATOM 3007 C C . PHE B 1 170 ? 4.523 -13.344 -7.289 1 98.81 170 PHE B C 1
ATOM 3009 O O . PHE B 1 170 ? 5.559 -13.242 -7.953 1 98.81 170 PHE B O 1
ATOM 3016 N N . ILE B 1 171 ? 4.082 -14.5 -6.871 1 98.75 171 ILE B N 1
ATOM 3017 C CA . ILE B 1 171 ? 4.848 -15.734 -7.039 1 98.75 171 ILE B CA 1
ATOM 3018 C C . ILE B 1 171 ? 4.984 -16.062 -8.523 1 98.75 171 ILE B C 1
ATOM 3020 O O . ILE B 1 171 ? 6.02 -16.562 -8.961 1 98.75 171 ILE B O 1
ATOM 3024 N N . SER B 1 172 ? 3.949 -15.766 -9.328 1 97.75 172 SER B N 1
ATOM 3025 C CA . SER B 1 172 ? 4.031 -15.938 -10.773 1 97.75 172 SER B CA 1
ATOM 3026 C C . SER B 1 172 ? 5.066 -15 -11.383 1 97.75 172 SER B C 1
ATOM 3028 O O . SER B 1 172 ? 5.715 -15.344 -12.375 1 97.75 172 SER B O 1
ATOM 3030 N N . PHE B 1 173 ? 5.246 -13.812 -10.859 1 98.25 173 PHE B N 1
ATOM 3031 C CA . PHE B 1 173 ? 6.062 -12.75 -11.43 1 98.25 173 PHE B CA 1
ATOM 3032 C C . PHE B 1 173 ? 7.543 -13.023 -11.203 1 98.25 173 PHE B C 1
ATOM 3034 O O . PHE B 1 173 ? 8.383 -12.664 -12.039 1 98.25 173 PHE B O 1
ATOM 3041 N N . ILE B 1 174 ? 7.945 -13.664 -10.07 1 98.19 174 ILE B N 1
ATOM 3042 C CA . ILE B 1 174 ? 9.344 -13.688 -9.648 1 98.19 174 ILE B CA 1
ATOM 3043 C C . ILE B 1 174 ? 10.141 -14.617 -10.555 1 98.19 174 ILE B C 1
ATOM 3045 O O . ILE B 1 174 ? 11.375 -14.617 -10.531 1 98.19 174 ILE B O 1
ATOM 3049 N N . LYS B 1 175 ? 9.484 -15.414 -11.422 1 96.81 175 LYS B N 1
ATOM 3050 C CA . LYS B 1 175 ? 10.18 -16.172 -12.453 1 96.81 175 LYS B CA 1
ATOM 3051 C C . LYS B 1 175 ? 10.945 -15.234 -13.391 1 96.81 175 LYS B C 1
ATOM 3053 O O . LYS B 1 175 ? 12 -15.602 -13.914 1 96.81 175 LYS B O 1
ATOM 3058 N N . ASN B 1 176 ? 10.406 -14.023 -13.648 1 97 176 ASN B N 1
ATOM 3059 C CA . ASN B 1 176 ? 11.055 -13.016 -14.484 1 97 176 ASN B CA 1
ATOM 3060 C C . ASN B 1 176 ? 12.359 -12.516 -13.859 1 97 176 ASN B C 1
ATOM 3062 O O . ASN B 1 176 ? 13.156 -11.859 -14.523 1 97 176 ASN B O 1
ATOM 3066 N N . LEU B 1 177 ? 12.578 -12.812 -12.57 1 98.12 177 LEU B N 1
ATOM 3067 C CA . LEU B 1 177 ? 13.781 -12.43 -11.844 1 98.12 177 LEU B CA 1
ATOM 3068 C C . LEU B 1 177 ? 14.703 -13.625 -11.633 1 98.12 177 LEU B C 1
ATOM 3070 O O . LEU B 1 177 ? 15.641 -13.562 -10.836 1 98.12 177 LEU B O 1
ATOM 3074 N N . ASP B 1 178 ? 14.344 -14.727 -12.273 1 97.56 178 ASP B N 1
ATOM 3075 C CA . ASP B 1 178 ? 15.078 -15.984 -12.148 1 97.56 178 ASP B CA 1
ATOM 3076 C C . ASP B 1 178 ? 15.086 -16.469 -10.703 1 97.56 178 ASP B C 1
ATOM 3078 O O . ASP B 1 178 ? 16.094 -16.984 -10.219 1 97.56 178 ASP B O 1
ATOM 3082 N N . ILE B 1 179 ? 14.039 -16.172 -9.969 1 97.94 179 ILE B N 1
ATOM 3083 C CA . ILE B 1 179 ? 13.828 -16.703 -8.633 1 97.94 179 ILE B CA 1
ATOM 3084 C C . ILE B 1 179 ? 12.859 -17.875 -8.688 1 97.94 179 ILE B C 1
ATOM 3086 O O . ILE B 1 179 ? 11.727 -17.75 -9.172 1 97.94 179 ILE B O 1
ATOM 3090 N N . LEU B 1 180 ? 13.273 -18.984 -8.211 1 94.06 180 LEU B N 1
ATOM 3091 C CA . LEU B 1 180 ? 12.469 -20.203 -8.281 1 94.06 180 LEU B CA 1
ATOM 3092 C C . LEU B 1 180 ? 11.961 -20.609 -6.898 1 94.06 180 LEU B C 1
ATOM 3094 O O . LEU B 1 180 ? 12.695 -20.5 -5.914 1 94.06 180 LEU B O 1
ATOM 3098 N N . VAL B 1 181 ? 10.75 -20.938 -6.844 1 95.88 181 VAL B N 1
ATOM 3099 C CA . VAL B 1 181 ? 10.195 -21.547 -5.645 1 95.88 181 VAL B CA 1
ATOM 3100 C C . VAL B 1 181 ? 10.508 -23.047 -5.637 1 95.88 181 VAL B C 1
ATOM 3102 O O . VAL B 1 181 ? 9.93 -23.812 -6.406 1 95.88 181 VAL B O 1
ATOM 3105 N N . ASP B 1 182 ? 11.422 -23.453 -4.812 1 94.62 182 ASP B N 1
ATOM 3106 C CA . ASP B 1 182 ? 11.859 -24.844 -4.812 1 94.62 182 ASP B CA 1
ATOM 3107 C C . ASP B 1 182 ? 11.406 -25.562 -3.541 1 94.62 182 ASP B C 1
ATOM 3109 O O . ASP B 1 182 ? 10.508 -25.078 -2.842 1 94.62 182 ASP B O 1
ATOM 3113 N N . ASP B 1 183 ? 12.023 -26.703 -3.24 1 96.69 183 ASP B N 1
ATOM 3114 C CA . ASP B 1 183 ? 11.57 -27.578 -2.176 1 96.69 183 ASP B CA 1
ATOM 3115 C C . ASP B 1 183 ? 11.812 -26.969 -0.802 1 96.69 183 ASP B C 1
ATOM 3117 O O . ASP B 1 183 ? 11.242 -27.406 0.195 1 96.69 183 ASP B O 1
ATOM 3121 N N . SER B 1 184 ? 12.641 -25.953 -0.738 1 97.38 184 SER B N 1
ATOM 3122 C CA . SER B 1 184 ? 12.859 -25.266 0.53 1 97.38 184 SER B CA 1
ATOM 3123 C C . SER B 1 184 ? 11.672 -24.391 0.907 1 97.38 184 SER B C 1
ATOM 3125 O O . SER B 1 184 ? 11.578 -23.906 2.035 1 97.38 184 SER B O 1
ATOM 3127 N N . LEU B 1 185 ? 10.734 -24.188 0.003 1 98.56 185 LEU B N 1
ATOM 3128 C CA . LEU B 1 185 ? 9.523 -23.406 0.199 1 98.56 185 LEU B CA 1
ATOM 3129 C C . LEU B 1 185 ? 8.281 -24.25 -0.088 1 98.56 185 LEU B C 1
ATOM 3131 O O . LEU B 1 185 ? 7.473 -23.891 -0.95 1 98.56 185 LEU B O 1
ATOM 3135 N N . PRO B 1 186 ? 8.102 -25.328 0.669 1 98.44 186 PRO B N 1
ATOM 3136 C CA . PRO B 1 186 ? 7.094 -26.328 0.327 1 98.44 186 PRO B CA 1
ATOM 3137 C C . PRO B 1 186 ? 5.664 -25.797 0.447 1 98.44 186 PRO B C 1
ATOM 3139 O O . PRO B 1 186 ? 4.785 -26.219 -0.312 1 98.44 186 PRO B O 1
ATOM 3142 N N . HIS B 1 187 ? 5.445 -24.922 1.362 1 98.69 187 HIS B N 1
ATOM 3143 C CA . HIS B 1 187 ? 4.082 -24.453 1.573 1 98.69 187 HIS B CA 1
ATOM 3144 C C . HIS B 1 187 ? 3.66 -23.484 0.47 1 98.69 187 HIS B C 1
ATOM 3146 O O . HIS B 1 187 ? 2.498 -23.484 0.054 1 98.69 187 HIS B O 1
ATOM 3152 N N . ILE B 1 188 ? 4.605 -22.656 -0.011 1 98.81 188 ILE B N 1
ATOM 3153 C CA . ILE B 1 188 ? 4.312 -21.812 -1.167 1 98.81 188 ILE B CA 1
ATOM 3154 C C . ILE B 1 188 ? 4.027 -22.688 -2.383 1 98.81 188 ILE B C 1
ATOM 3156 O O . ILE B 1 188 ? 3.088 -22.438 -3.139 1 98.81 188 ILE B O 1
ATOM 3160 N N . GLN B 1 189 ? 4.828 -23.703 -2.543 1 98.19 189 GLN B N 1
ATOM 3161 C CA . GLN B 1 189 ? 4.652 -24.594 -3.688 1 98.19 189 GLN B CA 1
ATOM 3162 C C . GLN B 1 189 ? 3.264 -25.219 -3.689 1 98.19 189 GLN B C 1
ATOM 3164 O O . GLN B 1 189 ? 2.566 -25.203 -4.703 1 98.19 189 GLN B O 1
ATOM 3169 N N . ALA B 1 190 ? 2.904 -25.797 -2.578 1 98.12 190 ALA B N 1
ATOM 3170 C CA . ALA B 1 190 ? 1.608 -26.453 -2.453 1 98.12 190 ALA B CA 1
ATOM 3171 C C . ALA B 1 190 ? 0.464 -25.469 -2.656 1 98.12 190 ALA B C 1
ATOM 3173 O O . ALA B 1 190 ? -0.488 -25.75 -3.387 1 98.12 190 ALA B O 1
ATOM 3174 N N . TRP B 1 191 ? 0.563 -24.328 -2.01 1 98.5 191 TRP B N 1
ATOM 3175 C CA . TRP B 1 191 ? -0.441 -23.281 -2.125 1 98.5 191 TRP B CA 1
ATOM 3176 C C . TRP B 1 191 ? -0.58 -22.812 -3.57 1 98.5 191 TRP B C 1
ATOM 3178 O O . TRP B 1 191 ? -1.692 -22.703 -4.09 1 98.5 191 TRP B O 1
ATOM 3188 N N . PHE B 1 192 ? 0.527 -22.578 -4.223 1 98.31 192 PHE B N 1
ATOM 3189 C CA . PHE B 1 192 ? 0.549 -22.078 -5.594 1 98.31 192 PHE B CA 1
ATOM 3190 C C . PHE B 1 192 ? -0.115 -23.062 -6.539 1 98.31 192 PHE B C 1
ATOM 3192 O O . PHE B 1 192 ? -0.885 -22.672 -7.418 1 98.31 192 PHE B O 1
ATOM 3199 N N . ALA B 1 193 ? 0.147 -24.312 -6.355 1 97.31 193 ALA B N 1
ATOM 3200 C CA . ALA B 1 193 ? -0.474 -25.359 -7.16 1 97.31 193 ALA B CA 1
ATOM 3201 C C . ALA B 1 193 ? -1.988 -25.375 -6.969 1 97.31 193 ALA B C 1
ATOM 3203 O O . ALA B 1 193 ? -2.738 -25.562 -7.93 1 97.31 193 ALA B O 1
ATOM 3204 N N . THR B 1 194 ? -2.402 -25.203 -5.754 1 97.25 194 THR B N 1
ATOM 3205 C CA . THR B 1 194 ? -3.826 -25.156 -5.445 1 97.25 194 THR B CA 1
ATOM 3206 C C . THR B 1 194 ? -4.473 -23.938 -6.117 1 97.25 194 THR B C 1
ATOM 3208 O O . THR B 1 194 ? -5.535 -24.062 -6.73 1 97.25 194 THR B O 1
ATOM 3211 N N . MET B 1 195 ? -3.826 -22.812 -6.027 1 97.69 195 MET B N 1
ATOM 3212 C CA . MET B 1 195 ? -4.332 -21.578 -6.617 1 97.69 195 MET B CA 1
ATOM 3213 C C . MET B 1 195 ? -4.449 -21.703 -8.133 1 97.69 195 MET B C 1
ATOM 3215 O O . MET B 1 195 ? -5.414 -21.219 -8.727 1 97.69 195 MET B O 1
ATOM 3219 N N . ALA B 1 196 ? -3.49 -22.312 -8.727 1 97.19 196 ALA B N 1
ATOM 3220 C CA . ALA B 1 196 ? -3.418 -22.438 -10.18 1 97.19 196 ALA B CA 1
ATOM 3221 C C . ALA B 1 196 ? -4.613 -23.219 -10.727 1 97.19 196 ALA B C 1
ATOM 3223 O O . ALA B 1 196 ? -4.926 -23.125 -11.914 1 97.19 196 ALA B O 1
ATOM 3224 N N . GLN B 1 197 ? -5.324 -23.938 -9.891 1 97.38 197 GLN B N 1
ATOM 3225 C CA . GLN B 1 197 ? -6.453 -24.766 -10.312 1 97.38 197 GLN B CA 1
ATOM 3226 C C . GLN B 1 197 ? -7.773 -24.031 -10.141 1 97.38 197 GLN B C 1
ATOM 3228 O O . GLN B 1 197 ? -8.828 -24.516 -10.57 1 97.38 197 GLN B O 1
ATOM 3233 N N . ARG B 1 198 ? -7.73 -22.906 -9.539 1 97.38 198 ARG B N 1
ATOM 3234 C CA . ARG B 1 198 ? -8.961 -22.141 -9.383 1 97.38 198 ARG B CA 1
ATOM 3235 C C . ARG B 1 198 ? -9.555 -21.781 -10.742 1 97.38 198 ARG B C 1
ATOM 3237 O O . ARG B 1 198 ? -8.844 -21.328 -11.641 1 97.38 198 ARG B O 1
ATOM 3244 N N . PRO B 1 199 ? -10.867 -21.922 -10.867 1 97.38 199 PRO B N 1
ATOM 3245 C CA . PRO B 1 199 ? -11.516 -21.672 -12.156 1 97.38 199 PRO B CA 1
ATOM 3246 C C . PRO B 1 199 ? -11.211 -20.281 -12.703 1 97.38 199 PRO B C 1
ATOM 3248 O O . PRO B 1 199 ? -10.984 -20.125 -13.906 1 97.38 199 PRO B O 1
ATOM 3251 N N . ALA B 1 200 ? -11.211 -19.266 -11.883 1 97.06 200 ALA B N 1
ATOM 3252 C CA . ALA B 1 200 ? -10.922 -17.906 -12.297 1 97.06 200 ALA B CA 1
ATOM 3253 C C . ALA B 1 200 ? -9.539 -17.797 -12.93 1 97.06 200 ALA B C 1
ATOM 3255 O O . ALA B 1 200 ? -9.367 -17.156 -13.969 1 97.06 200 ALA B O 1
ATOM 3256 N N . ILE B 1 201 ? -8.523 -18.438 -12.312 1 97.19 201 ILE B N 1
ATOM 3257 C CA . ILE B 1 201 ? -7.137 -18.375 -12.766 1 97.19 201 ILE B CA 1
ATOM 3258 C C . ILE B 1 201 ? -6.98 -19.203 -14.039 1 97.19 201 ILE B C 1
ATOM 3260 O O . ILE B 1 201 ? -6.355 -18.75 -15.008 1 97.19 201 ILE B O 1
ATOM 3264 N N . VAL B 1 202 ? -7.598 -20.359 -14.078 1 96.94 202 VAL B N 1
ATOM 3265 C CA . VAL B 1 202 ? -7.543 -21.234 -15.25 1 96.94 202 VAL B CA 1
ATOM 3266 C C . VAL B 1 202 ? -8.141 -20.531 -16.453 1 96.94 202 VAL B C 1
ATOM 3268 O O . VAL B 1 202 ? -7.582 -20.594 -17.562 1 96.94 202 VAL B O 1
ATOM 3271 N N . SER B 1 203 ? -9.234 -19.844 -16.266 1 94.38 203 SER B N 1
ATOM 3272 C CA . SER B 1 203 ? -9.953 -19.188 -17.359 1 94.38 203 SER B CA 1
ATOM 3273 C C . SER B 1 203 ? -9.117 -18.062 -17.969 1 94.38 203 SER B C 1
ATOM 3275 O O . SER B 1 203 ? -9.344 -17.672 -19.109 1 94.38 203 SER B O 1
ATOM 3277 N N . LEU B 1 204 ? -8.172 -17.484 -17.234 1 92.56 204 LEU B N 1
ATOM 3278 C CA . LEU B 1 204 ? -7.387 -16.344 -17.688 1 92.56 204 LEU B CA 1
ATOM 3279 C C . LEU B 1 204 ? -6.074 -16.797 -18.312 1 92.56 204 LEU B C 1
ATOM 3281 O O . LEU B 1 204 ? -5.355 -16 -18.906 1 92.56 204 LEU B O 1
ATOM 3285 N N . ASN B 1 205 ? -5.703 -18.016 -18.031 1 84.31 205 ASN B N 1
ATOM 3286 C CA . ASN B 1 205 ? -4.484 -18.562 -18.625 1 84.31 205 ASN B CA 1
ATOM 3287 C C . ASN B 1 205 ? -4.723 -19.016 -20.062 1 84.31 205 ASN B C 1
ATOM 3289 O O . ASN B 1 205 ? -5.785 -19.531 -20.391 1 84.31 205 ASN B O 1
ATOM 3293 N N . PRO B 1 206 ? -3.787 -18.422 -20.938 1 73.06 206 PRO B N 1
ATOM 3294 C CA . PRO B 1 206 ? -3.977 -18.828 -22.328 1 73.06 206 PRO B CA 1
ATOM 3295 C C . PRO B 1 206 ? -4.137 -20.344 -22.484 1 73.06 206 PRO B C 1
ATOM 3297 O O . PRO B 1 206 ? -3.518 -21.109 -21.734 1 73.06 206 PRO B O 1
ATOM 3300 N N . LYS B 1 207 ? -5.324 -20.812 -22.938 1 61.44 207 LYS B N 1
ATOM 3301 C CA . LYS B 1 207 ? -5.555 -22.219 -23.25 1 61.44 207 LYS B CA 1
ATOM 3302 C C . LYS B 1 207 ? -4.484 -22.766 -24.203 1 61.44 207 LYS B C 1
ATOM 3304 O O . LYS B 1 207 ? -4.055 -22.062 -25.125 1 61.44 207 LYS B O 1
ATOM 3309 N N . ASN B 1 208 ? -3.484 -23.562 -23.578 1 46 208 ASN B N 1
ATOM 3310 C CA . ASN B 1 208 ? -2.668 -24.281 -24.547 1 46 208 ASN B CA 1
ATOM 3311 C C . ASN B 1 208 ? -3.518 -24.828 -25.688 1 46 208 ASN B C 1
ATOM 3313 O O . ASN B 1 208 ? -4.652 -25.266 -25.484 1 46 208 ASN B O 1
#

Nearest PDB structures (foldseek):
  8agq-assembly1_A  TM=8.618E-01  e=3.043E-11  Populus trichocarpa
  6ezy-assembly1_A  TM=8.407E-01  e=7.126E-11  Arabidopsis thaliana
  3f6d-assembly1_A  TM=8.016E-01  e=6.774E-10  Anopheles dirus
  1jlw-assembly1_A  TM=8.351E-01  e=2.750E-09  Anopheles cracens
  3g7j-assembly1_B  TM=8.160E-01  e=2.037E-09  Anopheles dirus

Secondary structure (DSSP, 8-state):
-EEEE-TTSHHHHHHHHHHHHHT----EEE--TTTTGGGSHHHHHH-TTS-S-EEEPTTS-EEESHHHHHHHHHHHS--SS-TT-SSHHHHHHHHHHHHHIIIIIIHHHHHHHHHHH-TTTTTS---HHHHHHHHHHHHHHHHHHHHHHHH-SBTTBSS--HHHHHHHHHHHHGGGGT----TTSHHHHHHHHHHHTSHHHHHHS---/-EEEE-TTSHHHHHHHHHHHHHT----EEE--TTTTGGGSHHHHHH-TTS-S-EEEPTTS-EEESHHHHHHHHHHHS--SS-TT-SSHHHHHHHHHHHHHIIIIIIHHHHHHHHHHH-TTTTTS---HHHHHHHHHHHHHHHHHHHHHHHH-SBTTBSS--HHHHHHHHHHHHGGGGT----TTSHHHHHHHHHHHTSHHHHHHS---

Sequence (416 aa):
MKLYELAPTPSARRVSIFLAEKGIVIPRVNVDIRSGENLNPEFKAKSINGRIPLLELDDGNYLCESVAICRYLEEIHPSETSLFGNNPLERAKVEMWQRIIELQGLMVGFQAFRNLTGIYKDRENCIEAWGAESRQRVIDFLPTLDQQLAQSSYVAGDNFTIADITAYVFISFIKNLDILVDDSLPHIQAWFATMAQRPAIVSLNPKNMKLYELAPTPSARRVSIFLAEKGIVIPRVNVDIRSGENLNPEFKAKSINGRIPLLELDDGNYLCESVAICRYLEEIHPSETSLFGNNPLERAKVEMWQRIIELQGLMVGFQAFRNLTGIYKDRENCIEAWGAESRQRVIDFLPTLDQQLAQSSYVAGDNFTIADITAYVFISFIKNLDILVDDSLPHIQAWFATMAQRPAIVSLNPKN

pLDDT: mean 96.34, std 5.17, range [45.47, 98.88]

Radius of gyration: 20.54 Å; Cα contacts (8 Å, |Δi|>4): 644; chains: 2; bounding box: 46×56×52 Å

Organism: Shewanella oneidensis (strain ATCC 700550 / JCM 31522 / CIP 106686 / LMG 19005 / NCIMB 14063 / MR-1) (NCBI:txid211586)